Protein AF-A0A2V8EGH2-F1 (afdb_monomer_lite)

Structure (mmCIF, N/CA/C/O backbone):
data_AF-A0A2V8EGH2-F1
#
_entry.id   AF-A0A2V8EGH2-F1
#
loop_
_atom_site.group_PDB
_atom_site.id
_atom_site.type_symbol
_atom_site.label_atom_id
_atom_site.label_alt_id
_atom_site.label_comp_id
_atom_site.label_asym_id
_atom_site.label_entity_id
_atom_site.label_seq_id
_atom_site.pdbx_PDB_ins_code
_atom_site.Cartn_x
_atom_site.Cartn_y
_atom_site.Cartn_z
_atom_site.occupancy
_atom_site.B_iso_or_equiv
_atom_site.auth_seq_id
_atom_site.auth_comp_id
_atom_site.auth_asym_id
_atom_site.auth_atom_id
_atom_site.pdbx_PDB_model_num
ATOM 1 N N . MET A 1 1 ? -34.367 -12.963 91.014 1.00 43.03 1 MET A N 1
ATOM 2 C CA . MET A 1 1 ? -33.083 -13.049 90.281 1.00 43.03 1 MET A CA 1
ATOM 3 C C . MET A 1 1 ? -33.346 -13.324 88.801 1.00 43.03 1 MET A C 1
ATOM 5 O O . MET A 1 1 ? -33.359 -14.471 88.383 1.00 43.03 1 MET A O 1
ATOM 9 N N . ARG A 1 2 ? -33.630 -12.290 88.005 1.00 45.09 2 ARG A N 1
ATOM 10 C CA . ARG A 1 2 ? -33.690 -12.367 86.536 1.00 45.09 2 ARG A CA 1
ATOM 11 C C . ARG A 1 2 ? -33.418 -10.967 86.004 1.00 45.09 2 ARG A C 1
ATOM 13 O O . ARG A 1 2 ? -34.232 -10.078 86.209 1.00 45.09 2 ARG A O 1
ATOM 20 N N . GLY A 1 3 ? -32.261 -10.781 85.385 1.00 49.62 3 GLY A N 1
ATOM 21 C CA . GLY A 1 3 ? -31.884 -9.516 84.766 1.00 49.62 3 GLY A CA 1
ATOM 22 C C . GLY A 1 3 ? -30.397 -9.247 84.904 1.00 49.62 3 GLY A C 1
ATOM 23 O O . GLY A 1 3 ? -30.017 -8.500 85.792 1.00 49.62 3 GLY A O 1
ATOM 24 N N . HIS A 1 4 ? -29.578 -9.872 84.053 1.00 49.16 4 HIS A N 1
ATOM 25 C CA . HIS A 1 4 ? -28.241 -9.382 83.681 1.00 49.16 4 HIS A CA 1
ATOM 26 C C . HIS A 1 4 ? -27.653 -10.240 82.550 1.00 49.16 4 HIS A C 1
ATOM 28 O O . HIS A 1 4 ? -26.760 -11.050 82.760 1.00 49.16 4 HIS A O 1
ATOM 34 N N . LEU A 1 5 ? -28.190 -10.111 81.333 1.00 50.53 5 LEU A N 1
ATOM 35 C CA . LEU A 1 5 ? -27.617 -10.774 80.149 1.00 50.53 5 LEU A CA 1
ATOM 36 C C . LEU A 1 5 ? -27.713 -9.917 78.874 1.00 50.53 5 LEU A C 1
ATOM 38 O O . LEU A 1 5 ? -27.714 -10.444 77.770 1.00 50.53 5 LEU A O 1
ATOM 42 N N . HIS A 1 6 ? -27.764 -8.585 79.015 1.00 50.78 6 HIS A N 1
ATOM 43 C CA . HIS A 1 6 ? -27.924 -7.665 77.878 1.00 50.78 6 HIS A CA 1
ATOM 44 C C . HIS A 1 6 ? -26.766 -6.682 77.614 1.00 50.78 6 HIS A C 1
ATOM 46 O O . HIS A 1 6 ? -26.907 -5.825 76.747 1.00 50.78 6 HIS A O 1
ATOM 52 N N . HIS A 1 7 ? -25.596 -6.817 78.254 1.00 51.59 7 HIS A N 1
ATOM 53 C CA . HIS A 1 7 ? -24.511 -5.821 78.122 1.00 51.59 7 HIS A CA 1
ATOM 54 C C . HIS A 1 7 ? -23.161 -6.320 77.576 1.00 51.59 7 HIS A C 1
ATOM 56 O O . HIS A 1 7 ? -22.123 -5.738 77.872 1.00 51.59 7 HIS A O 1
ATOM 62 N N . LEU A 1 8 ? -23.151 -7.321 76.690 1.00 51.25 8 LEU A N 1
ATOM 63 C CA . LEU A 1 8 ? -21.950 -7.678 75.908 1.00 51.25 8 LEU A CA 1
ATOM 64 C C . LEU A 1 8 ? -22.127 -7.476 74.398 1.00 51.25 8 LEU A C 1
ATOM 66 O O . LEU A 1 8 ? -21.519 -8.165 73.590 1.00 51.25 8 LEU A O 1
ATOM 70 N N . ARG A 1 9 ? -22.921 -6.479 73.995 1.00 51.78 9 ARG A N 1
ATOM 71 C CA . ARG A 1 9 ? -22.883 -5.937 72.628 1.00 51.78 9 ARG A CA 1
ATOM 72 C C . ARG A 1 9 ? -21.985 -4.694 72.620 1.00 51.78 9 ARG A C 1
ATOM 74 O O . ARG A 1 9 ? -22.444 -3.576 72.416 1.00 51.78 9 ARG A O 1
ATOM 81 N N . ARG A 1 10 ? -20.707 -4.901 72.960 1.00 55.12 10 ARG A N 1
ATOM 82 C CA . ARG A 1 10 ? -19.642 -3.894 72.854 1.00 55.12 10 ARG A CA 1
ATOM 83 C C . ARG A 1 10 ? -19.345 -3.659 71.370 1.00 55.12 10 ARG A C 1
ATOM 85 O O . ARG A 1 10 ? -18.680 -4.455 70.731 1.00 55.12 10 ARG A O 1
ATOM 92 N N . ASP A 1 11 ? -19.922 -2.591 70.841 1.00 59.62 11 ASP A N 1
ATOM 93 C CA . ASP A 1 11 ? -19.224 -1.582 70.039 1.00 59.62 11 ASP A CA 1
ATOM 94 C C . ASP A 1 11 ? -18.268 -2.046 68.911 1.00 59.62 11 ASP A C 1
ATOM 96 O O . ASP A 1 11 ? -17.128 -1.605 68.810 1.00 59.62 11 ASP A O 1
ATOM 100 N N . GLU A 1 12 ? -18.741 -2.871 67.972 1.00 58.25 12 GLU A N 1
ATOM 101 C CA . GLU A 1 12 ? -18.000 -3.150 66.721 1.00 58.25 12 GLU A CA 1
ATOM 102 C C . GLU A 1 12 ? -18.078 -2.016 65.675 1.00 58.25 12 GLU A C 1
ATOM 104 O O . GLU A 1 12 ? -17.543 -2.127 64.568 1.00 58.25 12 GLU A O 1
ATOM 109 N N . ARG A 1 13 ? -18.708 -0.882 66.014 1.00 57.97 13 ARG A N 1
ATOM 110 C CA . ARG A 1 13 ? -18.840 0.268 65.102 1.00 57.97 13 ARG A CA 1
ATOM 111 C C . ARG A 1 13 ? -17.491 0.915 64.751 1.00 57.97 13 ARG A C 1
ATOM 113 O O . ARG A 1 13 ? -17.396 1.549 63.707 1.00 57.97 13 ARG A O 1
ATOM 120 N N . GLY A 1 14 ? -16.444 0.701 65.556 1.00 63.69 14 GLY A N 1
ATOM 121 C CA . GLY A 1 14 ? -15.078 1.159 65.261 1.00 63.69 14 GLY A CA 1
ATOM 122 C C . GLY A 1 14 ? -14.266 0.226 64.351 1.00 63.69 14 GLY A C 1
ATOM 123 O O . GLY A 1 14 ? -13.469 0.699 63.543 1.00 63.69 14 GLY A O 1
ATOM 124 N N . MET A 1 15 ? -14.492 -1.093 64.414 1.00 76.25 15 MET A N 1
ATOM 125 C CA . MET A 1 15 ? -13.699 -2.086 63.663 1.00 76.25 15 MET A CA 1
ATOM 126 C C . MET A 1 15 ? -13.953 -2.031 62.154 1.00 76.25 15 MET A C 1
ATOM 128 O O . MET A 1 15 ? -13.039 -2.240 61.359 1.00 76.25 15 MET A O 1
ATOM 132 N N . SER A 1 16 ? -15.175 -1.678 61.746 1.00 79.94 16 SER A N 1
ATOM 133 C CA . SER A 1 16 ? -15.515 -1.505 60.326 1.00 79.94 16 SER A CA 1
ATOM 134 C C . SER A 1 16 ? -14.675 -0.405 59.667 1.00 79.94 16 SER A C 1
ATOM 136 O O . SER A 1 16 ? -14.242 -0.562 58.530 1.00 79.94 16 SER A O 1
ATOM 138 N N . LEU A 1 17 ? -14.380 0.681 60.391 1.00 81.00 17 LEU A N 1
ATOM 139 C CA . LEU A 1 17 ? -13.560 1.782 59.881 1.00 81.00 17 LEU A CA 1
ATOM 140 C C . LEU A 1 17 ? -12.091 1.361 59.695 1.00 81.00 17 LEU A C 1
ATOM 142 O O . LEU A 1 17 ? -11.445 1.776 58.733 1.00 81.00 17 LEU A O 1
ATOM 146 N N . VAL A 1 18 ? -11.583 0.494 60.577 1.00 85.19 18 VAL A N 1
ATOM 147 C CA . VAL A 1 18 ? -10.225 -0.068 60.485 1.00 85.19 18 VAL A CA 1
ATOM 148 C C . VAL A 1 18 ? -10.111 -0.997 59.277 1.00 85.19 18 VAL A C 1
ATOM 150 O O . VAL A 1 18 ? -9.195 -0.835 58.474 1.00 85.19 18 VAL A O 1
ATOM 153 N N . PHE A 1 19 ? -11.068 -1.910 59.081 1.00 88.06 19 PHE A N 1
ATOM 154 C CA . PHE A 1 19 ? -11.070 -2.798 57.915 1.00 88.06 19 PHE A CA 1
ATOM 155 C C . PHE A 1 19 ? -11.227 -2.039 56.598 1.00 88.06 19 PHE A C 1
ATOM 157 O O . PHE A 1 19 ? -10.528 -2.354 55.639 1.00 88.06 19 PHE A O 1
ATOM 164 N N . VAL A 1 20 ? -12.084 -1.014 56.551 1.00 88.75 20 VAL A N 1
ATOM 165 C CA . VAL A 1 20 ? -12.227 -0.164 55.360 1.00 88.75 20 VAL A CA 1
ATOM 166 C C . VAL A 1 20 ? -10.929 0.587 55.069 1.00 88.75 20 VAL A C 1
ATOM 168 O O . VAL A 1 20 ? -10.495 0.603 53.924 1.00 88.75 20 VAL A O 1
ATOM 171 N N . SER A 1 21 ? -10.263 1.140 56.086 1.00 88.81 21 SER A N 1
ATOM 172 C CA . SER A 1 21 ? -8.984 1.845 55.910 1.00 88.81 21 SER A CA 1
ATOM 173 C C . SER A 1 21 ? -7.873 0.916 55.407 1.00 88.81 21 SER A C 1
ATOM 175 O O . SER A 1 21 ? -7.148 1.271 54.480 1.00 88.81 21 SER A O 1
ATOM 177 N N . VAL A 1 22 ? -7.775 -0.301 55.957 1.00 90.38 22 VAL A N 1
ATOM 178 C CA . VAL A 1 22 ? -6.811 -1.321 55.506 1.00 90.38 22 VAL A CA 1
ATOM 179 C C . VAL A 1 22 ? -7.130 -1.792 54.085 1.00 90.38 22 VAL A C 1
ATOM 181 O O . VAL A 1 22 ? -6.227 -1.880 53.255 1.00 90.38 22 VAL A O 1
ATOM 184 N N . ALA A 1 23 ? -8.403 -2.041 53.766 1.00 89.44 23 ALA A N 1
ATOM 185 C CA . ALA A 1 23 ? -8.828 -2.425 52.422 1.00 89.44 23 ALA A CA 1
ATOM 186 C C . ALA A 1 23 ? -8.559 -1.312 51.398 1.00 89.44 23 ALA A C 1
ATOM 188 O O . ALA A 1 23 ? -8.127 -1.591 50.282 1.00 89.44 23 ALA A O 1
ATOM 189 N N . PHE A 1 24 ? -8.757 -0.049 51.781 1.00 92.69 24 PHE A N 1
ATOM 190 C CA . PHE A 1 24 ? -8.481 1.100 50.925 1.00 92.69 24 PHE A CA 1
ATOM 191 C C . PHE A 1 24 ? -6.978 1.282 50.690 1.00 92.69 24 PHE A C 1
ATOM 193 O O . PHE A 1 24 ? -6.559 1.480 49.554 1.00 92.69 24 PHE A O 1
ATOM 200 N N . MET A 1 25 ? -6.147 1.127 51.728 1.00 88.62 25 MET A N 1
ATOM 201 C CA . MET A 1 25 ? -4.688 1.102 51.575 1.00 88.62 25 MET A CA 1
ATOM 202 C C . MET A 1 25 ? -4.222 -0.052 50.680 1.00 88.62 25 MET A C 1
ATOM 204 O O . MET A 1 25 ? -3.356 0.152 49.829 1.00 88.62 25 MET A O 1
ATOM 208 N N . ALA A 1 26 ? -4.810 -1.242 50.824 1.00 87.12 26 ALA A N 1
ATOM 209 C CA . ALA A 1 26 ? -4.501 -2.390 49.974 1.00 87.12 26 ALA A CA 1
ATOM 210 C C . ALA A 1 26 ? -4.883 -2.133 48.506 1.00 87.12 26 ALA A C 1
ATOM 212 O O . ALA A 1 26 ? -4.084 -2.403 47.609 1.00 87.12 26 ALA A O 1
ATOM 213 N N . LEU A 1 27 ? -6.060 -1.549 48.256 1.00 89.81 27 LEU A N 1
ATOM 214 C CA . LEU A 1 27 ? -6.510 -1.173 46.913 1.00 89.81 27 LEU A CA 1
ATOM 215 C C . LEU A 1 27 ? -5.609 -0.103 46.285 1.00 89.81 27 LEU A C 1
ATOM 217 O O . LEU A 1 27 ? -5.178 -0.279 45.148 1.00 89.81 27 LEU A O 1
ATOM 221 N N . LEU A 1 28 ? -5.263 0.956 47.025 1.00 87.31 28 LEU A N 1
ATOM 222 C CA . LEU A 1 28 ? -4.349 2.004 46.552 1.00 87.31 28 LEU A CA 1
ATOM 223 C C . LEU A 1 28 ? -2.947 1.454 46.249 1.00 87.31 28 LEU A C 1
ATOM 225 O O . LEU A 1 28 ? -2.327 1.827 45.249 1.00 87.31 28 LEU A O 1
ATOM 229 N N . SER A 1 29 ? -2.459 0.529 47.078 1.00 84.62 29 SER A N 1
ATOM 230 C CA . SER A 1 29 ? -1.172 -0.143 46.861 1.00 84.62 29 SER A CA 1
ATOM 231 C C . SER A 1 29 ? -1.202 -0.993 45.589 1.00 84.62 29 SER A C 1
ATOM 233 O O . SER A 1 29 ? -0.285 -0.908 44.773 1.00 84.62 29 SER A O 1
ATOM 235 N N . ALA A 1 30 ? -2.285 -1.745 45.365 1.00 85.81 30 ALA A N 1
ATOM 236 C CA . ALA A 1 30 ? -2.472 -2.546 44.156 1.00 85.81 30 ALA A CA 1
ATOM 237 C C . ALA A 1 30 ? -2.569 -1.676 42.890 1.00 85.81 30 ALA A C 1
ATOM 239 O O . ALA A 1 30 ? -1.951 -1.997 41.875 1.00 85.81 30 ALA A O 1
ATOM 240 N N . THR A 1 31 ? -3.284 -0.546 42.945 1.00 87.12 31 THR A N 1
ATOM 241 C CA . THR A 1 31 ? -3.361 0.383 41.806 1.00 87.12 31 THR A CA 1
ATOM 242 C C . THR A 1 31 ? -2.020 1.039 41.503 1.00 87.12 31 THR A C 1
ATOM 244 O O . THR A 1 31 ? -1.663 1.177 40.338 1.00 87.12 31 THR A O 1
ATOM 247 N N . THR A 1 32 ? -1.244 1.403 42.526 1.00 84.69 32 THR A N 1
ATOM 248 C CA . THR A 1 32 ? 0.064 2.045 42.320 1.00 84.69 32 THR A CA 1
ATOM 249 C C . THR A 1 32 ? 1.091 1.045 41.786 1.00 84.69 32 THR A C 1
ATOM 251 O O . THR A 1 32 ? 1.864 1.378 40.891 1.00 84.69 32 THR A O 1
ATOM 254 N N . LEU A 1 33 ? 1.031 -0.215 42.229 1.00 84.88 33 LEU A N 1
ATOM 255 C CA . LEU A 1 33 ? 1.837 -1.294 41.656 1.00 84.88 33 LEU A CA 1
ATOM 256 C C . LEU A 1 33 ? 1.524 -1.517 40.164 1.00 84.88 33 LEU A C 1
ATOM 258 O O . LEU A 1 33 ? 2.433 -1.738 39.367 1.00 84.88 33 LEU A O 1
ATOM 262 N N . ALA A 1 34 ? 0.255 -1.411 39.757 1.00 85.81 34 ALA A N 1
ATOM 263 C CA . ALA A 1 34 ? -0.120 -1.498 38.345 1.00 85.81 34 ALA A CA 1
ATOM 264 C C . ALA A 1 34 ? 0.470 -0.345 37.507 1.00 85.81 34 ALA A C 1
ATOM 266 O O . ALA A 1 34 ? 0.844 -0.556 36.351 1.00 85.81 34 ALA A O 1
ATOM 267 N N . ILE A 1 35 ? 0.605 0.854 38.090 1.00 87.44 35 ILE A N 1
ATOM 268 C CA . ILE A 1 35 ? 1.272 1.997 37.448 1.00 87.44 35 ILE A CA 1
ATOM 269 C C . ILE A 1 35 ? 2.770 1.720 37.275 1.00 87.44 35 ILE A C 1
ATOM 271 O O . ILE A 1 35 ? 3.288 1.967 36.189 1.00 87.44 35 ILE A O 1
ATOM 275 N N . ASP A 1 36 ? 3.450 1.164 38.284 1.00 85.56 36 ASP A N 1
ATOM 276 C CA . ASP A 1 36 ? 4.868 0.778 38.180 1.00 85.56 36 ASP A CA 1
ATOM 277 C C . ASP A 1 36 ? 5.095 -0.246 37.057 1.00 85.56 36 ASP A C 1
ATOM 279 O O . ASP A 1 36 ? 5.979 -0.067 36.217 1.00 85.56 36 ASP A O 1
ATOM 283 N N . VAL A 1 37 ? 4.244 -1.276 36.965 1.00 85.81 37 VAL A N 1
ATOM 284 C CA . VAL A 1 37 ? 4.301 -2.264 35.871 1.00 85.81 37 VAL A CA 1
ATOM 285 C C . VAL A 1 37 ? 4.099 -1.595 34.509 1.00 85.81 37 VAL A C 1
ATOM 287 O O . VAL A 1 37 ? 4.866 -1.845 33.576 1.00 85.81 37 VAL A O 1
ATOM 290 N N . GLY A 1 38 ? 3.110 -0.704 34.392 1.00 85.50 38 GLY A N 1
ATOM 291 C CA . GLY A 1 38 ? 2.874 0.062 33.167 1.00 85.50 38 GLY A CA 1
ATOM 292 C C . GLY A 1 38 ? 4.060 0.957 32.794 1.00 85.50 38 GLY A C 1
ATOM 293 O O . GLY A 1 38 ? 4.462 1.008 31.629 1.00 85.50 38 GLY A O 1
ATOM 294 N N . MET A 1 39 ? 4.675 1.608 33.784 1.00 87.50 39 MET A N 1
ATOM 295 C CA . MET A 1 39 ? 5.869 2.428 33.603 1.00 87.50 39 MET A CA 1
ATOM 296 C C . MET A 1 39 ? 7.046 1.592 33.099 1.00 87.50 39 MET A C 1
ATOM 298 O O . MET A 1 39 ? 7.740 2.036 32.184 1.00 87.50 39 MET A O 1
ATOM 302 N N . PHE A 1 40 ? 7.255 0.378 33.613 1.00 86.69 40 PHE A N 1
ATOM 303 C CA . PHE A 1 40 ? 8.315 -0.511 33.132 1.00 86.69 40 PHE A CA 1
ATOM 304 C C . PHE A 1 40 ? 8.084 -0.994 31.706 1.00 86.69 40 PHE A C 1
ATOM 306 O O . PHE A 1 40 ? 9.016 -0.970 30.901 1.00 86.69 40 PHE A O 1
ATOM 313 N N . MET A 1 41 ? 6.854 -1.388 31.364 1.00 86.31 41 MET A N 1
ATOM 314 C CA . MET A 1 41 ? 6.518 -1.795 29.995 1.00 86.31 41 MET A CA 1
ATOM 315 C C . MET A 1 41 ? 6.778 -0.656 29.003 1.00 86.31 41 MET A C 1
ATOM 317 O O . MET A 1 41 ? 7.396 -0.869 27.959 1.00 86.31 41 MET A O 1
ATOM 321 N N . ASN A 1 42 ? 6.383 0.567 29.363 1.00 89.75 42 ASN A N 1
ATOM 322 C CA . ASN A 1 42 ? 6.650 1.750 28.555 1.00 89.75 42 ASN A CA 1
ATOM 323 C C . ASN A 1 42 ? 8.152 2.086 28.487 1.00 89.75 42 ASN A C 1
ATOM 325 O O . ASN A 1 42 ? 8.681 2.357 27.413 1.00 89.75 42 ASN A O 1
ATOM 329 N N . SER A 1 43 ? 8.868 2.005 29.610 1.00 89.88 43 SER A N 1
ATOM 330 C CA . SER A 1 43 ? 10.311 2.279 29.672 1.00 89.88 43 SER A CA 1
ATOM 331 C C . SER A 1 43 ? 11.119 1.281 28.841 1.00 89.88 43 SER A C 1
ATOM 333 O O . SER A 1 43 ? 12.076 1.671 28.179 1.00 89.88 43 SER A O 1
ATOM 335 N N . ARG A 1 44 ? 10.704 0.009 28.796 1.00 89.69 44 ARG A N 1
ATOM 336 C CA . ARG A 1 44 ? 11.297 -1.005 27.914 1.00 89.69 44 ARG A CA 1
ATOM 337 C C . ARG A 1 44 ? 11.111 -0.650 26.438 1.00 89.69 44 ARG A C 1
ATOM 339 O O . ARG A 1 44 ? 12.066 -0.744 25.675 1.00 89.69 44 ARG A O 1
ATOM 346 N N . SER A 1 45 ? 9.916 -0.207 26.045 1.00 89.69 45 SER A N 1
ATOM 347 C CA . SER A 1 45 ? 9.665 0.246 24.670 1.00 89.69 45 SER A CA 1
ATOM 348 C C . SER A 1 45 ? 10.493 1.484 24.316 1.00 89.69 45 SER A C 1
ATOM 350 O O . SER A 1 45 ? 11.049 1.553 23.225 1.00 89.69 45 SER A O 1
ATOM 352 N N . GLN A 1 46 ? 10.617 2.443 25.236 1.00 93.38 46 GLN A N 1
ATOM 353 C CA . GLN A 1 46 ? 11.438 3.639 25.031 1.00 93.38 46 GLN A CA 1
ATOM 354 C C . GLN A 1 46 ? 12.930 3.301 24.920 1.00 93.38 46 GLN A C 1
ATOM 356 O O . GLN A 1 46 ? 13.620 3.879 24.085 1.00 93.38 46 GLN A O 1
ATOM 361 N N . ALA A 1 47 ? 13.424 2.354 25.726 1.00 92.62 47 ALA A N 1
ATOM 362 C CA . ALA A 1 47 ? 14.804 1.885 25.644 1.00 92.62 47 ALA A CA 1
ATOM 363 C C . ALA A 1 47 ? 15.084 1.199 24.300 1.00 92.62 47 ALA A C 1
ATOM 365 O O . ALA A 1 47 ? 16.115 1.469 23.692 1.00 92.62 47 ALA A O 1
ATOM 366 N N . GLN A 1 48 ? 14.150 0.384 23.795 1.00 95.00 48 GLN A N 1
ATOM 367 C CA . GLN A 1 48 ? 14.286 -0.216 22.467 1.00 95.00 48 GLN A CA 1
ATOM 368 C C . GLN A 1 48 ? 14.347 0.855 21.372 1.00 95.00 48 GLN A C 1
ATOM 370 O O . GLN A 1 48 ? 15.280 0.848 20.580 1.00 95.00 48 GLN A O 1
ATOM 375 N N . ASN A 1 49 ? 13.441 1.839 21.397 1.00 92.44 49 ASN A N 1
ATOM 376 C CA . ASN A 1 49 ? 13.451 2.937 20.425 1.00 92.44 49 ASN A CA 1
ATOM 377 C C . ASN A 1 49 ? 14.770 3.731 20.449 1.00 92.44 49 ASN A C 1
ATOM 379 O O . ASN A 1 49 ? 15.269 4.132 19.400 1.00 92.44 49 ASN A O 1
ATOM 383 N N . ALA A 1 50 ? 15.349 3.956 21.635 1.00 94.12 50 ALA A N 1
ATOM 384 C CA . ALA A 1 50 ? 16.645 4.619 21.770 1.00 94.12 50 ALA A CA 1
ATOM 385 C C . ALA A 1 50 ? 17.789 3.788 21.164 1.00 94.12 50 ALA A C 1
ATOM 387 O O . ALA A 1 50 ? 18.657 4.345 20.490 1.00 94.12 50 ALA A O 1
ATOM 388 N N . ALA A 1 51 ? 17.775 2.467 21.371 1.00 95.75 51 ALA A N 1
ATOM 389 C CA . ALA A 1 51 ? 18.748 1.556 20.775 1.00 95.75 51 ALA A CA 1
ATOM 390 C C . ALA A 1 51 ? 18.603 1.500 19.247 1.00 95.75 51 ALA A C 1
ATOM 392 O O . ALA A 1 51 ? 19.602 1.636 18.542 1.00 95.75 51 ALA A O 1
ATOM 393 N N . ASP A 1 52 ? 17.376 1.371 18.734 1.00 94.50 52 ASP A N 1
ATOM 394 C CA . ASP A 1 52 ? 17.080 1.305 17.298 1.00 94.50 52 ASP A CA 1
ATOM 395 C C . ASP A 1 52 ? 17.523 2.586 16.580 1.00 94.50 52 ASP A C 1
ATOM 397 O O . ASP A 1 52 ? 18.189 2.528 15.545 1.00 94.50 52 ASP A O 1
ATOM 401 N N . ALA A 1 53 ? 17.219 3.750 17.164 1.00 92.81 53 ALA A N 1
ATOM 402 C CA . ALA A 1 53 ? 17.636 5.040 16.626 1.00 92.81 53 ALA A CA 1
ATOM 403 C C . ALA A 1 53 ? 19.166 5.189 16.607 1.00 92.81 53 ALA A C 1
ATOM 405 O O . ALA A 1 53 ? 19.724 5.674 15.623 1.00 92.81 53 ALA A O 1
ATOM 406 N N . GLY A 1 54 ? 19.853 4.740 17.664 1.00 95.12 54 GLY A N 1
ATOM 407 C CA . GLY A 1 54 ? 21.315 4.723 17.718 1.00 95.12 54 GLY A CA 1
ATOM 408 C C . GLY A 1 54 ? 21.935 3.798 16.671 1.00 95.12 54 GLY A C 1
ATOM 409 O O . GLY A 1 54 ? 22.843 4.207 15.949 1.00 95.12 54 GLY A O 1
ATOM 410 N N . ALA A 1 55 ? 21.430 2.567 16.550 1.00 95.94 55 ALA A N 1
ATOM 411 C CA . ALA A 1 55 ? 21.929 1.590 15.585 1.00 95.94 55 ALA A CA 1
ATOM 412 C C . ALA A 1 55 ? 21.745 2.084 14.143 1.00 95.94 55 ALA A C 1
ATOM 414 O O . ALA A 1 55 ? 22.692 2.051 13.356 1.00 95.94 55 ALA A O 1
ATOM 415 N N . LEU A 1 56 ? 20.565 2.621 13.817 1.00 94.12 56 LEU A N 1
ATOM 416 C CA . LEU A 1 56 ? 20.283 3.180 12.497 1.00 94.12 56 LEU A CA 1
ATOM 417 C C . LEU A 1 56 ? 21.176 4.388 12.186 1.00 94.12 56 LEU A C 1
ATOM 419 O O . LEU A 1 56 ? 21.751 4.455 11.104 1.00 94.12 56 LEU A O 1
ATOM 423 N N . ALA A 1 57 ? 21.340 5.321 13.126 1.00 93.81 57 ALA A N 1
ATOM 424 C CA . ALA A 1 57 ? 22.191 6.493 12.928 1.00 93.81 57 ALA A CA 1
ATOM 425 C C . ALA A 1 57 ? 23.670 6.132 12.733 1.00 93.81 57 ALA A C 1
ATOM 427 O O . ALA A 1 57 ? 24.357 6.771 11.932 1.00 93.81 57 ALA A O 1
ATOM 428 N N . GLY A 1 58 ? 24.154 5.103 13.433 1.00 92.19 58 GLY A N 1
ATOM 429 C CA . GLY A 1 58 ? 25.498 4.566 13.236 1.00 92.19 58 GLY A CA 1
ATOM 430 C C . GLY A 1 58 ? 25.668 3.905 11.867 1.00 92.19 58 GLY A C 1
ATOM 431 O O . GLY A 1 58 ? 26.647 4.185 11.180 1.00 92.19 58 GLY A O 1
ATOM 432 N N . ALA A 1 59 ? 24.697 3.096 11.431 1.00 90.00 59 ALA A N 1
ATOM 433 C CA . ALA A 1 59 ? 24.713 2.463 10.111 1.00 90.00 59 ALA A CA 1
ATOM 434 C C . ALA A 1 59 ? 24.649 3.496 8.970 1.00 90.00 59 ALA A C 1
ATOM 436 O O . ALA A 1 59 ? 25.426 3.421 8.025 1.00 90.00 59 ALA A O 1
ATOM 437 N N . VAL A 1 60 ? 23.796 4.517 9.084 1.00 88.44 60 VAL A N 1
ATOM 438 C CA . VAL A 1 60 ? 23.739 5.638 8.127 1.00 88.44 60 VAL A CA 1
ATOM 439 C C . VAL A 1 60 ? 25.078 6.379 8.076 1.00 88.44 60 VAL A C 1
ATOM 441 O O . VAL A 1 60 ? 25.570 6.699 6.997 1.00 88.44 60 VAL A O 1
ATOM 444 N N . ALA A 1 61 ? 25.713 6.618 9.224 1.00 87.94 61 ALA A N 1
ATOM 445 C CA . ALA A 1 61 ? 27.013 7.275 9.267 1.00 87.94 61 ALA A CA 1
ATOM 446 C C . ALA A 1 61 ? 28.149 6.430 8.658 1.00 87.94 61 ALA A C 1
ATOM 448 O O . ALA A 1 61 ? 29.062 7.023 8.086 1.00 87.94 61 ALA A O 1
ATOM 449 N N . LEU A 1 62 ? 28.078 5.091 8.717 1.00 86.00 62 LEU A N 1
ATOM 450 C CA . LEU A 1 62 ? 28.979 4.222 7.945 1.00 86.00 62 LEU A CA 1
ATOM 451 C C . LEU A 1 62 ? 28.785 4.408 6.434 1.00 86.00 62 LEU A C 1
ATOM 453 O O . LEU A 1 62 ? 29.761 4.446 5.699 1.00 86.00 62 LEU A O 1
ATOM 457 N N . VAL A 1 63 ? 27.544 4.548 5.958 1.00 79.81 63 VAL A N 1
ATOM 458 C CA . VAL A 1 63 ? 27.267 4.698 4.517 1.00 79.81 63 VAL A CA 1
ATOM 459 C C . VAL A 1 63 ? 27.721 6.057 3.979 1.00 79.81 63 VAL A C 1
ATOM 461 O O . VAL A 1 63 ? 28.290 6.123 2.895 1.00 79.81 63 VAL A O 1
ATOM 464 N N . TYR A 1 64 ? 27.451 7.145 4.705 1.00 78.94 64 TYR A N 1
ATOM 465 C CA . TYR A 1 64 ? 27.597 8.500 4.156 1.00 78.94 64 TYR A CA 1
ATOM 466 C C . TYR A 1 64 ? 28.884 9.233 4.538 1.00 78.94 64 TYR A C 1
ATOM 468 O O . TYR A 1 64 ? 29.256 10.166 3.830 1.00 78.94 64 TYR A O 1
ATOM 476 N N . ASN A 1 65 ? 29.539 8.869 5.645 1.00 82.25 65 ASN A N 1
ATOM 477 C CA . ASN A 1 65 ? 30.729 9.591 6.106 1.00 82.25 65 ASN A CA 1
ATOM 478 C C . ASN A 1 65 ? 32.007 8.808 5.814 1.00 82.25 65 ASN A C 1
ATOM 480 O O . ASN A 1 65 ? 32.883 9.302 5.113 1.00 82.25 65 ASN A O 1
ATOM 484 N N . ASP A 1 66 ? 32.121 7.612 6.389 1.00 79.38 66 ASP A N 1
ATOM 485 C CA . ASP A 1 66 ? 33.308 6.769 6.276 1.00 79.38 66 ASP A CA 1
ATOM 486 C C . ASP A 1 66 ? 32.931 5.327 6.636 1.00 79.38 66 ASP A C 1
ATOM 488 O O . ASP A 1 66 ? 32.621 5.025 7.793 1.00 79.38 66 ASP A O 1
ATOM 492 N N . PHE A 1 67 ? 32.936 4.450 5.631 1.00 80.50 67 PHE A N 1
ATOM 493 C CA . PHE A 1 67 ? 32.550 3.048 5.781 1.00 80.50 67 PHE A CA 1
ATOM 494 C C . PHE A 1 67 ? 33.590 2.231 6.551 1.00 80.50 67 PHE A C 1
ATOM 496 O O . PHE A 1 67 ? 33.252 1.206 7.153 1.00 80.50 67 PHE A O 1
ATOM 503 N N . ASP A 1 68 ? 34.849 2.681 6.565 1.00 78.88 68 ASP A N 1
ATOM 504 C CA . ASP A 1 68 ? 35.954 1.934 7.151 1.00 78.88 68 ASP A CA 1
ATOM 505 C C . ASP A 1 68 ? 36.239 2.307 8.612 1.00 78.88 68 ASP A C 1
ATOM 507 O O . ASP A 1 68 ? 36.744 1.495 9.401 1.00 78.88 68 ASP A O 1
ATOM 511 N N . ASN A 1 69 ? 35.834 3.507 9.019 1.00 82.69 69 ASN A N 1
ATOM 512 C CA . ASN A 1 69 ? 36.136 4.053 10.333 1.00 82.69 69 ASN A CA 1
ATOM 513 C C . ASN A 1 69 ? 35.205 3.559 11.453 1.00 82.69 69 ASN A C 1
ATOM 515 O O . ASN A 1 69 ? 34.121 4.090 11.704 1.00 82.69 69 ASN A O 1
ATOM 519 N N . ARG A 1 70 ? 35.715 2.585 12.211 1.00 86.88 70 ARG A N 1
ATOM 520 C CA . ARG A 1 70 ? 35.060 1.961 13.379 1.00 86.88 70 ARG A CA 1
ATOM 521 C C . ARG A 1 70 ? 35.669 2.399 14.714 1.00 86.88 70 ARG A C 1
ATOM 523 O O . ARG A 1 70 ? 35.505 1.734 15.734 1.00 86.88 70 ARG A O 1
ATOM 530 N N . THR A 1 71 ? 36.436 3.489 14.712 1.00 89.81 71 THR A N 1
ATOM 531 C CA . THR A 1 71 ? 37.109 3.979 15.921 1.00 89.81 71 THR A CA 1
ATOM 532 C C . THR A 1 71 ? 36.104 4.565 16.915 1.00 89.81 71 THR A C 1
ATOM 534 O O . THR A 1 71 ? 35.032 5.027 16.532 1.00 89.81 71 THR A O 1
ATOM 537 N N . ALA A 1 72 ? 36.462 4.607 18.201 1.00 88.94 72 ALA A N 1
ATOM 538 C CA . ALA A 1 72 ? 35.617 5.193 19.249 1.00 88.94 72 ALA A CA 1
ATOM 539 C C . ALA A 1 72 ? 35.263 6.676 18.997 1.00 88.94 72 ALA A C 1
ATOM 541 O O . ALA A 1 72 ? 34.219 7.150 19.440 1.00 88.94 72 ALA A O 1
ATOM 542 N N . SER A 1 73 ? 36.127 7.401 18.281 1.00 88.88 73 SER A N 1
ATOM 543 C CA . SER A 1 73 ? 35.924 8.785 17.833 1.00 88.88 73 SER A CA 1
ATOM 544 C C . SER A 1 73 ? 35.360 8.894 16.411 1.00 88.88 73 SER A C 1
ATOM 546 O O . SER A 1 73 ? 35.240 9.998 15.886 1.00 88.88 73 SER A O 1
ATOM 548 N N . GLY A 1 74 ? 35.065 7.765 15.766 1.00 89.81 74 GLY A N 1
ATOM 549 C CA . GLY A 1 74 ? 34.592 7.703 14.391 1.00 89.81 74 GLY A CA 1
ATOM 550 C C . GLY A 1 74 ? 33.167 8.245 14.235 1.00 89.81 74 GLY A C 1
ATOM 551 O O . GLY A 1 74 ? 32.384 8.240 15.193 1.00 89.81 74 GLY A O 1
ATOM 552 N N . PRO A 1 75 ? 32.795 8.685 13.020 1.00 89.31 75 PRO A N 1
ATOM 553 C CA . PRO A 1 75 ? 31.486 9.277 12.754 1.00 89.31 75 PRO A CA 1
ATOM 554 C C . PRO A 1 75 ? 30.334 8.306 13.042 1.00 89.31 75 PRO A C 1
ATOM 556 O O . PRO A 1 75 ? 29.293 8.732 13.537 1.00 89.31 75 PRO A O 1
ATOM 559 N N . ALA A 1 76 ? 30.526 7.004 12.802 1.00 91.00 76 ALA A N 1
ATOM 560 C CA . ALA A 1 76 ? 29.533 5.974 13.100 1.00 91.00 76 ALA A CA 1
ATOM 561 C C . ALA A 1 76 ? 29.251 5.842 14.603 1.00 91.00 76 ALA A C 1
ATOM 563 O O . ALA A 1 76 ? 28.093 5.880 15.024 1.00 91.00 76 ALA A O 1
ATOM 564 N N . VAL A 1 77 ? 30.307 5.756 15.419 1.00 94.69 77 VAL A N 1
ATOM 565 C CA . VAL A 1 77 ? 30.182 5.632 16.878 1.00 94.69 77 VAL A CA 1
ATOM 566 C C . VAL A 1 77 ? 29.586 6.903 17.480 1.00 94.69 77 VAL A C 1
ATOM 568 O O . VAL A 1 77 ? 28.666 6.817 18.294 1.00 94.69 77 VAL A O 1
ATOM 571 N N . GLN A 1 78 ? 30.028 8.087 17.044 1.00 95.06 78 GLN A N 1
ATOM 572 C CA . GLN A 1 78 ? 29.473 9.331 17.578 1.00 95.06 78 GLN A CA 1
ATOM 573 C C . GLN A 1 78 ? 28.022 9.584 17.142 1.00 95.06 78 GLN A C 1
ATOM 575 O O . GLN A 1 78 ? 27.188 9.997 17.946 1.00 95.06 78 GLN A O 1
ATOM 580 N N . SER A 1 79 ? 27.680 9.309 15.882 1.00 93.81 79 SER A N 1
ATOM 581 C CA . SER A 1 79 ? 26.298 9.440 15.401 1.00 93.81 79 SER A CA 1
ATOM 582 C C . SER A 1 79 ? 25.347 8.527 16.182 1.00 93.81 79 SER A C 1
ATOM 584 O O . SER A 1 79 ? 24.270 8.961 16.606 1.00 93.81 79 SER A O 1
ATOM 586 N N . ALA A 1 80 ? 25.780 7.291 16.457 1.00 95.38 80 ALA A N 1
ATOM 587 C CA . ALA A 1 80 ? 25.031 6.342 17.270 1.00 95.38 80 ALA A CA 1
ATOM 588 C C . ALA A 1 80 ? 24.800 6.857 18.700 1.00 95.38 80 ALA A C 1
ATOM 590 O O . ALA A 1 80 ? 23.662 6.854 19.172 1.00 95.38 80 ALA A O 1
ATOM 591 N N . ILE A 1 81 ? 25.845 7.356 19.373 1.00 95.00 81 ILE A N 1
ATOM 592 C CA . ILE A 1 81 ? 25.749 7.876 20.748 1.00 95.00 81 ILE A CA 1
ATOM 593 C C . ILE A 1 81 ? 24.858 9.124 20.811 1.00 95.00 81 ILE A C 1
ATOM 595 O O . ILE A 1 81 ? 23.941 9.186 21.635 1.00 95.00 81 ILE A O 1
ATOM 599 N N . ASN A 1 82 ? 25.077 10.107 19.936 1.00 94.25 82 ASN A N 1
ATOM 600 C CA . ASN A 1 82 ? 24.306 11.355 19.926 1.00 94.25 82 ASN A CA 1
ATOM 601 C C . ASN A 1 82 ? 22.814 11.104 19.656 1.00 94.25 82 ASN A C 1
ATOM 603 O O . ASN A 1 82 ? 21.939 11.695 20.296 1.00 94.25 82 ASN A O 1
ATOM 607 N N . THR A 1 83 ? 22.505 10.178 18.748 1.00 94.31 83 THR A N 1
ATOM 608 C CA . THR A 1 83 ? 21.116 9.856 18.403 1.00 94.31 83 THR A CA 1
ATOM 609 C C . THR A 1 83 ? 20.442 9.018 19.490 1.00 94.31 83 THR A C 1
ATOM 611 O O . THR A 1 83 ? 19.303 9.304 19.872 1.00 94.31 83 THR A O 1
ATOM 614 N N . ALA A 1 84 ? 21.140 8.030 20.060 1.00 93.62 84 ALA A N 1
ATOM 615 C CA . ALA A 1 84 ? 20.607 7.225 21.158 1.00 93.62 84 ALA A CA 1
ATOM 616 C C . ALA A 1 84 ? 20.317 8.084 22.401 1.00 93.62 84 ALA A C 1
ATOM 618 O O . ALA A 1 84 ? 19.237 7.986 22.979 1.00 93.62 84 ALA A O 1
ATOM 619 N N . THR A 1 85 ? 21.231 8.984 22.776 1.00 92.81 85 THR A N 1
ATOM 620 C CA . THR A 1 85 ? 21.086 9.850 23.965 1.00 92.81 85 THR A CA 1
ATOM 621 C C . THR A 1 85 ? 19.993 10.914 23.830 1.00 92.81 85 THR A C 1
ATOM 623 O O . THR A 1 85 ? 19.446 11.364 24.840 1.00 92.81 85 THR A O 1
ATOM 626 N N . THR A 1 86 ? 19.602 11.272 22.603 1.00 92.44 86 THR A N 1
ATOM 627 C CA . THR A 1 86 ? 18.457 12.165 22.346 1.00 92.44 86 THR A CA 1
ATOM 628 C C . THR A 1 86 ? 17.119 11.508 22.721 1.00 92.44 86 THR A C 1
ATOM 630 O O . THR A 1 86 ? 16.165 12.192 23.101 1.00 92.44 86 THR A O 1
ATOM 633 N N . ASN A 1 87 ? 17.046 10.174 22.683 1.00 90.81 87 ASN A N 1
ATOM 634 C CA . ASN A 1 87 ? 15.848 9.412 23.019 1.00 90.81 87 ASN A CA 1
ATOM 635 C C . ASN A 1 87 ? 15.802 9.105 24.526 1.00 90.81 87 ASN A C 1
ATOM 637 O O . ASN A 1 87 ? 16.571 8.303 25.057 1.00 90.81 87 ASN A O 1
ATOM 641 N N . ARG A 1 88 ? 14.881 9.762 25.242 1.00 90.81 88 ARG A N 1
ATOM 642 C CA . ARG A 1 88 ? 14.736 9.627 26.701 1.00 90.81 88 ARG A CA 1
ATOM 643 C C . ARG A 1 88 ? 13.913 8.400 27.087 1.00 90.81 88 ARG A C 1
ATOM 645 O O . ARG A 1 88 ? 12.879 8.121 26.488 1.00 90.81 88 ARG A O 1
ATOM 652 N N . VAL A 1 89 ? 14.321 7.751 28.174 1.00 88.38 89 VAL A N 1
ATOM 653 C CA . VAL A 1 89 ? 13.631 6.604 28.785 1.00 88.38 89 VAL A CA 1
ATOM 654 C C . VAL A 1 89 ? 13.145 7.017 30.167 1.00 88.38 89 VAL A C 1
ATOM 656 O O . VAL A 1 89 ? 13.943 7.456 30.994 1.00 88.38 89 VAL A O 1
ATOM 659 N N . ALA A 1 90 ? 11.841 6.944 30.428 1.00 85.06 90 ALA A N 1
ATOM 660 C CA . ALA A 1 90 ? 11.230 7.430 31.669 1.00 85.06 90 ALA A CA 1
ATOM 661 C C . ALA A 1 90 ? 11.690 8.860 32.051 1.00 85.06 90 ALA A C 1
ATOM 663 O O . ALA A 1 90 ? 12.002 9.145 33.203 1.00 85.06 90 ALA A O 1
ATOM 664 N N . GLY A 1 91 ? 11.828 9.752 31.058 1.00 82.44 91 GLY A N 1
ATOM 665 C CA . GLY A 1 91 ? 12.234 11.156 31.240 1.00 82.44 91 GLY A CA 1
ATOM 666 C C . GLY A 1 91 ? 13.742 11.420 31.407 1.00 82.44 91 GLY A C 1
ATOM 667 O O . GLY A 1 91 ? 14.185 12.557 31.220 1.00 82.44 91 GLY A O 1
ATOM 668 N N . GLY A 1 92 ? 14.555 10.397 31.679 1.00 87.38 92 GLY A N 1
ATOM 669 C CA . GLY A 1 92 ? 16.014 10.529 31.799 1.00 87.38 92 GLY A CA 1
ATOM 670 C C . GLY A 1 92 ? 16.781 10.070 30.553 1.00 87.38 92 GLY A C 1
ATOM 671 O O . GLY A 1 92 ? 16.238 9.389 29.681 1.00 87.38 92 GLY A O 1
ATOM 672 N N . ILE A 1 93 ? 18.058 10.441 30.483 1.00 89.50 93 ILE A N 1
ATOM 673 C CA . ILE A 1 93 ? 18.959 10.124 29.366 1.00 89.50 93 ILE A CA 1
ATOM 674 C C . ILE A 1 93 ? 19.490 8.689 29.524 1.00 89.50 93 ILE A C 1
ATOM 676 O O . ILE A 1 93 ? 19.747 8.233 30.641 1.00 89.50 93 ILE A O 1
ATOM 680 N N . VAL A 1 94 ? 19.617 7.963 28.414 1.00 91.62 94 VAL A N 1
ATOM 681 C CA . VAL A 1 94 ? 20.254 6.637 28.375 1.00 91.62 94 VAL A CA 1
ATOM 682 C C . VAL A 1 94 ? 21.775 6.757 28.519 1.00 91.62 94 VAL A C 1
ATOM 684 O O . VAL A 1 94 ? 22.377 7.692 28.004 1.00 91.62 94 VAL A O 1
ATOM 687 N N . SER A 1 95 ? 22.406 5.819 29.225 1.00 92.50 95 SER A N 1
ATOM 688 C CA . SER A 1 95 ? 23.866 5.756 29.352 1.00 92.50 95 SER A CA 1
ATOM 689 C C . SER A 1 95 ? 24.425 4.859 28.257 1.00 92.50 95 SER A C 1
ATOM 691 O O . SER A 1 95 ? 23.985 3.716 28.126 1.00 92.50 95 SER A O 1
ATOM 693 N N . LEU A 1 96 ? 25.369 5.392 27.481 1.00 93.06 96 LEU A N 1
ATOM 694 C CA . LEU A 1 96 ? 26.160 4.678 26.484 1.00 93.06 96 LEU A CA 1
ATOM 695 C C . LEU A 1 96 ? 27.576 5.243 26.471 1.00 93.06 96 LEU A C 1
ATOM 697 O O . LEU A 1 96 ? 27.787 6.441 26.657 1.00 93.06 96 LEU A O 1
ATOM 701 N N . THR A 1 97 ? 28.536 4.378 26.199 1.00 92.94 97 THR A N 1
ATOM 702 C CA . THR A 1 97 ? 29.937 4.703 25.943 1.00 92.94 97 THR A CA 1
ATOM 703 C C . THR A 1 97 ? 30.324 4.197 24.554 1.00 92.94 97 THR A C 1
ATOM 705 O O . THR A 1 97 ? 29.624 3.349 24.001 1.00 92.94 97 THR A O 1
ATOM 708 N N . PRO A 1 98 ? 31.454 4.646 23.982 1.00 92.94 98 PRO A N 1
ATOM 709 C CA . PRO A 1 98 ? 31.951 4.100 22.719 1.00 92.94 98 PRO A CA 1
ATOM 710 C C . PRO A 1 98 ? 32.115 2.573 22.710 1.00 92.94 98 PRO A C 1
ATOM 712 O O . PRO A 1 98 ? 31.983 1.967 21.657 1.00 92.94 98 PRO A O 1
ATOM 715 N N . ALA A 1 99 ? 32.348 1.941 23.867 1.00 92.31 99 ALA A N 1
ATOM 716 C CA . ALA A 1 99 ? 32.434 0.483 23.983 1.00 92.31 99 ALA A CA 1
ATOM 717 C C . ALA A 1 99 ? 31.074 -0.229 23.842 1.00 92.31 99 ALA A C 1
ATOM 719 O O . ALA A 1 99 ? 31.036 -1.415 23.528 1.00 92.31 99 ALA A O 1
ATOM 720 N N . ASP A 1 100 ? 29.967 0.489 24.049 1.00 94.06 100 ASP A N 1
ATOM 721 C CA . ASP A 1 100 ? 28.603 -0.038 23.931 1.00 94.06 100 ASP A CA 1
ATOM 722 C C . ASP A 1 100 ? 28.088 -0.000 22.472 1.00 94.06 100 ASP A C 1
ATOM 724 O O . ASP A 1 100 ? 26.980 -0.461 22.181 1.00 94.06 100 ASP A O 1
ATOM 728 N N . VAL A 1 101 ? 28.894 0.544 21.548 1.00 94.69 101 VAL A N 1
ATOM 729 C CA . VAL A 1 101 ? 28.682 0.500 20.097 1.00 94.69 101 VAL A CA 1
ATOM 730 C C . VAL A 1 101 ? 29.684 -0.481 19.500 1.00 94.69 101 VAL A C 1
ATOM 732 O O . VAL A 1 101 ? 30.889 -0.242 19.506 1.00 94.69 101 VAL A O 1
ATOM 735 N N . THR A 1 102 ? 29.190 -1.599 18.982 1.00 94.25 102 THR A N 1
ATOM 736 C CA . THR A 1 102 ? 30.023 -2.672 18.429 1.00 94.25 102 THR A CA 1
ATOM 737 C C . THR A 1 102 ? 29.686 -2.931 16.967 1.00 94.25 102 THR A C 1
ATOM 739 O O . THR A 1 102 ? 28.597 -2.602 16.497 1.00 94.25 102 THR A O 1
ATOM 742 N N . PHE A 1 103 ? 30.629 -3.526 16.237 1.00 92.12 103 PHE A N 1
ATOM 743 C CA . PHE A 1 103 ? 30.492 -3.800 14.808 1.00 92.12 103 PHE A CA 1
ATOM 744 C C . PHE A 1 103 ? 30.542 -5.308 14.548 1.00 92.12 103 PHE A C 1
ATOM 746 O O . PHE A 1 103 ? 31.600 -5.830 14.188 1.00 92.12 103 PHE A O 1
ATOM 753 N N . PRO A 1 104 ? 29.450 -6.050 14.814 1.00 89.75 104 PRO A N 1
ATOM 754 C CA . PRO A 1 104 ? 29.436 -7.482 14.573 1.00 89.75 104 PRO A CA 1
ATOM 755 C C . PRO A 1 104 ? 29.540 -7.782 13.076 1.00 89.75 104 PRO A C 1
ATOM 757 O O . PRO A 1 104 ? 29.034 -7.041 12.234 1.00 89.75 104 PRO A O 1
ATOM 760 N N . ASN A 1 105 ? 30.162 -8.912 12.750 1.00 84.44 105 ASN A N 1
ATOM 761 C CA . ASN A 1 105 ? 30.230 -9.365 11.370 1.00 84.44 105 ASN A CA 1
ATOM 762 C C . ASN A 1 105 ? 28.845 -9.807 10.873 1.00 84.44 105 ASN A C 1
ATOM 764 O O . ASN A 1 105 ? 28.050 -10.408 11.607 1.00 84.44 105 ASN A O 1
ATOM 768 N N . ASP A 1 106 ? 28.569 -9.528 9.609 1.00 77.75 106 ASP A N 1
ATOM 769 C CA . ASP A 1 106 ? 27.450 -10.090 8.873 1.00 77.75 106 ASP A CA 1
ATOM 770 C C . ASP A 1 106 ? 27.677 -11.585 8.558 1.00 77.75 106 ASP A C 1
ATOM 772 O O . ASP A 1 106 ? 28.741 -12.145 8.852 1.00 77.75 106 ASP A O 1
ATOM 776 N N . PRO A 1 107 ? 26.683 -12.288 7.982 1.00 70.31 107 PRO A N 1
ATOM 777 C CA . PRO A 1 107 ? 26.818 -13.699 7.626 1.00 70.31 107 PRO A CA 1
ATOM 778 C C . PRO A 1 107 ? 27.931 -13.991 6.605 1.00 70.31 107 PRO A C 1
ATOM 780 O O . PRO A 1 107 ? 28.340 -15.145 6.487 1.00 70.31 107 PRO A O 1
ATOM 783 N N . SER A 1 108 ? 28.418 -12.976 5.884 1.00 62.91 108 SER A N 1
ATOM 784 C CA . SER A 1 108 ? 29.570 -13.044 4.975 1.00 62.91 108 SER A CA 1
ATOM 785 C C . SER A 1 108 ? 30.915 -12.760 5.656 1.00 62.91 108 SER A C 1
ATOM 787 O O . SER A 1 108 ? 31.952 -12.845 5.002 1.00 62.91 108 SER A O 1
ATOM 789 N N . GLY A 1 109 ? 30.926 -12.484 6.963 1.00 73.62 109 GLY A N 1
ATOM 790 C CA . GLY A 1 109 ? 32.140 -12.225 7.734 1.00 73.62 109 GLY A CA 1
ATOM 791 C C . GLY A 1 109 ? 32.621 -10.774 7.685 1.00 73.62 109 GLY A C 1
ATOM 792 O O . GLY A 1 109 ? 33.710 -10.506 8.186 1.00 73.62 109 GLY A O 1
ATOM 793 N N . GLN A 1 110 ? 31.834 -9.853 7.124 1.00 73.00 110 GLN A N 1
ATOM 794 C CA . GLN A 1 110 ? 32.198 -8.443 6.988 1.00 73.00 110 GLN A CA 1
ATOM 795 C C . GLN A 1 110 ? 31.592 -7.596 8.120 1.00 73.00 110 GLN A C 1
ATOM 797 O O . GLN A 1 110 ? 30.433 -7.806 8.481 1.00 73.00 110 GLN A O 1
ATOM 802 N N . PRO A 1 111 ? 32.319 -6.617 8.687 1.00 77.12 111 PRO A N 1
ATOM 803 C CA . PRO A 1 111 ? 31.839 -5.776 9.788 1.00 77.12 111 PRO A CA 1
ATOM 804 C C . PRO A 1 111 ? 30.914 -4.651 9.281 1.00 77.12 111 PRO A C 1
ATOM 806 O O . PRO A 1 111 ? 31.229 -3.461 9.398 1.00 77.12 111 PRO A O 1
ATOM 809 N N . THR A 1 112 ? 29.787 -5.035 8.676 1.00 82.12 112 THR A N 1
ATOM 810 C CA . THR A 1 112 ? 28.778 -4.154 8.052 1.00 82.12 112 THR A CA 1
ATOM 811 C C . THR A 1 112 ? 27.606 -3.829 8.978 1.00 82.12 112 THR A C 1
ATOM 813 O O . THR A 1 112 ? 26.745 -3.014 8.644 1.00 82.12 112 THR A O 1
ATOM 816 N N . ARG A 1 113 ? 27.555 -4.442 10.164 1.00 89.25 113 ARG A N 1
ATOM 817 C CA . ARG A 1 113 ? 26.505 -4.200 11.155 1.00 89.25 113 ARG A CA 1
ATOM 818 C C . ARG A 1 113 ? 26.987 -3.257 12.239 1.00 89.25 113 ARG A C 1
ATOM 820 O O . ARG A 1 113 ? 28.136 -3.315 12.656 1.00 89.25 113 ARG A O 1
ATOM 827 N N . VAL A 1 114 ? 26.072 -2.439 12.741 1.00 93.75 114 VAL A N 1
ATOM 828 C CA . VAL A 1 114 ? 26.257 -1.589 13.914 1.00 93.75 114 VAL A CA 1
ATOM 829 C C . VAL A 1 114 ? 25.290 -2.059 14.982 1.00 93.75 114 VAL A C 1
ATOM 831 O O . VAL A 1 114 ? 24.075 -2.003 14.796 1.00 93.75 114 VAL A O 1
ATOM 834 N N . GLN A 1 115 ? 25.826 -2.540 16.096 1.00 96.00 115 GLN A N 1
ATOM 835 C CA . GLN A 1 115 ? 25.064 -2.937 17.267 1.00 96.00 115 GLN A CA 1
ATOM 836 C C . GLN A 1 115 ? 25.237 -1.897 18.368 1.00 96.00 115 GLN A C 1
ATOM 838 O O . GLN A 1 115 ? 26.357 -1.552 18.733 1.00 96.00 115 GLN A O 1
ATOM 843 N N . VAL A 1 116 ? 24.121 -1.411 18.904 1.00 96.88 116 VAL A N 1
ATOM 844 C CA . VAL A 1 116 ? 24.100 -0.381 19.947 1.00 96.88 116 VAL A CA 1
ATOM 845 C C . VAL A 1 116 ? 23.368 -0.923 21.158 1.00 96.88 116 VAL A C 1
ATOM 847 O O . VAL A 1 116 ? 22.237 -1.402 21.039 1.00 96.88 116 VAL A O 1
ATOM 850 N N . GLN A 1 117 ? 24.009 -0.830 22.321 1.00 95.81 117 GLN A N 1
ATOM 851 C CA . GLN A 1 117 ? 23.426 -1.216 23.597 1.00 95.81 117 GLN A CA 1
ATOM 852 C C . GLN A 1 117 ? 23.211 0.008 24.489 1.00 95.81 117 GLN A C 1
ATOM 854 O O . GLN A 1 117 ? 24.150 0.726 24.817 1.00 95.81 117 GLN A O 1
ATOM 859 N N . VAL A 1 118 ? 21.962 0.249 24.890 1.00 95.19 118 VAL A N 1
ATOM 860 C CA . VAL A 1 118 ? 21.575 1.375 25.755 1.00 95.19 118 VAL A CA 1
ATOM 861 C C . VAL A 1 118 ? 21.306 0.893 27.179 1.00 95.19 118 VAL A C 1
ATOM 863 O O . VAL A 1 118 ? 20.719 -0.177 27.371 1.00 95.19 118 VAL A O 1
ATOM 866 N N . PHE A 1 119 ? 21.663 1.709 28.178 1.00 94.44 119 PHE A N 1
ATOM 867 C CA . PHE A 1 119 ? 21.512 1.348 29.590 1.00 94.44 119 PHE A CA 1
ATOM 868 C C . PHE A 1 119 ? 20.785 2.411 30.429 1.00 94.44 119 PHE A C 1
ATOM 870 O O . PHE A 1 119 ? 21.075 3.611 30.379 1.00 94.44 119 PHE A O 1
ATOM 877 N N . ARG A 1 120 ? 19.862 1.937 31.266 1.00 93.44 120 ARG A N 1
ATOM 878 C CA . ARG A 1 120 ? 19.253 2.625 32.410 1.00 93.44 120 ARG A CA 1
ATOM 879 C C . ARG A 1 120 ? 19.354 1.693 33.609 1.00 93.44 120 ARG A C 1
ATOM 881 O O . ARG A 1 120 ? 18.384 1.021 33.952 1.00 93.44 120 ARG A O 1
ATOM 888 N N . THR A 1 121 ? 20.547 1.583 34.182 1.00 91.31 121 THR A N 1
ATOM 889 C CA . THR A 1 121 ? 20.857 0.567 35.195 1.00 91.31 121 THR A CA 1
ATOM 890 C C . THR A 1 121 ? 21.538 1.175 36.411 1.00 91.31 121 THR A C 1
ATOM 892 O O . THR A 1 121 ? 22.123 2.260 36.356 1.00 91.31 121 THR A O 1
ATOM 895 N N . SER A 1 122 ? 21.466 0.455 37.525 1.00 89.81 122 SER A N 1
ATOM 896 C CA . SER A 1 122 ? 22.100 0.835 38.785 1.00 89.81 122 SER A CA 1
ATOM 897 C C . SER A 1 122 ? 23.626 0.857 38.645 1.00 89.81 122 SER A C 1
ATOM 899 O O . SER A 1 122 ? 24.282 1.743 39.183 1.00 89.81 122 SER A O 1
ATOM 901 N N . GLU A 1 123 ? 24.180 -0.044 37.829 1.00 89.25 123 GLU A N 1
ATOM 902 C CA . GLU A 1 123 ? 25.607 -0.096 37.478 1.00 89.25 123 GLU A CA 1
ATOM 903 C C . GLU A 1 123 ? 26.093 1.158 36.731 1.00 89.25 123 GLU A C 1
ATOM 905 O O . GLU A 1 123 ? 27.221 1.605 36.919 1.00 89.25 123 GLU A O 1
ATOM 910 N N . ARG A 1 124 ? 25.230 1.768 35.910 1.00 88.62 124 ARG A N 1
ATOM 911 C CA . ARG A 1 124 ? 25.521 3.012 35.178 1.00 88.62 124 ARG A CA 1
ATOM 912 C C . ARG A 1 124 ? 25.070 4.266 35.937 1.00 88.62 124 ARG A C 1
ATOM 914 O O . ARG A 1 124 ? 25.022 5.348 35.352 1.00 88.62 124 ARG A O 1
ATOM 921 N N . SER A 1 125 ? 24.741 4.129 37.226 1.00 88.25 125 SER A N 1
ATOM 922 C CA . SER A 1 125 ? 24.258 5.204 38.107 1.00 88.25 125 SER A CA 1
ATOM 923 C C . SER A 1 125 ? 23.034 5.955 37.559 1.00 88.25 125 SER A C 1
ATOM 925 O O . SER A 1 125 ? 22.821 7.124 37.879 1.00 88.25 125 SER A O 1
ATOM 927 N N . ASN A 1 126 ? 22.221 5.303 36.719 1.00 90.12 126 ASN A N 1
ATOM 928 C CA . ASN A 1 126 ? 21.043 5.901 36.088 1.00 90.12 126 ASN A CA 1
ATOM 929 C C . ASN A 1 126 ? 19.836 4.938 35.991 1.00 90.12 126 ASN A C 1
ATOM 931 O O . ASN A 1 126 ? 19.205 4.856 34.930 1.00 90.12 126 ASN A O 1
ATOM 935 N N . PRO A 1 127 ? 19.459 4.204 37.053 1.00 91.12 127 PRO A N 1
ATOM 936 C CA . PRO A 1 127 ? 18.342 3.270 36.966 1.00 91.12 127 PRO A CA 1
ATOM 937 C C . PRO A 1 127 ? 16.989 3.988 36.790 1.00 91.12 127 PRO A C 1
ATOM 939 O O . PRO A 1 127 ? 16.885 5.219 36.859 1.00 91.12 127 PRO A O 1
ATOM 942 N N . VAL A 1 128 ? 15.926 3.230 36.516 1.00 89.81 128 VAL A N 1
ATOM 943 C CA . VAL A 1 128 ? 14.554 3.761 36.464 1.00 89.81 128 VAL A CA 1
ATOM 944 C C . VAL A 1 128 ? 13.940 3.687 37.858 1.00 89.81 128 VAL A C 1
ATOM 946 O O . VAL A 1 128 ? 13.903 2.620 38.463 1.00 89.81 128 VAL A O 1
ATOM 949 N N . SER A 1 129 ? 13.474 4.816 38.389 1.00 87.31 129 SER A N 1
ATOM 950 C CA . SER A 1 129 ? 12.823 4.868 39.701 1.00 87.31 129 SER A CA 1
ATOM 951 C C . SER A 1 129 ? 11.437 4.230 39.669 1.00 87.31 129 SER A C 1
ATOM 953 O O . SER A 1 129 ? 10.694 4.395 38.704 1.00 87.31 129 SER A O 1
ATOM 955 N N . THR A 1 130 ? 11.084 3.542 40.751 1.00 85.56 130 THR A N 1
ATOM 956 C CA . THR A 1 130 ? 9.731 3.020 40.990 1.00 85.56 130 THR A CA 1
ATOM 957 C C . THR A 1 130 ? 8.948 3.976 41.882 1.00 85.56 130 THR A C 1
ATOM 959 O O . THR A 1 130 ? 9.542 4.697 42.686 1.00 85.56 130 THR A O 1
ATOM 962 N N . LEU A 1 131 ? 7.624 3.997 41.757 1.00 81.62 131 LEU A N 1
ATOM 963 C CA . LEU A 1 131 ? 6.754 4.796 42.617 1.00 81.62 131 LEU A CA 1
ATOM 964 C C . LEU A 1 131 ? 6.433 4.056 43.922 1.00 81.62 131 LEU A C 1
ATOM 966 O O . LEU A 1 131 ? 6.580 4.634 44.995 1.00 81.62 131 LEU A O 1
ATOM 970 N N . MET A 1 132 ? 6.019 2.785 43.847 1.00 79.00 132 MET A N 1
ATOM 971 C CA . MET A 1 132 ? 5.620 1.975 45.008 1.00 79.00 132 MET A CA 1
ATOM 972 C C . MET A 1 132 ? 6.553 0.794 45.279 1.00 79.00 132 MET A C 1
ATOM 974 O O . MET A 1 132 ? 6.605 0.314 46.412 1.00 79.00 132 MET A O 1
ATOM 978 N N . GLY A 1 133 ? 7.332 0.356 44.284 1.00 74.88 133 GLY A N 1
ATOM 979 C CA . GLY A 1 133 ? 8.364 -0.676 44.445 1.00 74.88 133 GLY A CA 1
ATOM 980 C C . GLY A 1 133 ? 9.311 -0.416 45.624 1.00 74.88 133 GLY A C 1
ATOM 981 O O . GLY A 1 133 ? 9.680 -1.351 46.335 1.00 74.88 133 GLY A O 1
ATOM 982 N N . GLY A 1 134 ? 9.614 0.853 45.925 1.00 78.12 134 GLY A N 1
ATOM 983 C CA . GLY A 1 134 ? 10.417 1.254 47.085 1.00 78.12 134 GLY A CA 1
ATOM 984 C C . GLY A 1 134 ? 9.863 0.794 48.439 1.00 78.12 134 GLY A C 1
ATOM 985 O O . GLY A 1 134 ? 10.642 0.394 49.301 1.00 78.12 134 GLY A O 1
ATOM 986 N N . PHE A 1 135 ? 8.537 0.748 48.616 1.00 76.25 135 PHE A N 1
ATOM 987 C CA . PHE A 1 135 ? 7.912 0.217 49.839 1.00 76.25 135 PHE A CA 1
ATOM 988 C C . PHE A 1 135 ? 8.075 -1.303 49.978 1.00 76.25 135 PHE A C 1
ATOM 990 O O . PHE A 1 135 ? 8.020 -1.829 51.087 1.00 76.25 135 PHE A O 1
ATOM 997 N N . PHE A 1 136 ? 8.318 -1.998 48.865 1.00 76.94 136 PHE A N 1
ATOM 998 C CA . PHE A 1 136 ? 8.586 -3.436 48.808 1.00 76.94 136 PHE A CA 1
ATOM 999 C C . PHE A 1 136 ? 10.087 -3.755 48.693 1.00 76.94 136 PHE A C 1
ATOM 1001 O O . PHE A 1 136 ? 10.453 -4.886 48.382 1.00 76.94 136 PHE A O 1
ATOM 1008 N N . GLY A 1 137 ? 10.965 -2.773 48.939 1.00 80.44 137 GLY A N 1
ATOM 1009 C CA . GLY A 1 137 ? 12.419 -2.952 48.890 1.00 80.44 137 GLY A CA 1
ATOM 1010 C C . GLY A 1 137 ? 13.026 -2.936 47.483 1.00 80.44 137 GLY A C 1
ATOM 1011 O O . GLY A 1 137 ? 14.197 -3.268 47.331 1.00 80.44 137 GLY A O 1
ATOM 1012 N N . VAL A 1 138 ? 12.264 -2.528 46.463 1.00 84.31 138 VAL A N 1
ATOM 1013 C CA . VAL A 1 138 ? 12.710 -2.417 45.063 1.00 84.31 138 VAL A CA 1
ATOM 1014 C C . VAL A 1 138 ? 12.559 -0.963 44.596 1.00 84.31 138 VAL A C 1
ATOM 1016 O O . VAL A 1 138 ? 11.646 -0.653 43.836 1.00 84.31 138 VAL A O 1
ATOM 1019 N N . PRO A 1 139 ? 13.400 -0.024 45.076 1.00 85.06 139 PRO A N 1
ATOM 1020 C CA . PRO A 1 139 ? 13.247 1.403 44.774 1.00 85.06 139 PRO A CA 1
ATOM 1021 C C . PRO A 1 139 ? 13.519 1.738 43.303 1.00 85.06 139 PRO A C 1
ATOM 1023 O O . PRO A 1 139 ? 13.025 2.750 42.800 1.00 85.06 139 PRO A O 1
ATOM 1026 N N . THR A 1 140 ? 14.268 0.891 42.603 1.00 89.50 140 THR A N 1
ATOM 1027 C CA . THR A 1 140 ? 14.696 1.098 41.223 1.00 89.50 140 THR A CA 1
ATOM 1028 C C . THR A 1 140 ? 14.616 -0.191 40.412 1.00 89.50 140 THR A C 1
ATOM 1030 O O . THR A 1 140 ? 14.650 -1.289 40.967 1.00 89.50 140 THR A O 1
ATOM 1033 N N . ALA A 1 141 ? 14.530 -0.056 39.090 1.00 88.31 141 ALA A N 1
ATOM 1034 C CA . ALA A 1 141 ? 14.644 -1.159 38.149 1.00 88.31 141 ALA A CA 1
ATOM 1035 C C . ALA A 1 141 ? 15.654 -0.845 37.047 1.00 88.31 141 ALA A C 1
ATOM 1037 O O . ALA A 1 141 ? 15.767 0.292 36.574 1.00 88.31 141 ALA A O 1
ATOM 1038 N N . ASP A 1 142 ? 16.341 -1.896 36.619 1.00 92.06 142 ASP A N 1
ATOM 1039 C CA . ASP A 1 142 ? 17.378 -1.838 35.605 1.00 92.06 142 ASP A CA 1
ATOM 1040 C C . ASP A 1 142 ? 16.801 -2.242 34.246 1.00 92.06 142 ASP A C 1
ATOM 1042 O O . ASP A 1 142 ? 16.145 -3.275 34.106 1.00 92.06 142 ASP A O 1
ATOM 1046 N N . ILE A 1 143 ? 17.043 -1.411 33.233 1.00 91.25 143 ILE A N 1
ATOM 1047 C CA . ILE A 1 143 ? 16.589 -1.637 31.861 1.00 91.25 143 ILE A CA 1
ATOM 1048 C C . ILE A 1 143 ? 17.782 -1.493 30.925 1.00 91.25 143 ILE A C 1
ATOM 1050 O O . ILE A 1 143 ? 18.487 -0.484 30.939 1.00 91.25 143 ILE A O 1
ATOM 1054 N N . ALA A 1 144 ? 17.972 -2.494 30.074 1.00 92.25 144 ALA A N 1
ATOM 1055 C CA . ALA A 1 144 ? 18.905 -2.448 28.962 1.00 92.25 144 ALA A CA 1
ATOM 1056 C C . ALA A 1 144 ? 18.187 -2.888 27.686 1.00 92.25 144 ALA A C 1
ATOM 1058 O O . ALA A 1 144 ? 17.307 -3.753 27.729 1.00 92.25 144 ALA A O 1
ATOM 1059 N N . ALA A 1 145 ? 18.560 -2.293 26.559 1.00 94.44 145 ALA A N 1
ATOM 1060 C CA . ALA A 1 145 ? 18.078 -2.701 25.247 1.00 94.44 145 ALA A CA 1
ATOM 1061 C C . ALA A 1 145 ? 19.241 -2.742 24.259 1.00 94.44 145 ALA A C 1
ATOM 1063 O O . ALA A 1 145 ? 20.221 -2.011 24.406 1.00 94.44 145 ALA A O 1
ATOM 1064 N N . VAL A 1 146 ? 19.126 -3.618 23.267 1.00 95.69 146 VAL A N 1
ATOM 1065 C CA . VAL A 1 146 ? 20.117 -3.786 22.208 1.00 95.69 146 VAL A CA 1
ATOM 1066 C C . VAL A 1 146 ? 19.407 -3.759 20.864 1.00 95.69 146 VAL A C 1
ATOM 1068 O O . VAL A 1 146 ? 18.326 -4.330 20.710 1.00 95.69 146 VAL A O 1
ATOM 1071 N N . ALA A 1 147 ? 20.018 -3.089 19.897 1.00 95.56 147 ALA A N 1
ATOM 1072 C CA . ALA A 1 147 ? 19.551 -3.042 18.521 1.00 95.56 147 ALA A CA 1
ATOM 1073 C C . ALA A 1 147 ? 20.721 -3.261 17.569 1.00 95.56 147 ALA A C 1
ATOM 1075 O O . ALA A 1 147 ? 21.877 -3.033 17.925 1.00 95.56 147 ALA A O 1
ATOM 1076 N N . THR A 1 148 ? 20.443 -3.735 16.358 1.00 94.12 148 THR A N 1
ATOM 1077 C CA . THR A 1 148 ? 21.461 -3.936 15.323 1.00 94.12 148 THR A CA 1
ATOM 1078 C C . THR A 1 148 ? 20.913 -3.484 13.979 1.00 94.12 148 THR A C 1
ATOM 1080 O O . THR A 1 148 ? 19.829 -3.908 13.589 1.00 94.12 148 THR A O 1
ATOM 1083 N N . ALA A 1 149 ? 21.664 -2.636 13.283 1.00 91.31 149 ALA A N 1
ATOM 1084 C CA . ALA A 1 149 ? 21.369 -2.173 11.932 1.00 91.31 149 ALA A CA 1
ATOM 1085 C C . ALA A 1 149 ? 22.495 -2.602 10.985 1.00 91.31 149 ALA A C 1
ATOM 1087 O O . ALA A 1 149 ? 23.646 -2.690 11.403 1.00 91.31 149 ALA A O 1
ATOM 1088 N N . GLU A 1 150 ? 22.174 -2.884 9.725 1.00 86.94 150 GLU A N 1
ATOM 1089 C CA . GLU A 1 150 ? 23.134 -3.312 8.702 1.00 86.94 150 GLU A CA 1
ATOM 1090 C C . GLU A 1 150 ? 23.266 -2.225 7.631 1.00 86.94 150 GLU A C 1
ATOM 1092 O O . GLU A 1 150 ? 22.263 -1.679 7.172 1.00 86.94 150 GLU A O 1
ATOM 1097 N N . ALA A 1 151 ? 24.504 -1.894 7.270 1.00 80.94 151 ALA A N 1
ATOM 1098 C CA . ALA A 1 151 ? 24.848 -0.947 6.220 1.00 80.94 151 ALA A CA 1
ATOM 1099 C C . ALA A 1 151 ? 25.469 -1.707 5.045 1.00 80.94 151 ALA A C 1
ATOM 1101 O O . ALA A 1 151 ? 26.575 -2.234 5.156 1.00 80.94 151 ALA A O 1
ATOM 1102 N N . THR A 1 152 ? 24.775 -1.735 3.910 1.00 70.38 152 THR A N 1
ATOM 1103 C CA . THR A 1 152 ? 25.288 -2.335 2.674 1.00 70.38 152 THR A CA 1
ATOM 1104 C C . THR A 1 152 ? 25.536 -1.226 1.650 1.00 70.38 152 THR A C 1
ATOM 1106 O O . THR A 1 152 ? 24.616 -0.445 1.387 1.00 70.38 152 THR A O 1
ATOM 1109 N N . PRO A 1 153 ? 26.745 -1.110 1.075 1.00 58.12 153 PRO A N 1
ATOM 1110 C CA . PRO A 1 153 ? 26.997 -0.152 0.006 1.00 58.12 153 PRO A CA 1
ATOM 1111 C C . PRO A 1 153 ? 26.126 -0.498 -1.211 1.00 58.12 153 PRO A C 1
ATOM 1113 O O . PRO A 1 153 ? 26.127 -1.630 -1.681 1.00 58.12 153 PRO A O 1
ATOM 1116 N N . ALA A 1 154 ? 25.355 0.477 -1.700 1.00 57.34 154 ALA A N 1
ATOM 1117 C CA . ALA A 1 154 ? 24.487 0.331 -2.876 1.00 57.34 154 ALA A CA 1
ATOM 1118 C C . ALA A 1 154 ? 25.155 0.813 -4.180 1.00 57.34 154 ALA A C 1
ATOM 1120 O O . ALA A 1 154 ? 24.593 0.663 -5.260 1.00 57.34 154 ALA A O 1
ATOM 1121 N N . ASN A 1 155 ? 26.332 1.435 -4.075 1.00 60.59 155 ASN A N 1
ATOM 1122 C CA . ASN A 1 155 ? 27.086 2.044 -5.171 1.00 60.59 155 ASN A CA 1
ATOM 1123 C C . ASN A 1 155 ? 28.424 1.337 -5.437 1.00 60.59 155 ASN A C 1
ATOM 1125 O O . ASN A 1 155 ? 29.313 1.936 -6.036 1.00 60.59 155 ASN A O 1
ATOM 1129 N N . ALA A 1 156 ? 28.586 0.102 -4.972 1.00 62.72 156 ALA A N 1
ATOM 1130 C CA . ALA A 1 156 ? 29.770 -0.698 -5.224 1.00 62.72 156 ALA A CA 1
ATOM 1131 C C . ALA A 1 156 ? 29.372 -2.162 -5.383 1.00 62.72 156 ALA A C 1
ATOM 1133 O O . ALA A 1 156 ? 28.446 -2.634 -4.725 1.00 62.72 156 ALA A O 1
ATOM 1134 N N . GLU A 1 157 ? 30.079 -2.870 -6.251 1.00 65.75 157 GLU A N 1
ATOM 1135 C CA . GLU A 1 157 ? 29.821 -4.273 -6.545 1.00 65.75 157 GLU A CA 1
ATOM 1136 C C . GLU A 1 157 ? 31.023 -5.115 -6.131 1.00 65.75 157 GLU A C 1
ATOM 1138 O O . GLU A 1 157 ? 32.179 -4.720 -6.283 1.00 65.75 157 GLU A O 1
ATOM 1143 N N . THR A 1 158 ? 30.740 -6.304 -5.610 1.00 66.88 158 THR A N 1
ATOM 1144 C CA . THR A 1 158 ? 31.742 -7.372 -5.521 1.00 66.88 158 THR A CA 1
ATOM 1145 C C . THR A 1 158 ? 31.542 -8.304 -6.706 1.00 66.88 158 THR A C 1
ATOM 1147 O O . THR A 1 158 ? 30.534 -8.216 -7.405 1.00 66.88 158 THR A O 1
ATOM 1150 N N . CYS A 1 159 ? 32.467 -9.231 -6.947 1.00 72.62 159 CYS A N 1
ATOM 1151 C CA . CYS A 1 159 ? 32.311 -10.215 -8.020 1.00 72.62 159 CYS A CA 1
ATOM 1152 C C . CYS A 1 159 ? 32.286 -9.603 -9.438 1.00 72.62 159 CYS A C 1
ATOM 1154 O O . CYS A 1 159 ? 31.718 -10.207 -10.353 1.00 72.62 159 CYS A O 1
ATOM 1156 N N . VAL A 1 160 ? 32.897 -8.427 -9.628 1.00 81.62 160 VAL A N 1
ATOM 1157 C CA . VAL A 1 160 ? 33.034 -7.796 -10.948 1.00 81.62 160 VAL A CA 1
ATOM 1158 C C . VAL A 1 160 ? 33.962 -8.638 -11.819 1.00 81.62 160 VAL A C 1
ATOM 1160 O O . VAL A 1 160 ? 35.020 -9.087 -11.379 1.00 81.62 160 VAL A O 1
ATOM 1163 N N . MET A 1 161 ? 33.551 -8.868 -13.064 1.00 84.56 161 MET A N 1
ATOM 1164 C CA . MET A 1 161 ? 34.355 -9.633 -14.010 1.00 84.56 161 MET A CA 1
ATOM 1165 C C . MET A 1 161 ? 35.567 -8.812 -14.471 1.00 84.56 161 MET A C 1
ATOM 1167 O O . MET A 1 161 ? 35.431 -7.603 -14.685 1.00 84.56 161 MET A O 1
ATOM 1171 N N . PRO A 1 162 ? 36.732 -9.441 -14.706 1.00 84.69 162 PRO A N 1
ATOM 1172 C CA . PRO A 1 162 ? 37.951 -8.744 -15.102 1.00 84.69 162 PRO A CA 1
ATOM 1173 C C . PRO A 1 162 ? 37.940 -8.342 -16.598 1.00 84.69 162 PRO A C 1
ATOM 1175 O O . PRO A 1 162 ? 38.926 -8.499 -17.320 1.00 84.69 162 PRO A O 1
ATOM 1178 N N . PHE A 1 163 ? 36.804 -7.838 -17.094 1.00 79.62 163 PHE A N 1
ATOM 1179 C CA . PHE A 1 163 ? 36.614 -7.322 -18.449 1.00 79.62 163 PHE A CA 1
ATOM 1180 C C . PHE A 1 163 ? 36.218 -5.854 -18.383 1.00 79.62 163 PHE A C 1
ATOM 1182 O O . PHE A 1 163 ? 35.295 -5.490 -17.658 1.00 79.62 163 PHE A O 1
ATOM 1189 N N . THR A 1 164 ? 36.871 -5.021 -19.184 1.00 73.94 164 THR A N 1
ATOM 1190 C CA . THR A 1 164 ? 36.430 -3.644 -19.420 1.00 73.94 164 THR A CA 1
ATOM 1191 C C . THR A 1 164 ? 36.053 -3.477 -20.880 1.00 73.94 164 THR A C 1
ATOM 1193 O O . THR A 1 164 ? 36.766 -3.948 -21.765 1.00 73.94 164 THR A O 1
ATOM 1196 N N . ILE A 1 165 ? 34.927 -2.815 -21.129 1.00 69.75 165 ILE A N 1
ATOM 1197 C CA . ILE A 1 165 ? 34.496 -2.427 -22.470 1.00 69.75 165 ILE A CA 1
ATOM 1198 C C . ILE A 1 165 ? 34.543 -0.897 -22.506 1.00 69.75 165 ILE A C 1
ATOM 1200 O O . ILE A 1 165 ? 33.956 -0.265 -21.626 1.00 69.75 165 ILE A O 1
ATOM 1204 N N . PRO A 1 166 ? 35.258 -0.285 -23.460 1.00 63.75 166 PRO A N 1
ATOM 1205 C CA . PRO A 1 166 ? 35.280 1.166 -23.590 1.00 63.75 166 PRO A CA 1
ATOM 1206 C C . PRO A 1 166 ? 33.866 1.681 -23.899 1.00 63.75 166 PRO A C 1
ATOM 1208 O O . PRO A 1 166 ? 33.237 1.233 -24.855 1.00 63.75 166 PRO A O 1
ATOM 1211 N N . ASP A 1 167 ? 33.369 2.606 -23.072 1.00 59.22 167 ASP A N 1
ATOM 1212 C CA . ASP A 1 167 ? 32.004 3.143 -23.181 1.00 59.22 167 ASP A CA 1
ATOM 1213 C C . ASP A 1 167 ? 31.903 4.333 -24.148 1.00 59.22 167 ASP A C 1
ATOM 1215 O O . ASP A 1 167 ? 30.852 4.515 -24.738 1.00 59.22 167 ASP A O 1
ATOM 1219 N N . ARG A 1 168 ? 32.946 5.167 -24.330 1.00 61.81 168 ARG A N 1
ATOM 1220 C CA . ARG A 1 168 ? 32.816 6.452 -25.059 1.00 61.81 168 ARG A CA 1
ATOM 1221 C C . ARG A 1 168 ? 34.033 6.869 -25.878 1.00 61.81 168 ARG A C 1
ATOM 1223 O O . ARG A 1 168 ? 35.141 6.930 -25.350 1.00 61.81 168 ARG A O 1
ATOM 1230 N N . TRP A 1 169 ? 33.827 7.274 -27.129 1.00 61.50 169 TRP A N 1
ATOM 1231 C CA . TRP A 1 169 ? 34.859 7.903 -27.959 1.00 61.50 169 TRP A CA 1
ATOM 1232 C C . TRP A 1 169 ? 34.286 8.994 -28.870 1.00 61.50 169 TRP A C 1
ATOM 1234 O O . TRP A 1 169 ? 33.072 9.149 -28.989 1.00 61.50 169 TRP A O 1
ATOM 1244 N N . THR A 1 170 ? 35.176 9.790 -29.458 1.00 60.41 170 THR A N 1
ATOM 1245 C CA . THR A 1 170 ? 34.864 10.786 -30.488 1.00 60.41 170 THR A CA 1
ATOM 1246 C C . THR A 1 170 ? 35.471 10.351 -31.812 1.00 60.41 170 THR A C 1
ATOM 1248 O O . THR A 1 170 ? 36.685 10.143 -31.871 1.00 60.41 170 THR A O 1
ATOM 1251 N N . GLU A 1 171 ? 34.618 10.278 -32.833 1.00 63.16 171 GLU A N 1
ATOM 1252 C CA . GLU A 1 171 ? 34.970 9.994 -34.225 1.00 63.16 171 GLU A CA 1
ATOM 1253 C C . GLU A 1 171 ? 35.793 11.145 -34.817 1.00 63.16 171 GLU A C 1
ATOM 1255 O O . GLU A 1 171 ? 35.371 12.309 -34.797 1.00 63.16 171 GLU A O 1
ATOM 1260 N N . LYS A 1 172 ? 36.993 10.840 -35.311 1.00 66.50 172 LYS A N 1
ATOM 1261 C CA . LYS A 1 172 ? 37.881 11.815 -35.960 1.00 66.50 172 LYS A CA 1
ATOM 1262 C C . LYS A 1 172 ? 38.134 11.522 -37.433 1.00 66.50 172 LYS A C 1
ATOM 1264 O O . LYS A 1 172 ? 38.576 12.438 -38.131 1.00 66.50 172 LYS A O 1
ATOM 1269 N N . GLY A 1 173 ? 37.899 10.300 -37.896 1.00 63.19 173 GLY A N 1
ATOM 1270 C CA . GLY A 1 173 ? 38.062 9.902 -39.289 1.00 63.19 173 GLY A CA 1
ATOM 1271 C C . GLY A 1 173 ? 36.972 10.478 -40.191 1.00 63.19 173 GLY A C 1
ATOM 1272 O O . GLY A 1 173 ? 37.290 11.019 -41.254 1.00 63.19 173 GLY A O 1
ATOM 1273 N N . THR A 1 174 ? 35.710 10.425 -39.753 1.00 63.84 174 THR A N 1
ATOM 1274 C CA . THR A 1 174 ? 34.535 10.814 -40.564 1.00 63.84 174 THR A CA 1
ATOM 1275 C C . THR A 1 174 ? 33.466 11.608 -39.794 1.00 63.84 174 THR A C 1
ATOM 1277 O O . THR A 1 174 ? 32.331 11.166 -39.680 1.00 63.84 174 THR A O 1
ATOM 1280 N N . PRO A 1 175 ? 33.750 12.821 -39.287 1.00 63.22 175 PRO A N 1
ATOM 1281 C CA . PRO A 1 175 ? 32.720 13.641 -38.644 1.00 63.22 175 PRO A CA 1
ATOM 1282 C C . PRO A 1 175 ? 31.676 14.174 -39.659 1.00 63.22 175 PRO A C 1
ATOM 1284 O O . PRO A 1 175 ? 32.077 14.658 -40.726 1.00 63.22 175 PRO A O 1
ATOM 1287 N N . PRO A 1 176 ? 30.361 14.204 -39.336 1.00 62.00 176 PRO A N 1
ATOM 1288 C CA . PRO A 1 176 ? 29.726 13.785 -38.077 1.00 62.00 176 PRO A CA 1
ATOM 1289 C C . PRO A 1 176 ? 29.537 12.264 -37.978 1.00 62.00 176 PRO A C 1
ATOM 1291 O O . PRO A 1 176 ? 29.409 11.596 -38.997 1.00 62.00 176 PRO A O 1
ATOM 1294 N N . TRP A 1 177 ? 29.477 11.752 -36.746 1.00 59.28 177 TRP A N 1
ATOM 1295 C CA . TRP A 1 177 ? 29.379 10.316 -36.450 1.00 59.28 177 TRP A CA 1
ATOM 1296 C C . TRP A 1 177 ? 28.169 9.640 -37.117 1.00 59.28 177 TRP A C 1
ATOM 1298 O O . TRP A 1 177 ? 27.037 10.126 -37.017 1.00 59.28 177 TRP A O 1
ATOM 1308 N N . ASP A 1 178 ? 28.400 8.472 -37.711 1.00 58.97 178 ASP A N 1
ATOM 1309 C CA . ASP A 1 178 ? 27.394 7.568 -38.263 1.00 58.97 178 ASP A CA 1
ATOM 1310 C C . ASP A 1 178 ? 27.267 6.293 -37.390 1.00 58.97 178 ASP A C 1
ATOM 1312 O O . ASP A 1 178 ? 28.271 5.744 -36.934 1.00 58.97 178 ASP A O 1
ATOM 1316 N N . PRO A 1 179 ? 26.052 5.744 -37.171 1.00 55.03 179 PRO A N 1
ATOM 1317 C CA . PRO A 1 179 ? 25.841 4.461 -36.484 1.00 55.03 179 PRO A CA 1
ATOM 1318 C C . PRO A 1 179 ? 26.612 3.247 -37.032 1.00 55.03 179 PRO A C 1
ATOM 1320 O O . PRO A 1 179 ? 26.647 2.207 -36.370 1.00 55.03 179 PRO A O 1
ATOM 1323 N N . SER A 1 180 ? 27.171 3.340 -38.238 1.00 55.75 180 SER A N 1
ATOM 1324 C CA . SER A 1 180 ? 28.020 2.327 -38.866 1.00 55.75 180 SER A CA 1
ATOM 1325 C C . SER A 1 180 ? 29.526 2.548 -38.671 1.00 55.75 180 SER A C 1
ATOM 1327 O O . SER A 1 180 ? 30.298 1.648 -39.014 1.00 55.75 180 SER A O 1
ATOM 1329 N N . ASP A 1 181 ? 29.939 3.674 -38.082 1.00 57.03 181 ASP A N 1
ATOM 1330 C CA . ASP A 1 181 ? 31.342 3.982 -37.808 1.00 57.03 181 ASP A CA 1
ATOM 1331 C C . ASP A 1 181 ? 31.921 3.059 -36.722 1.00 57.03 181 ASP A C 1
ATOM 1333 O O . ASP A 1 181 ? 31.284 2.725 -35.713 1.00 57.03 181 ASP A O 1
ATOM 1337 N N . THR A 1 182 ? 33.165 2.632 -36.928 1.00 58.38 182 THR A N 1
ATOM 1338 C CA . THR A 1 182 ? 33.940 1.816 -35.987 1.00 58.38 182 THR A CA 1
ATOM 1339 C C . THR A 1 182 ? 35.053 2.649 -35.373 1.00 58.38 182 THR A C 1
ATOM 1341 O O . THR A 1 182 ? 35.598 3.497 -36.056 1.00 58.38 182 THR A O 1
ATOM 1344 N N . PHE A 1 183 ? 35.451 2.374 -34.123 1.00 56.69 183 PHE A N 1
ATOM 1345 C CA . PHE A 1 183 ? 36.610 3.063 -33.540 1.00 56.69 183 PHE A CA 1
ATOM 1346 C C . PHE A 1 183 ? 37.869 2.795 -34.378 1.00 56.69 183 PHE A C 1
ATOM 1348 O O . PHE A 1 183 ? 38.349 1.654 -34.436 1.00 56.69 183 PHE A O 1
ATOM 1355 N N . ASP A 1 184 ? 38.421 3.853 -34.958 1.00 64.06 184 ASP A N 1
ATOM 1356 C CA . ASP A 1 184 ? 39.548 3.825 -35.874 1.00 64.06 184 ASP A CA 1
ATOM 1357 C C . ASP A 1 184 ? 40.822 4.435 -35.250 1.00 64.06 184 ASP A C 1
ATOM 1359 O O . ASP A 1 184 ? 40.781 5.201 -34.278 1.00 64.06 184 ASP A O 1
ATOM 1363 N N . PRO A 1 185 ? 42.022 4.099 -35.772 1.00 55.91 185 PRO A N 1
ATOM 1364 C CA . PRO A 1 185 ? 43.275 4.688 -35.306 1.00 55.91 185 PRO A CA 1
ATOM 1365 C C . PRO A 1 185 ? 43.301 6.216 -35.496 1.00 55.91 185 PRO A C 1
ATOM 1367 O O . PRO A 1 185 ? 43.578 6.717 -36.582 1.00 55.91 185 PRO A O 1
ATOM 1370 N N . GLY A 1 186 ? 43.063 6.961 -34.417 1.00 58.19 186 GLY A N 1
ATOM 1371 C CA . GLY A 1 186 ? 42.986 8.425 -34.434 1.00 58.19 186 GLY A CA 1
ATOM 1372 C C . GLY A 1 186 ? 41.863 8.972 -33.558 1.00 58.19 186 GLY A C 1
ATOM 1373 O O . GLY A 1 186 ? 41.965 10.112 -33.097 1.00 58.19 186 GLY A O 1
ATOM 1374 N N . ASP A 1 187 ? 40.861 8.145 -33.268 1.00 63.16 187 ASP A N 1
ATOM 1375 C CA . ASP A 1 187 ? 39.758 8.479 -32.377 1.00 63.16 187 ASP A CA 1
ATOM 1376 C C . ASP A 1 187 ? 40.221 8.691 -30.941 1.00 63.16 187 ASP A C 1
ATOM 1378 O O . ASP A 1 187 ? 41.210 8.123 -30.462 1.00 63.16 187 ASP A O 1
ATOM 1382 N N . VAL A 1 188 ? 39.500 9.560 -30.235 1.00 61.44 188 VAL A N 1
ATOM 1383 C CA . VAL A 1 188 ? 39.860 9.963 -28.876 1.00 61.44 188 VAL A CA 1
ATOM 1384 C C . VAL A 1 188 ? 38.811 9.450 -27.906 1.00 61.44 188 VAL A C 1
ATOM 1386 O O . VAL A 1 188 ? 37.640 9.806 -28.002 1.00 61.44 188 VAL A O 1
ATOM 1389 N N . TYR A 1 189 ? 39.241 8.640 -26.938 1.00 60.78 189 TYR A N 1
ATOM 1390 C CA . TYR A 1 189 ? 38.401 8.247 -25.810 1.00 60.78 189 TYR A CA 1
ATOM 1391 C C . TYR A 1 189 ? 38.002 9.483 -24.993 1.00 60.78 189 TYR A C 1
ATOM 1393 O O . TYR A 1 189 ? 38.868 10.246 -24.553 1.00 60.78 189 TYR A O 1
ATOM 1401 N N . VAL A 1 190 ? 36.699 9.666 -24.762 1.00 57.06 190 VAL A N 1
ATOM 1402 C CA . VAL A 1 190 ? 36.177 10.778 -23.958 1.00 57.06 190 VAL A CA 1
ATOM 1403 C C . VAL A 1 190 ? 35.517 10.211 -22.705 1.00 57.06 190 VAL A C 1
ATOM 1405 O O . VAL A 1 190 ? 34.422 9.659 -22.795 1.00 57.06 190 VAL A O 1
ATOM 1408 N N . PRO A 1 191 ? 36.135 10.336 -21.518 1.00 54.12 191 PRO A N 1
ATOM 1409 C CA . PRO A 1 191 ? 35.516 9.865 -20.287 1.00 54.12 191 PRO A CA 1
ATOM 1410 C C . PRO A 1 191 ? 34.187 10.584 -20.011 1.00 54.12 191 PRO A C 1
ATOM 1412 O O . PRO A 1 191 ? 33.985 11.736 -20.403 1.00 54.12 191 PRO A O 1
ATOM 1415 N N . LEU A 1 192 ? 33.289 9.893 -19.302 1.00 49.16 192 LEU A N 1
ATOM 1416 C CA . LEU A 1 192 ? 32.014 10.413 -18.802 1.00 49.16 192 LEU A CA 1
ATOM 1417 C C . LEU A 1 192 ? 32.182 11.816 -18.191 1.00 49.16 192 LEU A C 1
ATOM 1419 O O . LEU A 1 192 ? 32.819 11.975 -17.150 1.00 49.16 192 LEU A O 1
ATOM 1423 N N . LYS A 1 193 ? 31.591 12.839 -18.824 1.00 49.34 193 LYS A N 1
ATOM 1424 C CA . LYS A 1 193 ? 31.429 14.157 -18.200 1.00 49.34 193 LYS A CA 1
ATOM 1425 C C . LYS A 1 193 ? 30.238 14.123 -17.226 1.00 49.34 193 LYS A C 1
ATOM 1427 O O . LYS A 1 193 ? 29.217 13.526 -17.568 1.00 49.34 193 LYS A O 1
ATOM 1432 N N . PRO A 1 194 ? 30.319 14.792 -16.059 1.00 42.72 194 PRO A N 1
ATOM 1433 C CA . PRO A 1 194 ? 29.229 14.848 -15.074 1.00 42.72 194 PRO A CA 1
ATOM 1434 C C . PRO A 1 194 ? 27.947 15.533 -15.570 1.00 42.72 194 PRO A C 1
ATOM 1436 O O . PRO A 1 194 ? 26.891 15.372 -14.967 1.00 42.72 194 PRO A O 1
ATOM 1439 N N . THR A 1 195 ? 28.025 16.310 -16.651 1.00 44.19 195 THR A N 1
ATOM 1440 C CA . THR A 1 195 ? 26.885 16.996 -17.264 1.00 44.19 195 THR A CA 1
ATOM 1441 C C . THR A 1 195 ? 26.666 16.461 -18.679 1.00 44.19 195 THR A C 1
ATOM 1443 O O . THR A 1 195 ? 27.626 16.472 -19.458 1.00 44.19 195 THR A O 1
ATOM 1446 N N . PRO A 1 196 ? 25.446 16.017 -19.037 1.00 43.28 196 PRO A N 1
ATOM 1447 C CA . PRO A 1 196 ? 25.111 15.683 -20.416 1.00 43.28 196 PRO A CA 1
ATOM 1448 C C . PRO A 1 196 ? 25.288 16.936 -21.280 1.00 43.28 196 PRO A C 1
ATOM 1450 O O . PRO A 1 196 ? 24.626 17.944 -21.039 1.00 43.28 196 PRO A O 1
ATOM 1453 N N . ASP A 1 197 ? 26.213 16.893 -22.234 1.00 47.44 197 ASP A N 1
ATOM 1454 C CA . ASP A 1 197 ? 26.357 17.932 -23.251 1.00 47.44 197 ASP A CA 1
ATOM 1455 C C . ASP A 1 197 ? 25.357 17.613 -24.378 1.00 47.44 197 ASP A C 1
ATOM 1457 O O . ASP A 1 197 ? 25.452 16.536 -24.971 1.00 47.44 197 ASP A O 1
ATOM 1461 N N . PRO A 1 198 ? 24.351 18.466 -24.637 1.00 46.03 198 PRO A N 1
ATOM 1462 C CA . PRO A 1 198 ? 23.305 18.187 -25.618 1.00 46.03 198 PRO A CA 1
ATOM 1463 C C . PRO A 1 198 ? 23.764 18.315 -27.083 1.00 46.03 198 PRO A C 1
ATOM 1465 O O . PRO A 1 198 ? 22.964 18.040 -27.972 1.00 46.03 198 PRO A O 1
ATOM 1468 N N . ASN A 1 199 ? 25.010 18.731 -27.349 1.00 44.00 199 ASN A N 1
ATOM 1469 C CA . ASN A 1 199 ? 25.459 19.179 -28.675 1.00 44.00 199 ASN A CA 1
ATOM 1470 C C . ASN A 1 199 ? 26.598 18.356 -29.301 1.00 44.00 199 ASN A C 1
ATOM 1472 O O . ASN A 1 199 ? 27.388 18.882 -30.084 1.00 44.00 199 ASN A O 1
ATOM 1476 N N . THR A 1 200 ? 26.705 17.071 -28.989 1.00 47.19 200 THR A N 1
ATOM 1477 C CA . THR A 1 200 ? 27.857 16.276 -29.435 1.00 47.19 200 THR A CA 1
ATOM 1478 C C . THR A 1 200 ? 27.452 14.856 -29.787 1.00 47.19 200 THR A C 1
ATOM 1480 O O . THR A 1 200 ? 26.873 14.139 -28.972 1.00 47.19 200 THR A O 1
ATOM 1483 N N . ASP A 1 201 ? 27.789 14.478 -31.014 1.00 49.06 201 ASP A N 1
ATOM 1484 C CA . ASP A 1 201 ? 27.720 13.132 -31.561 1.00 49.06 201 ASP A CA 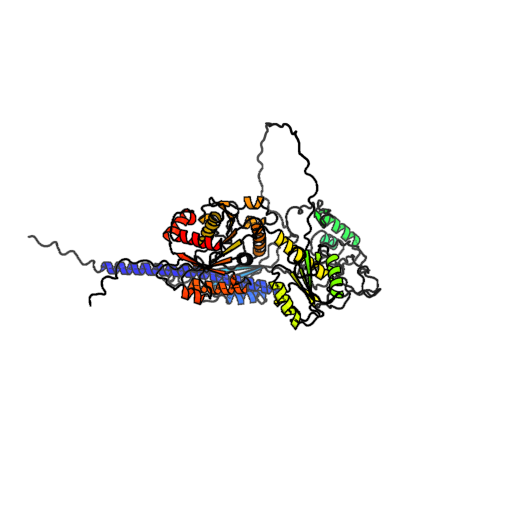1
ATOM 1485 C C . ASP A 1 201 ? 28.554 12.165 -30.694 1.00 49.06 201 ASP A C 1
ATOM 1487 O O . ASP A 1 201 ? 29.778 12.295 -30.612 1.00 49.06 201 ASP A O 1
ATOM 1491 N N . TYR A 1 202 ? 27.910 11.223 -29.995 1.00 56.06 202 TYR A N 1
ATOM 1492 C CA . TYR A 1 202 ? 28.586 10.282 -29.093 1.00 56.06 202 TYR A CA 1
ATOM 1493 C C . TYR A 1 202 ? 28.120 8.835 -29.291 1.00 56.06 202 TYR A C 1
ATOM 1495 O O . TYR A 1 202 ? 26.922 8.557 -29.369 1.00 56.06 202 TYR A O 1
ATOM 1503 N N . THR A 1 203 ? 29.074 7.905 -29.216 1.00 54.00 203 THR A N 1
ATOM 1504 C CA . THR A 1 203 ? 28.864 6.459 -29.053 1.00 54.00 203 THR A CA 1
ATOM 1505 C C . THR A 1 203 ? 28.956 6.079 -27.579 1.00 54.00 203 THR A C 1
ATOM 1507 O O . THR A 1 203 ? 29.958 6.388 -26.937 1.00 54.00 203 THR A O 1
ATOM 1510 N N . GLY A 1 204 ? 27.954 5.386 -27.040 1.00 55.00 204 GLY A N 1
ATOM 1511 C CA . GLY A 1 204 ? 28.070 4.713 -25.744 1.00 55.00 204 GLY A CA 1
ATOM 1512 C C . GLY A 1 204 ? 26.854 3.883 -25.371 1.00 55.00 204 GLY A C 1
ATOM 1513 O O . GLY A 1 204 ? 25.817 3.978 -26.039 1.00 55.00 204 GLY A O 1
ATOM 1514 N N . TYR A 1 205 ? 26.997 3.052 -24.334 1.00 55.44 205 TYR A N 1
ATOM 1515 C CA . TYR A 1 205 ? 25.925 2.170 -23.882 1.00 55.44 205 TYR A CA 1
ATOM 1516 C C . TYR A 1 205 ? 24.879 2.958 -23.085 1.00 55.44 205 TYR A C 1
ATOM 1518 O O . TYR A 1 205 ? 25.178 3.706 -22.155 1.00 55.44 205 TYR A O 1
ATOM 1526 N N . ASN A 1 206 ? 23.613 2.775 -23.438 1.00 54.31 206 ASN A N 1
ATOM 1527 C CA . ASN A 1 206 ? 22.453 3.331 -22.763 1.00 54.31 206 ASN A CA 1
ATOM 1528 C C . ASN A 1 206 ? 21.706 2.197 -22.039 1.00 54.31 206 ASN A C 1
ATOM 1530 O O . ASN A 1 206 ? 21.304 1.208 -22.651 1.00 54.31 206 ASN A O 1
ATOM 1534 N N . ALA A 1 207 ? 21.504 2.352 -20.726 1.00 51.19 207 ALA A N 1
ATOM 1535 C CA . ALA A 1 207 ? 20.935 1.321 -19.849 1.00 51.19 207 ALA A CA 1
ATOM 1536 C C . ALA A 1 207 ? 19.481 0.912 -20.182 1.00 51.19 207 ALA A C 1
ATOM 1538 O O . ALA A 1 207 ? 19.026 -0.150 -19.738 1.00 51.19 207 ALA A O 1
ATOM 1539 N N . GLU A 1 208 ? 18.756 1.735 -20.943 1.00 49.31 208 GLU A N 1
ATOM 1540 C CA . GLU A 1 208 ? 17.408 1.441 -21.440 1.00 49.31 208 GLU A CA 1
ATOM 1541 C C . GLU A 1 208 ? 17.431 0.862 -22.862 1.00 49.31 208 GLU A C 1
ATOM 1543 O O . GLU A 1 208 ? 16.730 -0.115 -23.119 1.00 49.31 208 GLU A O 1
ATOM 1548 N N . ARG A 1 209 ? 18.259 1.410 -23.767 1.00 54.78 209 ARG A N 1
ATOM 1549 C CA . ARG A 1 209 ? 18.358 0.973 -25.176 1.00 54.78 209 ARG A CA 1
ATOM 1550 C C . ARG A 1 209 ? 19.093 -0.356 -25.343 1.00 54.78 209 ARG A C 1
ATOM 1552 O O . ARG A 1 209 ? 18.642 -1.214 -26.092 1.00 54.78 209 ARG A O 1
ATOM 1559 N N . ASP A 1 210 ? 20.221 -0.524 -24.662 1.00 55.41 210 ASP A N 1
ATOM 1560 C CA . ASP A 1 210 ? 21.178 -1.603 -24.949 1.00 55.41 210 ASP A CA 1
ATOM 1561 C C . ASP A 1 210 ? 21.010 -2.807 -24.014 1.00 55.41 210 ASP A C 1
ATOM 1563 O O . ASP A 1 210 ? 21.822 -3.736 -23.988 1.00 55.41 210 ASP A O 1
ATOM 1567 N N . ARG A 1 211 ? 19.925 -2.821 -23.234 1.00 50.78 211 ARG A N 1
ATOM 1568 C CA . ARG A 1 211 ? 19.584 -3.948 -22.372 1.00 50.78 211 ARG A CA 1
ATOM 1569 C C . ARG A 1 211 ? 19.286 -5.182 -23.228 1.00 50.78 211 ARG A C 1
ATOM 1571 O O . ARG A 1 211 ? 18.303 -5.217 -23.959 1.00 50.78 211 ARG A O 1
ATOM 1578 N N . GLY A 1 212 ? 20.097 -6.225 -23.061 1.00 51.25 212 GLY A N 1
ATOM 1579 C CA . GLY A 1 212 ? 19.954 -7.481 -23.805 1.00 51.25 212 GLY A CA 1
ATOM 1580 C C . GLY A 1 212 ? 20.644 -7.481 -25.171 1.00 51.25 212 GLY A C 1
ATOM 1581 O O . GLY A 1 212 ? 20.447 -8.427 -25.930 1.00 51.25 212 GLY A O 1
ATOM 1582 N N . LEU A 1 213 ? 21.450 -6.457 -25.476 1.00 57.22 213 LEU A N 1
ATOM 1583 C CA . LEU A 1 213 ? 22.307 -6.448 -26.655 1.00 57.22 213 LEU A CA 1
ATOM 1584 C C . LEU A 1 213 ? 23.352 -7.568 -26.554 1.00 57.22 213 LEU A C 1
ATOM 1586 O O . LEU A 1 213 ? 24.094 -7.661 -25.573 1.00 57.22 213 LEU A O 1
ATOM 1590 N N . GLU A 1 214 ? 23.415 -8.418 -27.577 1.00 56.50 214 GLU A N 1
ATOM 1591 C CA . GLU A 1 214 ? 24.454 -9.436 -27.689 1.00 56.50 214 GLU A CA 1
ATOM 1592 C C . GLU A 1 214 ? 25.766 -8.771 -28.117 1.00 56.50 214 GLU A C 1
ATOM 1594 O O . GLU A 1 214 ? 25.860 -8.189 -29.198 1.00 56.50 214 GLU A O 1
ATOM 1599 N N . VAL A 1 215 ? 26.787 -8.856 -27.264 1.00 57.72 215 VAL A N 1
ATOM 1600 C CA . VAL A 1 215 ? 28.124 -8.336 -27.564 1.00 57.72 215 VAL A CA 1
ATOM 1601 C C . VAL A 1 215 ? 29.065 -9.511 -27.782 1.00 57.72 215 VAL A C 1
ATOM 1603 O O . VAL A 1 215 ? 29.248 -10.357 -26.907 1.00 57.72 215 VAL A O 1
ATOM 1606 N N . THR A 1 216 ? 29.699 -9.558 -28.952 1.00 58.75 216 THR A N 1
ATOM 1607 C CA . THR A 1 216 ? 30.773 -10.521 -29.212 1.00 58.75 216 THR A CA 1
ATOM 1608 C C . THR A 1 216 ? 32.071 -9.989 -28.622 1.00 58.75 216 THR A C 1
ATOM 1610 O O . THR A 1 216 ? 32.687 -9.104 -29.209 1.00 58.75 216 THR A O 1
ATOM 1613 N N . LEU A 1 217 ? 32.508 -10.540 -27.488 1.00 58.22 217 LEU A N 1
ATOM 1614 C CA . LEU A 1 217 ? 33.799 -10.192 -26.895 1.00 58.22 217 LEU A CA 1
ATOM 1615 C C . LEU A 1 217 ? 34.941 -10.674 -27.799 1.00 58.22 217 LEU A C 1
ATOM 1617 O O . LEU A 1 217 ? 35.146 -11.877 -27.973 1.00 58.22 217 LEU A O 1
ATOM 1621 N N . LYS A 1 218 ? 35.695 -9.734 -28.371 1.00 58.25 218 LYS A N 1
ATOM 1622 C CA . LYS A 1 218 ? 36.910 -10.015 -29.146 1.00 58.25 218 LYS A CA 1
ATOM 1623 C C . LYS A 1 218 ? 38.139 -9.736 -28.283 1.00 58.25 218 LYS A C 1
ATOM 1625 O O . LYS A 1 218 ? 38.198 -8.716 -27.602 1.00 58.25 218 LYS A O 1
ATOM 1630 N N . ALA A 1 219 ? 39.096 -10.659 -28.288 1.00 56.44 219 ALA A N 1
ATOM 1631 C CA . ALA A 1 219 ? 40.347 -10.501 -27.557 1.00 56.44 219 ALA A CA 1
ATOM 1632 C C . ALA A 1 219 ? 41.369 -9.730 -28.410 1.00 56.44 219 ALA A C 1
ATOM 1634 O O . ALA A 1 219 ? 41.535 -10.047 -29.589 1.00 56.44 219 ALA A O 1
ATOM 1635 N N . ASP A 1 220 ? 42.065 -8.759 -27.815 1.00 54.94 220 ASP A N 1
ATOM 1636 C CA . ASP A 1 220 ? 43.219 -8.072 -28.415 1.00 54.94 220 ASP A CA 1
ATOM 1637 C C . ASP A 1 220 ? 44.463 -8.202 -27.526 1.00 54.94 220 ASP A C 1
ATOM 1639 O O . ASP A 1 220 ? 44.398 -8.634 -26.376 1.00 54.94 220 ASP A O 1
ATOM 1643 N N . ASN A 1 221 ? 45.616 -7.817 -28.067 1.00 54.06 221 ASN A N 1
ATOM 1644 C CA . ASN A 1 221 ? 46.901 -7.739 -27.381 1.00 54.06 221 ASN A CA 1
ATOM 1645 C C . ASN A 1 221 ? 47.155 -6.366 -26.716 1.00 54.06 221 ASN A C 1
ATOM 1647 O O . ASN A 1 221 ? 48.304 -5.929 -26.656 1.00 54.06 221 ASN A O 1
ATOM 1651 N N . ASN A 1 222 ? 46.105 -5.701 -26.217 1.00 51.19 222 ASN A N 1
ATOM 1652 C CA . ASN A 1 222 ? 46.146 -4.372 -25.585 1.00 51.19 222 ASN A CA 1
ATOM 1653 C C . ASN A 1 222 ? 46.629 -3.224 -26.502 1.00 51.19 222 ASN A C 1
ATOM 1655 O O . ASN A 1 222 ? 47.097 -2.201 -26.000 1.00 51.19 222 ASN A O 1
ATOM 1659 N N . SER A 1 223 ? 46.540 -3.360 -27.831 1.00 47.31 223 SER A N 1
ATOM 1660 C CA . SER A 1 223 ? 47.057 -2.340 -28.762 1.00 47.31 223 SER A CA 1
ATOM 1661 C C . SER A 1 223 ? 45.968 -1.462 -29.371 1.00 47.31 223 SER A C 1
ATOM 1663 O O . SER A 1 223 ? 46.286 -0.427 -29.961 1.00 47.31 223 SER A O 1
ATOM 1665 N N . LYS A 1 224 ? 44.700 -1.884 -29.304 1.00 46.62 224 LYS A N 1
ATOM 1666 C CA . LYS A 1 224 ? 43.590 -1.234 -30.003 1.00 46.62 224 LYS A CA 1
ATOM 1667 C C . LYS A 1 224 ? 42.362 -1.120 -29.109 1.00 46.62 224 LYS A C 1
ATOM 1669 O O . LYS A 1 224 ? 41.830 -2.106 -28.614 1.00 46.62 224 LYS A O 1
ATOM 1674 N N . ILE A 1 225 ? 41.857 0.099 -28.966 1.00 48.53 225 ILE A N 1
ATOM 1675 C CA . ILE A 1 225 ? 40.495 0.340 -28.489 1.00 48.53 225 ILE A CA 1
ATOM 1676 C C . ILE A 1 225 ? 39.611 0.099 -29.716 1.00 48.53 225 ILE A C 1
ATOM 1678 O O . ILE A 1 225 ? 39.845 0.707 -30.742 1.00 48.53 225 ILE A O 1
ATOM 1682 N N . THR A 1 226 ? 38.692 -0.861 -29.697 1.00 49.44 226 THR A N 1
ATOM 1683 C CA . THR A 1 226 ? 37.735 -1.089 -30.799 1.00 49.44 226 THR A CA 1
ATOM 1684 C C . THR A 1 226 ? 36.392 -1.508 -30.213 1.00 49.44 226 THR A C 1
ATOM 1686 O O . THR A 1 226 ? 36.350 -2.164 -29.169 1.00 49.44 226 THR A O 1
ATOM 1689 N N . ALA A 1 227 ? 35.277 -1.130 -30.844 1.00 45.09 227 ALA A N 1
ATOM 1690 C CA . ALA A 1 227 ? 33.951 -1.524 -30.371 1.00 45.09 227 ALA A CA 1
ATOM 1691 C C . ALA A 1 227 ? 33.837 -3.065 -30.322 1.00 45.09 227 ALA A C 1
ATOM 1693 O O . ALA A 1 227 ? 34.185 -3.751 -31.285 1.00 45.09 227 ALA A O 1
ATOM 1694 N N . SER A 1 228 ? 33.330 -3.615 -29.213 1.00 49.25 228 SER A N 1
ATOM 1695 C CA . SER A 1 228 ? 33.252 -5.064 -28.899 1.00 49.25 228 SER A CA 1
ATOM 1696 C C . SER A 1 228 ? 34.545 -5.750 -28.417 1.00 49.25 228 SER A C 1
ATOM 1698 O O . SER A 1 228 ? 34.530 -6.955 -28.152 1.00 49.25 228 SER A O 1
ATOM 1700 N N . PHE A 1 229 ? 35.658 -5.030 -28.262 1.00 61.03 229 PHE A N 1
ATOM 1701 C CA . PHE A 1 229 ? 36.854 -5.586 -27.623 1.00 61.03 229 PHE A CA 1
ATOM 1702 C C . PHE A 1 229 ? 36.803 -5.407 -26.108 1.00 61.03 229 PHE A C 1
ATOM 1704 O O . PHE A 1 229 ? 36.375 -4.364 -25.611 1.00 61.03 229 PHE A O 1
ATOM 1711 N N . TYR A 1 230 ? 37.241 -6.433 -25.376 1.00 72.00 230 TYR A N 1
ATOM 1712 C CA . TYR A 1 230 ? 37.453 -6.321 -23.937 1.00 72.00 230 TYR A CA 1
ATOM 1713 C C . TYR A 1 230 ? 38.927 -6.053 -23.654 1.00 72.00 230 TYR A C 1
ATOM 1715 O O . TYR A 1 230 ? 39.799 -6.658 -24.279 1.00 72.00 230 TYR A O 1
ATOM 1723 N N . ASN A 1 231 ? 39.202 -5.200 -22.671 1.00 74.00 231 ASN A N 1
ATOM 1724 C CA . ASN A 1 231 ? 40.535 -5.093 -22.095 1.00 74.00 231 ASN A CA 1
ATOM 1725 C C . ASN A 1 231 ? 40.559 -5.815 -20.741 1.00 74.00 231 ASN A C 1
ATOM 1727 O O . ASN A 1 231 ? 39.690 -5.551 -19.894 1.00 74.00 231 ASN A O 1
ATOM 1731 N N . PRO A 1 232 ? 41.512 -6.740 -20.531 1.00 79.44 232 PRO A N 1
ATOM 1732 C CA . PRO A 1 232 ? 41.706 -7.379 -19.244 1.00 79.44 232 PRO A CA 1
ATOM 1733 C C . PRO A 1 232 ? 42.284 -6.360 -18.260 1.00 79.44 232 PRO A C 1
ATOM 1735 O O . PRO A 1 232 ? 43.169 -5.570 -18.601 1.00 79.44 232 PRO A O 1
ATOM 1738 N N . TRP A 1 233 ? 41.790 -6.377 -17.033 1.00 81.06 233 TRP A N 1
ATOM 1739 C CA . TRP A 1 233 ? 42.294 -5.519 -15.970 1.00 81.06 233 TRP A CA 1
ATOM 1740 C C . TRP A 1 233 ? 42.652 -6.350 -14.746 1.00 81.06 233 TRP A C 1
ATOM 1742 O O . TRP A 1 233 ? 42.052 -7.399 -14.504 1.00 81.06 233 TRP A O 1
ATOM 1752 N N . ASP A 1 234 ? 43.666 -5.872 -14.038 1.00 82.44 234 ASP A N 1
ATOM 1753 C CA . ASP A 1 234 ? 44.219 -6.469 -12.829 1.00 82.44 234 ASP A CA 1
ATOM 1754 C C . ASP A 1 234 ? 43.291 -6.140 -11.655 1.00 82.44 234 ASP A C 1
ATOM 1756 O O . ASP A 1 234 ? 43.005 -4.968 -11.377 1.00 82.44 234 ASP A O 1
ATOM 1760 N N . LEU A 1 235 ? 42.766 -7.181 -11.008 1.00 82.44 235 LEU A N 1
ATOM 1761 C CA . LEU A 1 235 ? 41.855 -7.030 -9.881 1.00 82.44 235 LEU A CA 1
ATOM 1762 C C . LEU A 1 235 ? 42.663 -6.793 -8.599 1.00 82.44 235 LEU A C 1
ATOM 1764 O O . LEU A 1 235 ? 43.660 -7.477 -8.366 1.00 82.44 235 LEU A O 1
ATOM 1768 N N . PRO A 1 236 ? 42.219 -5.896 -7.698 1.00 79.50 236 PRO A N 1
ATOM 1769 C CA . PRO A 1 236 ? 42.951 -5.605 -6.472 1.00 79.50 236 PRO A CA 1
ATOM 1770 C C . PRO A 1 236 ? 43.335 -6.872 -5.692 1.00 79.50 236 PRO A C 1
ATOM 1772 O O . PRO A 1 236 ? 42.478 -7.652 -5.274 1.00 79.50 236 PRO A O 1
ATOM 1775 N N . GLY A 1 237 ? 44.641 -7.064 -5.485 1.00 74.12 237 GLY A N 1
ATOM 1776 C CA . GLY A 1 237 ? 45.187 -8.201 -4.739 1.00 74.12 237 GLY A CA 1
ATOM 1777 C C . GLY A 1 237 ? 45.325 -9.506 -5.528 1.00 74.12 237 GLY A C 1
ATOM 1778 O O . GLY A 1 237 ? 45.555 -10.539 -4.901 1.00 74.12 237 GLY A O 1
ATOM 1779 N N . SER A 1 238 ? 45.193 -9.488 -6.858 1.00 73.69 238 SER A N 1
ATOM 1780 C CA . SER A 1 238 ? 45.262 -10.691 -7.691 1.00 73.69 238 SER A CA 1
ATOM 1781 C C . SER A 1 238 ? 45.850 -10.381 -9.067 1.00 73.69 238 SER A C 1
ATOM 1783 O O . SER A 1 238 ? 45.130 -9.870 -9.913 1.00 73.69 238 SER A O 1
ATOM 1785 N N . SER A 1 239 ? 47.123 -10.728 -9.299 1.00 76.31 239 SER A N 1
ATOM 1786 C CA . SER A 1 239 ? 47.808 -10.425 -10.565 1.00 76.31 239 SER A CA 1
ATOM 1787 C C . SER A 1 239 ? 48.331 -11.666 -11.285 1.00 76.31 239 SER A C 1
ATOM 1789 O O . SER A 1 239 ? 48.743 -12.665 -10.686 1.00 76.31 239 SER A O 1
ATOM 1791 N N . GLY A 1 240 ? 48.351 -11.587 -12.612 1.00 81.75 240 GLY A N 1
ATOM 1792 C CA . GLY A 1 240 ? 48.853 -12.618 -13.502 1.00 81.75 240 GLY A CA 1
ATOM 1793 C C . GLY A 1 240 ? 47.774 -13.538 -14.076 1.00 81.75 240 GLY A C 1
ATOM 1794 O O . GLY A 1 240 ? 46.644 -13.648 -13.609 1.00 81.75 240 GLY A O 1
ATOM 1795 N N . ALA A 1 241 ? 48.162 -14.275 -15.117 1.00 83.31 241 ALA A N 1
ATOM 1796 C CA . ALA A 1 241 ? 47.260 -15.075 -15.949 1.00 83.31 241 ALA A CA 1
ATOM 1797 C C . ALA A 1 241 ? 46.424 -16.133 -15.194 1.00 83.31 241 ALA A C 1
ATOM 1799 O O . ALA A 1 241 ? 45.284 -16.406 -15.572 1.00 83.31 241 ALA A O 1
ATOM 1800 N N . SER A 1 242 ? 46.984 -16.761 -14.154 1.00 84.12 242 SER A N 1
ATOM 1801 C CA . SER A 1 242 ? 46.281 -17.788 -13.365 1.00 84.12 242 SER A CA 1
ATOM 1802 C C . SER A 1 242 ? 45.181 -17.179 -12.500 1.00 84.12 242 SER A C 1
ATOM 1804 O O . SER A 1 242 ? 44.070 -17.699 -12.434 1.00 84.12 242 SER A O 1
ATOM 1806 N N . ASP A 1 243 ? 45.509 -16.061 -11.872 1.00 84.88 243 ASP A N 1
ATOM 1807 C CA . ASP A 1 243 ? 44.652 -15.271 -11.002 1.00 84.88 243 ASP A CA 1
ATOM 1808 C C . ASP A 1 243 ? 43.509 -14.642 -11.798 1.00 84.88 243 ASP A C 1
ATOM 1810 O O . ASP A 1 243 ? 42.337 -14.825 -11.475 1.00 84.88 243 ASP A O 1
ATOM 1814 N N . TYR A 1 244 ? 43.839 -14.044 -12.941 1.00 87.38 244 TYR A N 1
ATOM 1815 C CA . TYR A 1 244 ? 42.877 -13.557 -13.920 1.00 87.38 244 TYR A CA 1
ATOM 1816 C C . TYR A 1 244 ? 41.884 -14.649 -14.365 1.00 87.38 244 TYR A C 1
ATOM 1818 O O . TYR A 1 244 ? 40.670 -14.452 -14.309 1.00 87.38 244 TYR A O 1
ATOM 1826 N N . ARG A 1 245 ? 42.368 -15.846 -14.740 1.00 87.94 245 ARG A N 1
ATOM 1827 C CA . ARG A 1 245 ? 41.508 -16.999 -15.077 1.00 87.94 245 ARG A CA 1
ATOM 1828 C C . ARG A 1 245 ? 40.611 -17.397 -13.901 1.00 87.94 245 ARG A C 1
ATOM 1830 O O . ARG A 1 245 ? 39.417 -17.639 -14.099 1.00 87.94 245 ARG A O 1
ATOM 1837 N N . ALA A 1 246 ? 41.177 -17.485 -12.698 1.00 84.38 246 ALA A N 1
ATOM 1838 C CA . ALA A 1 246 ? 40.447 -17.856 -11.492 1.00 84.38 246 ALA A CA 1
ATOM 1839 C C . ALA A 1 246 ? 39.347 -16.841 -11.160 1.00 84.38 246 ALA A C 1
ATOM 1841 O O . ALA A 1 246 ? 38.262 -17.265 -10.777 1.00 84.38 246 ALA A O 1
ATOM 1842 N N . ASN A 1 247 ? 39.586 -15.548 -11.392 1.00 85.06 247 ASN A N 1
ATOM 1843 C CA . ASN A 1 247 ? 38.622 -14.461 -11.203 1.00 85.06 247 ASN A CA 1
ATOM 1844 C C . ASN A 1 247 ? 37.492 -14.437 -12.256 1.00 85.06 247 ASN A C 1
ATOM 1846 O O . ASN A 1 247 ? 36.444 -13.835 -12.033 1.00 85.06 247 ASN A O 1
ATOM 1850 N N . ILE A 1 248 ? 37.677 -15.085 -13.412 1.00 86.44 248 ILE A N 1
ATOM 1851 C CA . ILE A 1 248 ? 36.596 -15.302 -14.392 1.00 86.44 248 ILE A CA 1
ATOM 1852 C C . ILE A 1 248 ? 35.726 -16.490 -13.966 1.00 86.44 248 ILE A C 1
ATOM 1854 O O . ILE A 1 248 ? 34.495 -16.434 -14.024 1.00 86.44 248 ILE A O 1
ATOM 1858 N N . ALA A 1 249 ? 36.358 -17.587 -13.546 1.00 81.25 249 ALA A N 1
ATOM 1859 C CA . ALA A 1 249 ? 35.657 -18.803 -13.143 1.00 81.25 249 ALA A CA 1
ATOM 1860 C C . ALA A 1 249 ? 34.937 -18.634 -11.787 1.00 81.25 249 ALA A C 1
ATOM 1862 O O . ALA A 1 249 ? 33.777 -19.037 -11.618 1.00 81.25 249 ALA A O 1
ATOM 1863 N N . GLY A 1 250 ? 35.626 -18.014 -10.830 1.00 71.75 250 GLY A N 1
ATOM 1864 C CA . GLY A 1 250 ? 35.200 -17.713 -9.469 1.00 71.75 250 GLY A CA 1
ATOM 1865 C C . GLY A 1 250 ? 35.212 -16.211 -9.213 1.00 71.75 250 GLY A C 1
ATOM 1866 O O . GLY A 1 250 ? 35.967 -15.466 -9.810 1.00 71.75 250 GLY A O 1
ATOM 1867 N N . CYS A 1 251 ? 34.328 -15.739 -8.347 1.00 69.62 251 CYS A N 1
ATOM 1868 C CA . CYS A 1 251 ? 34.168 -14.311 -8.132 1.00 69.62 251 CYS A CA 1
ATOM 1869 C C . CYS A 1 251 ? 35.230 -13.744 -7.175 1.00 69.62 251 CYS A C 1
ATOM 1871 O O . CYS A 1 251 ? 35.453 -14.316 -6.108 1.00 69.62 251 CYS A O 1
ATOM 1873 N N . ASN A 1 252 ? 35.820 -12.596 -7.520 1.00 77.06 252 ASN A N 1
ATOM 1874 C CA . ASN A 1 252 ? 36.718 -11.849 -6.637 1.00 77.06 252 ASN A CA 1
ATOM 1875 C C . ASN A 1 252 ? 35.919 -11.065 -5.570 1.00 77.06 252 ASN A C 1
ATOM 1877 O O . ASN A 1 252 ? 34.848 -10.527 -5.859 1.00 77.06 252 ASN A O 1
ATOM 1881 N N . SER A 1 253 ? 36.422 -11.011 -4.333 1.00 72.38 253 SER A N 1
ATOM 1882 C CA . SER A 1 253 ? 35.769 -10.330 -3.204 1.00 72.38 253 SER A CA 1
ATOM 1883 C C . SER A 1 253 ? 36.114 -8.844 -3.069 1.00 72.38 253 SER A C 1
ATOM 1885 O O . SER A 1 253 ? 35.630 -8.202 -2.139 1.00 72.38 253 SER A O 1
ATOM 1887 N N . ALA A 1 254 ? 36.964 -8.303 -3.942 1.00 74.25 254 ALA A N 1
ATOM 1888 C CA . ALA A 1 254 ? 37.262 -6.881 -3.998 1.00 74.25 254 ALA A CA 1
ATOM 1889 C C . ALA A 1 254 ? 35.981 -6.093 -4.296 1.00 74.25 254 ALA A C 1
ATOM 1891 O O . ALA A 1 254 ? 35.173 -6.477 -5.144 1.00 74.25 254 ALA A O 1
ATOM 1892 N N . VAL A 1 255 ? 35.804 -5.000 -3.560 1.00 72.81 255 VAL A N 1
ATOM 1893 C CA . VAL A 1 255 ? 34.694 -4.064 -3.723 1.00 72.81 255 VAL A CA 1
ATOM 1894 C C . VAL A 1 255 ? 35.122 -3.022 -4.746 1.00 72.81 255 VAL A C 1
ATOM 1896 O O . VAL A 1 255 ? 36.160 -2.391 -4.569 1.00 72.81 255 VAL A O 1
ATOM 1899 N N . ILE A 1 256 ? 34.333 -2.868 -5.805 1.00 75.56 256 ILE A N 1
ATOM 1900 C CA . ILE A 1 256 ? 34.622 -1.979 -6.929 1.00 75.56 256 ILE A CA 1
ATOM 1901 C C . ILE A 1 256 ? 33.510 -0.941 -7.048 1.00 75.56 256 ILE A C 1
ATOM 1903 O O . ILE A 1 256 ? 32.335 -1.301 -7.152 1.00 75.56 256 ILE A O 1
ATOM 1907 N N . ALA A 1 257 ? 33.874 0.339 -7.056 1.00 72.81 257 ALA A N 1
ATOM 1908 C CA . ALA A 1 257 ? 32.946 1.460 -7.132 1.00 72.81 257 ALA A CA 1
ATOM 1909 C C . ALA A 1 257 ? 33.141 2.293 -8.419 1.00 72.81 257 ALA A C 1
ATOM 1911 O O . ALA A 1 257 ? 34.242 2.362 -8.977 1.00 72.81 257 ALA A O 1
ATOM 1912 N N . PRO A 1 258 ? 32.092 2.978 -8.916 1.00 66.31 258 PRO A N 1
ATOM 1913 C CA . PRO A 1 258 ? 32.237 3.955 -9.989 1.00 66.31 258 PRO A CA 1
ATOM 1914 C C . PRO A 1 258 ? 33.250 5.050 -9.622 1.00 66.31 258 PRO A C 1
ATOM 1916 O O . PRO A 1 258 ? 33.108 5.717 -8.598 1.00 66.31 258 PRO A O 1
ATOM 1919 N N . GLY A 1 259 ? 34.242 5.268 -10.490 1.00 68.31 259 GLY A N 1
ATOM 1920 C CA . GLY A 1 259 ? 35.319 6.249 -10.287 1.00 68.31 259 GLY A CA 1
ATOM 1921 C C . GLY A 1 259 ? 36.672 5.638 -9.910 1.00 68.31 259 GLY A C 1
ATOM 1922 O O . GLY A 1 259 ? 37.685 6.338 -9.992 1.00 68.31 259 GLY A O 1
ATOM 1923 N N . ASP A 1 260 ? 36.709 4.346 -9.576 1.00 73.38 260 ASP A N 1
ATOM 1924 C CA . ASP A 1 260 ? 37.953 3.623 -9.323 1.00 73.38 260 ASP A CA 1
ATOM 1925 C C . ASP A 1 260 ? 38.837 3.569 -10.577 1.00 73.38 260 ASP A C 1
ATOM 1927 O O . ASP A 1 260 ? 38.372 3.399 -11.709 1.00 73.38 260 ASP A O 1
ATOM 1931 N N . LYS A 1 261 ? 40.148 3.728 -10.376 1.00 75.12 261 LYS A N 1
ATOM 1932 C CA . LYS A 1 261 ? 41.138 3.631 -11.452 1.00 75.12 261 LYS A CA 1
ATOM 1933 C C . LYS A 1 261 ? 41.607 2.190 -11.582 1.00 75.12 261 LYS A C 1
ATOM 1935 O O . LYS A 1 261 ? 42.231 1.672 -10.662 1.00 75.12 261 LYS A O 1
ATOM 1940 N N . MET A 1 262 ? 41.373 1.598 -12.749 1.00 75.56 262 MET A N 1
ATOM 1941 C CA . MET A 1 262 ? 41.770 0.220 -13.037 1.00 75.56 262 MET A CA 1
ATOM 1942 C C . MET A 1 262 ? 43.097 0.167 -13.782 1.00 75.56 262 MET A C 1
ATOM 1944 O O . MET A 1 262 ? 43.337 0.946 -14.708 1.00 75.56 262 MET A O 1
ATOM 1948 N N . THR A 1 263 ? 43.956 -0.767 -13.386 1.00 79.06 263 THR A N 1
ATOM 1949 C CA . THR A 1 263 ? 45.214 -1.060 -14.074 1.00 79.06 263 THR A CA 1
ATOM 1950 C C . THR A 1 263 ? 45.010 -2.192 -15.080 1.00 79.06 263 THR A C 1
ATOM 1952 O O . THR A 1 263 ? 44.404 -3.203 -14.731 1.00 79.06 263 THR A O 1
ATOM 1955 N N . PRO A 1 264 ? 45.496 -2.065 -16.327 1.00 77.75 264 PRO A N 1
ATOM 1956 C CA . PRO A 1 264 ? 45.459 -3.166 -17.285 1.00 77.75 264 PRO A CA 1
ATOM 1957 C C . PRO A 1 264 ? 46.259 -4.372 -16.782 1.00 77.75 264 PRO A C 1
ATOM 1959 O O . PRO A 1 264 ? 47.360 -4.203 -16.258 1.00 77.75 264 PRO A O 1
ATOM 1962 N N . GLU A 1 265 ? 45.732 -5.577 -16.991 1.00 82.12 265 GLU A N 1
ATOM 1963 C CA . GLU A 1 265 ? 46.449 -6.813 -16.668 1.00 82.12 265 GLU A CA 1
ATOM 1964 C C . GLU A 1 265 ? 47.585 -7.021 -17.692 1.00 82.12 265 GLU A C 1
ATOM 1966 O O . GLU A 1 265 ? 47.333 -7.027 -18.907 1.00 82.12 265 GLU A O 1
ATOM 1971 N N . PRO A 1 266 ? 48.847 -7.178 -17.254 1.00 73.75 266 PRO A N 1
ATOM 1972 C CA . PRO A 1 266 ? 49.971 -7.364 -18.161 1.00 73.75 266 PRO A CA 1
ATOM 1973 C C . PRO A 1 266 ? 49.998 -8.766 -18.792 1.00 73.75 266 PRO A C 1
ATOM 1975 O O . PRO A 1 266 ? 49.892 -9.782 -18.113 1.00 73.75 266 PRO A O 1
ATOM 1978 N N . GLY A 1 267 ? 50.273 -8.838 -20.098 1.00 72.88 267 GLY A N 1
ATOM 1979 C CA . GLY A 1 267 ? 50.503 -10.095 -20.826 1.00 72.88 267 GLY A CA 1
ATOM 1980 C C . GLY A 1 267 ? 49.351 -10.518 -21.745 1.00 72.88 267 GLY A C 1
ATOM 1981 O O . GLY A 1 267 ? 48.333 -9.845 -21.855 1.00 72.88 267 GLY A O 1
ATOM 1982 N N . ASN A 1 268 ? 49.528 -11.635 -22.463 1.00 77.81 268 ASN A N 1
ATOM 1983 C CA . ASN A 1 268 ? 48.520 -12.136 -23.402 1.00 77.81 268 ASN A CA 1
ATOM 1984 C C . ASN A 1 268 ? 47.424 -12.928 -22.667 1.00 77.81 268 ASN A C 1
ATOM 1986 O O . ASN A 1 268 ? 47.631 -14.089 -22.304 1.00 77.81 268 ASN A O 1
ATOM 1990 N N . MET A 1 269 ? 46.252 -12.312 -22.498 1.00 81.44 269 MET A N 1
ATOM 1991 C CA . MET A 1 269 ? 45.135 -12.893 -21.744 1.00 81.44 269 MET A CA 1
ATOM 1992 C C . MET A 1 269 ? 44.156 -13.723 -22.580 1.00 81.44 269 MET A C 1
ATOM 1994 O O . MET A 1 269 ? 43.240 -14.311 -22.019 1.00 81.44 269 MET A O 1
ATOM 1998 N N . VAL A 1 270 ? 44.378 -13.891 -23.889 1.00 79.50 270 VAL A N 1
ATOM 1999 C CA . VAL A 1 270 ? 43.487 -14.671 -24.779 1.00 79.50 270 VAL A CA 1
ATOM 2000 C C . VAL A 1 270 ? 43.266 -16.104 -24.264 1.00 79.50 270 VAL A C 1
ATOM 2002 O O . VAL A 1 270 ? 42.134 -16.593 -24.187 1.00 79.50 270 VAL A O 1
ATOM 2005 N N . GLY A 1 271 ? 44.355 -16.787 -23.896 1.00 82.19 271 GLY A N 1
ATOM 2006 C CA . GLY A 1 271 ? 44.319 -18.154 -23.369 1.00 82.19 271 GLY A CA 1
ATOM 2007 C C . GLY A 1 271 ? 43.617 -18.239 -22.008 1.00 82.19 271 GLY A C 1
ATOM 2008 O O . GLY A 1 271 ? 42.636 -18.978 -21.890 1.00 82.19 271 GLY A O 1
ATOM 2009 N N . PRO A 1 272 ? 44.069 -17.473 -20.998 1.00 86.25 272 PRO A N 1
ATOM 2010 C CA . PRO A 1 272 ? 43.417 -17.375 -19.693 1.00 86.25 272 PRO A CA 1
ATOM 2011 C C . PRO A 1 272 ? 41.928 -17.015 -19.748 1.00 86.25 272 PRO A C 1
ATOM 2013 O O . PRO A 1 272 ? 41.141 -17.650 -19.051 1.00 86.25 272 PRO A O 1
ATOM 2016 N N . THR A 1 273 ? 41.516 -16.075 -20.609 1.00 84.94 273 THR A N 1
ATOM 2017 C CA . THR A 1 273 ? 40.098 -15.727 -20.792 1.00 84.94 273 THR A CA 1
ATOM 2018 C C . THR A 1 273 ? 39.297 -16.912 -21.317 1.00 84.94 273 THR A C 1
ATOM 2020 O O . THR A 1 273 ? 38.251 -17.242 -20.760 1.00 84.94 273 THR A O 1
ATOM 2023 N N . SER A 1 274 ? 39.795 -17.583 -22.360 1.00 82.38 274 SER A N 1
ATOM 2024 C CA . SER A 1 274 ? 39.113 -18.738 -22.960 1.00 82.38 274 SER A CA 1
ATOM 2025 C C . SER A 1 274 ? 38.957 -19.881 -21.955 1.00 82.38 274 SER A C 1
ATOM 2027 O O . SER A 1 274 ? 37.893 -20.487 -21.851 1.00 82.38 274 SER A O 1
ATOM 2029 N N . GLN A 1 275 ? 40.011 -20.148 -21.180 1.00 85.50 275 GLN A N 1
ATOM 2030 C CA . GLN A 1 275 ? 39.997 -21.169 -20.135 1.00 85.50 275 GLN A CA 1
ATOM 2031 C C . GLN A 1 275 ? 39.054 -20.794 -18.987 1.00 85.50 275 GLN A C 1
ATOM 2033 O O . GLN A 1 275 ? 38.245 -21.622 -18.586 1.00 85.50 275 GLN A O 1
ATOM 2038 N N . GLY A 1 276 ? 39.103 -19.552 -18.500 1.00 86.38 276 GLY A N 1
ATOM 2039 C CA . GLY A 1 276 ? 38.239 -19.081 -17.415 1.00 86.38 276 GLY A CA 1
ATOM 2040 C C . GLY A 1 276 ? 36.759 -19.097 -17.795 1.00 86.38 276 GLY A C 1
ATOM 2041 O O . GLY A 1 276 ? 35.920 -19.501 -16.994 1.00 86.38 276 GLY A O 1
ATOM 2042 N N . MET A 1 277 ? 36.431 -18.740 -19.041 1.00 84.44 277 MET A N 1
ATOM 2043 C CA . MET A 1 277 ? 35.065 -18.836 -19.562 1.00 84.44 277 MET A CA 1
ATOM 2044 C C . MET A 1 277 ? 34.592 -20.280 -19.697 1.00 84.44 277 MET A C 1
ATOM 2046 O O . MET A 1 277 ? 33.468 -20.592 -19.306 1.00 84.44 277 MET A O 1
ATOM 2050 N N . ALA A 1 278 ? 35.444 -21.175 -20.201 1.00 83.06 278 ALA A N 1
ATOM 2051 C CA . ALA A 1 278 ? 35.126 -22.597 -20.265 1.00 83.06 278 ALA A CA 1
ATOM 2052 C C . ALA A 1 278 ? 34.893 -23.185 -18.863 1.00 83.06 278 ALA A C 1
ATOM 2054 O O . ALA A 1 278 ? 33.905 -23.888 -18.655 1.00 83.06 278 ALA A O 1
ATOM 2055 N N . ASP A 1 279 ? 35.743 -22.838 -17.892 1.00 85.19 279 ASP A N 1
ATOM 2056 C CA . ASP A 1 279 ? 35.589 -23.239 -16.492 1.00 85.19 279 ASP A CA 1
ATOM 2057 C C . ASP A 1 279 ? 34.269 -22.714 -15.909 1.00 85.19 279 ASP A C 1
ATOM 2059 O O . ASP A 1 279 ? 33.550 -23.449 -15.232 1.00 85.19 279 ASP A O 1
ATOM 2063 N N . ARG A 1 280 ? 33.907 -21.459 -16.210 1.00 83.56 280 ARG A N 1
ATOM 2064 C CA . ARG A 1 280 ? 32.652 -20.841 -15.763 1.00 83.56 280 ARG A CA 1
ATOM 2065 C C . ARG A 1 280 ? 31.423 -21.527 -16.357 1.00 83.56 280 ARG A C 1
ATOM 2067 O O . ARG A 1 280 ? 30.476 -21.799 -15.624 1.00 83.56 280 ARG A O 1
ATOM 2074 N N . ILE A 1 281 ? 31.435 -21.825 -17.657 1.00 81.06 281 ILE A N 1
ATOM 2075 C CA . ILE A 1 281 ? 30.350 -22.543 -18.347 1.00 81.06 281 ILE A CA 1
ATOM 2076 C C . ILE A 1 281 ? 30.221 -23.968 -17.796 1.00 81.06 281 ILE A C 1
ATOM 2078 O O . ILE A 1 281 ? 29.111 -24.448 -17.572 1.00 81.06 281 ILE A O 1
ATOM 2082 N N . ALA A 1 282 ? 31.343 -24.629 -17.497 1.00 82.12 282 ALA A N 1
ATOM 2083 C CA . ALA A 1 282 ? 31.352 -25.967 -16.916 1.00 82.12 282 ALA A CA 1
ATOM 2084 C C . ALA A 1 282 ? 30.685 -26.042 -15.526 1.00 82.12 282 ALA A C 1
ATOM 2086 O O . ALA A 1 282 ? 30.273 -27.129 -15.116 1.00 82.12 282 ALA A O 1
ATOM 2087 N N . LEU A 1 283 ? 30.528 -24.916 -14.812 1.00 80.06 283 LEU A N 1
ATOM 2088 C CA . LEU A 1 283 ? 29.773 -24.862 -13.552 1.00 80.06 283 LEU A CA 1
ATOM 2089 C C . LEU A 1 283 ? 28.253 -25.018 -13.742 1.00 80.06 283 LEU A C 1
ATOM 2091 O O . LEU A 1 283 ? 27.574 -25.404 -12.788 1.00 80.06 283 LEU A O 1
ATOM 2095 N N . ASP A 1 284 ? 27.707 -24.737 -14.931 1.00 77.44 284 ASP A N 1
ATOM 2096 C CA . ASP A 1 284 ? 26.287 -24.940 -15.255 1.00 77.44 284 ASP A CA 1
ATOM 2097 C C . ASP A 1 284 ? 26.127 -25.551 -16.663 1.00 77.44 284 ASP A C 1
ATOM 2099 O O . ASP A 1 284 ? 25.678 -24.883 -17.596 1.00 77.44 284 ASP A O 1
ATOM 2103 N N . PRO A 1 285 ? 26.481 -26.839 -16.844 1.00 78.00 285 PRO A N 1
ATOM 2104 C CA . PRO A 1 285 ? 26.605 -27.468 -18.163 1.00 78.00 285 PRO A CA 1
ATOM 2105 C C . PRO A 1 285 ? 25.275 -27.622 -18.917 1.00 78.00 285 PRO A C 1
ATOM 2107 O O . PRO A 1 285 ? 25.273 -27.964 -20.096 1.00 78.00 285 PRO A O 1
ATOM 2110 N N . ASN A 1 286 ? 24.144 -27.394 -18.246 1.00 78.56 286 ASN A N 1
ATOM 2111 C CA . ASN A 1 286 ? 22.815 -27.469 -18.851 1.00 78.56 286 ASN A CA 1
ATOM 2112 C C . ASN A 1 286 ? 22.314 -26.094 -19.339 1.00 78.56 286 ASN A C 1
ATOM 2114 O O . ASN A 1 286 ? 21.294 -26.022 -20.033 1.00 78.56 286 ASN A O 1
ATOM 2118 N N . ALA A 1 287 ? 23.009 -25.008 -18.981 1.00 79.00 287 ALA A N 1
ATOM 2119 C CA . ALA A 1 287 ? 22.681 -23.660 -19.418 1.00 79.00 287 ALA A CA 1
ATOM 2120 C C . ALA A 1 287 ? 23.033 -23.461 -20.900 1.00 79.00 287 ALA A C 1
ATOM 2122 O O . ALA A 1 287 ? 24.164 -23.687 -21.322 1.00 79.00 287 ALA A O 1
ATOM 2123 N N . HIS A 1 288 ? 22.065 -23.007 -21.693 1.00 78.88 288 HIS A N 1
ATOM 2124 C CA . HIS A 1 288 ? 22.250 -22.663 -23.101 1.00 78.88 288 HIS A CA 1
ATOM 2125 C C . HIS A 1 288 ? 21.470 -21.395 -23.460 1.00 78.88 288 HIS A C 1
ATOM 2127 O O . HIS A 1 288 ? 20.432 -21.096 -22.867 1.00 78.88 288 HIS A O 1
ATOM 2133 N N . TRP A 1 289 ? 21.971 -20.634 -24.432 1.00 74.12 289 TRP A N 1
ATOM 2134 C CA . TRP A 1 289 ? 21.296 -19.444 -24.949 1.00 74.12 289 TRP A CA 1
ATOM 2135 C C . TRP A 1 289 ? 20.125 -19.837 -25.855 1.00 74.12 289 TRP A C 1
ATOM 2137 O O . TRP A 1 289 ? 20.295 -20.633 -26.781 1.00 74.12 289 TRP A O 1
ATOM 2147 N N . ASN A 1 290 ? 18.939 -19.280 -25.603 1.00 71.56 290 ASN A N 1
ATOM 2148 C CA . ASN A 1 290 ? 17.773 -19.433 -26.463 1.00 71.56 290 ASN A CA 1
ATOM 2149 C C . ASN A 1 290 ? 17.474 -18.110 -27.187 1.00 71.56 290 ASN A C 1
ATOM 2151 O O . ASN A 1 290 ? 16.976 -17.145 -26.604 1.00 71.56 290 ASN A O 1
ATOM 2155 N N . VAL A 1 291 ? 17.725 -18.123 -28.497 1.00 72.06 291 VAL A N 1
ATOM 2156 C CA . VAL A 1 291 ? 17.583 -16.979 -29.412 1.00 72.06 291 VAL A CA 1
ATOM 2157 C C . VAL A 1 291 ? 16.128 -16.504 -29.546 1.00 72.06 291 VAL A C 1
ATOM 2159 O O . VAL A 1 291 ? 15.876 -15.337 -29.804 1.00 72.06 291 VAL A O 1
ATOM 2162 N N . SER A 1 292 ? 15.139 -17.378 -29.337 1.00 66.75 292 SER A N 1
ATOM 2163 C CA . SER A 1 292 ? 13.719 -17.008 -29.473 1.00 66.75 292 SER A CA 1
ATOM 2164 C C . SER A 1 292 ? 13.173 -16.186 -28.297 1.00 66.75 292 SER A C 1
ATOM 2166 O O . SER A 1 292 ? 12.167 -15.499 -28.455 1.00 66.75 292 SER A O 1
ATOM 2168 N N . CYS A 1 293 ? 13.837 -16.227 -27.137 1.00 59.72 293 CYS A N 1
ATOM 2169 C CA . CYS A 1 293 ? 13.490 -15.427 -25.956 1.00 59.72 293 CYS A CA 1
ATOM 2170 C C . CYS A 1 293 ? 14.582 -14.426 -25.555 1.00 59.72 293 CYS A C 1
ATOM 2172 O O . CYS A 1 293 ? 14.399 -13.733 -24.556 1.00 59.72 293 CYS A O 1
ATOM 2174 N N . ASN A 1 294 ? 15.713 -14.390 -26.273 1.00 61.00 294 ASN A N 1
ATOM 2175 C CA . ASN A 1 294 ? 16.934 -13.688 -25.866 1.00 61.00 294 ASN A CA 1
ATOM 2176 C C . ASN A 1 294 ? 17.292 -13.963 -24.394 1.00 61.00 294 ASN A C 1
ATOM 2178 O O . ASN A 1 294 ? 17.498 -13.044 -23.599 1.00 61.00 294 ASN A O 1
ATOM 2182 N N . CYS A 1 295 ? 17.275 -15.239 -23.997 1.00 65.56 295 CYS A N 1
ATOM 2183 C CA . CYS A 1 295 ? 17.405 -15.637 -22.599 1.00 65.56 295 CYS A CA 1
ATOM 2184 C C . CYS A 1 295 ? 18.185 -16.951 -22.425 1.00 65.56 295 CYS A C 1
ATOM 2186 O O . CYS A 1 295 ? 18.176 -17.815 -23.301 1.00 65.56 295 CYS A O 1
ATOM 2188 N N . VAL A 1 296 ? 18.855 -17.131 -21.280 1.00 65.38 296 VAL A N 1
ATOM 2189 C CA . VAL A 1 296 ? 19.544 -18.389 -20.927 1.00 65.38 296 VAL A CA 1
ATOM 2190 C C . VAL A 1 296 ? 18.534 -19.387 -20.346 1.00 65.38 296 VAL A C 1
ATOM 2192 O O . VAL A 1 296 ? 17.822 -19.071 -19.393 1.00 65.38 296 VAL A O 1
ATOM 2195 N N . GLN A 1 297 ? 18.481 -20.602 -20.891 1.00 72.06 297 GLN A N 1
ATOM 2196 C CA . GLN A 1 297 ? 17.573 -21.682 -20.490 1.00 72.06 297 GLN A CA 1
ATOM 2197 C C . GLN A 1 297 ? 18.333 -22.956 -20.108 1.00 72.06 297 GLN A C 1
ATOM 2199 O O . GLN A 1 297 ? 19.523 -23.089 -20.369 1.00 72.06 297 GLN A O 1
ATOM 2204 N N . GLY A 1 298 ? 17.654 -23.904 -19.456 1.00 66.69 298 GLY A N 1
ATOM 2205 C CA . GLY A 1 298 ? 18.200 -25.232 -19.145 1.00 66.69 298 GLY A CA 1
ATOM 2206 C C . GLY A 1 298 ? 19.188 -25.287 -17.976 1.00 66.69 298 GLY A C 1
ATOM 2207 O O . GLY A 1 298 ? 19.392 -26.363 -17.421 1.00 66.69 298 GLY A O 1
ATOM 2208 N N . GLY A 1 299 ? 19.735 -24.152 -17.532 1.00 62.91 299 GLY A N 1
ATOM 2209 C CA . GLY A 1 299 ? 20.610 -24.101 -16.359 1.00 62.91 299 GLY A CA 1
ATOM 2210 C C . GLY A 1 299 ? 19.895 -24.543 -15.082 1.00 62.91 299 GLY A C 1
ATOM 2211 O O . GLY A 1 299 ? 18.662 -24.458 -14.988 1.00 62.91 299 GLY A O 1
ATOM 2212 N N . ALA A 1 300 ? 20.658 -24.948 -14.062 1.00 54.81 300 ALA A N 1
ATOM 2213 C CA . ALA A 1 300 ? 20.145 -25.391 -12.754 1.00 54.81 300 ALA A CA 1
ATOM 2214 C C . ALA A 1 300 ? 19.266 -24.343 -12.026 1.00 54.81 300 ALA A C 1
ATOM 2216 O O . ALA A 1 300 ? 18.674 -24.628 -10.984 1.00 54.81 300 ALA A O 1
ATOM 2217 N N . ARG A 1 301 ? 19.186 -23.123 -12.569 1.00 48.44 301 ARG A N 1
ATOM 2218 C CA . ARG A 1 301 ? 18.406 -21.984 -12.071 1.00 48.44 301 ARG A CA 1
ATOM 2219 C C . ARG A 1 301 ? 17.348 -21.460 -13.056 1.00 48.44 301 ARG A C 1
ATOM 2221 O O . ARG A 1 301 ? 16.711 -20.458 -12.762 1.00 48.44 301 ARG A O 1
ATOM 2228 N N . SER A 1 302 ? 17.126 -22.127 -14.197 1.00 41.09 302 SER A N 1
ATOM 2229 C CA . SER A 1 302 ? 16.102 -21.723 -15.185 1.00 41.09 302 SER A CA 1
ATOM 2230 C C . SER A 1 302 ? 14.661 -21.978 -14.720 1.00 41.09 302 SER A C 1
ATOM 2232 O O . SER A 1 302 ? 13.724 -21.380 -15.243 1.00 41.09 302 SER A O 1
ATOM 2234 N N . SER A 1 303 ? 14.470 -22.790 -13.675 1.00 40.31 303 SER A N 1
ATOM 2235 C CA . SER A 1 303 ? 13.230 -22.826 -12.906 1.00 40.31 303 SER A CA 1
ATOM 2236 C C . SER A 1 303 ? 13.408 -22.042 -11.605 1.00 40.31 303 SER A C 1
ATOM 2238 O O . SER A 1 303 ? 14.021 -22.536 -10.660 1.00 40.31 303 SER A O 1
ATOM 2240 N N . ASN A 1 304 ? 12.792 -20.862 -11.536 1.00 36.69 304 ASN A N 1
ATOM 2241 C CA . ASN A 1 304 ? 12.437 -20.200 -10.283 1.00 36.69 304 ASN A CA 1
ATOM 2242 C C . ASN A 1 304 ? 13.624 -19.685 -9.431 1.00 36.69 304 ASN A C 1
ATOM 2244 O O . ASN A 1 304 ? 13.988 -20.309 -8.435 1.00 36.69 304 ASN A O 1
ATOM 2248 N N . ARG A 1 305 ? 14.201 -18.525 -9.791 1.00 32.78 305 ARG A N 1
ATOM 2249 C CA . ARG A 1 305 ? 14.685 -17.466 -8.871 1.00 32.78 305 ARG A CA 1
ATOM 2250 C C . ARG A 1 305 ? 15.391 -16.345 -9.637 1.00 32.78 305 ARG A C 1
ATOM 2252 O O . ARG A 1 305 ? 16.097 -16.585 -10.606 1.00 32.78 305 ARG A O 1
ATOM 2259 N N . GLN A 1 306 ? 15.180 -15.137 -9.126 1.00 31.67 306 GLN A N 1
ATOM 2260 C CA . GLN A 1 306 ? 15.878 -13.878 -9.379 1.00 31.67 306 GLN A CA 1
ATOM 2261 C C . GLN A 1 306 ? 17.378 -14.001 -9.703 1.00 31.67 306 GLN A C 1
ATOM 2263 O O . GLN A 1 306 ? 18.048 -14.954 -9.301 1.00 31.67 306 GLN A O 1
ATOM 2268 N N . LEU A 1 307 ? 17.896 -12.930 -10.315 1.00 29.77 307 LEU A N 1
ATOM 2269 C CA . LEU A 1 307 ? 19.274 -12.424 -10.249 1.00 29.77 307 LEU A CA 1
ATOM 2270 C C . LEU A 1 307 ? 19.837 -12.426 -8.804 1.00 29.77 307 LEU A C 1
ATOM 2272 O O . LEU A 1 307 ? 20.036 -11.391 -8.187 1.00 29.77 307 LEU A O 1
ATOM 2276 N N . HIS A 1 308 ? 20.094 -13.607 -8.248 1.00 29.48 308 HIS A N 1
ATOM 2277 C CA . HIS A 1 308 ? 20.809 -13.828 -6.996 1.00 29.48 308 HIS A CA 1
ATOM 2278 C C . HIS A 1 308 ? 22.121 -14.538 -7.339 1.00 29.48 308 HIS A C 1
ATOM 2280 O O . HIS A 1 308 ? 22.242 -15.766 -7.272 1.00 29.48 308 HIS A O 1
ATOM 2286 N N . TRP A 1 309 ? 23.112 -13.746 -7.743 1.00 27.66 309 TRP A N 1
ATOM 2287 C CA . TRP A 1 309 ? 24.502 -14.186 -7.881 1.00 27.66 309 TRP A CA 1
ATOM 2288 C C . TRP A 1 309 ? 25.473 -13.467 -6.932 1.00 27.66 309 TRP A C 1
ATOM 2290 O O . TRP A 1 309 ? 26.674 -13.6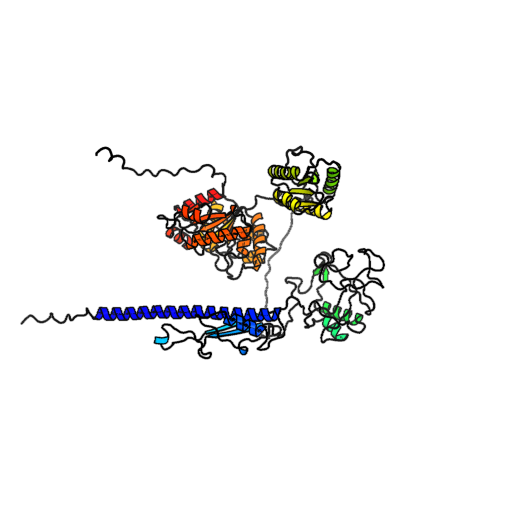02 -7.107 1.00 27.66 309 TRP A O 1
ATOM 2300 N N . LEU A 1 310 ? 24.993 -12.822 -5.863 1.00 30.50 310 LEU A N 1
ATOM 2301 C CA . LEU A 1 310 ? 25.853 -12.152 -4.874 1.00 30.50 310 LEU A CA 1
ATOM 2302 C C . LEU A 1 310 ? 25.723 -12.722 -3.452 1.00 30.50 310 LEU A C 1
ATOM 2304 O O . LEU A 1 310 ? 25.448 -11.981 -2.523 1.00 30.50 310 LEU A O 1
ATOM 2308 N N . LEU A 1 311 ? 25.906 -14.034 -3.256 1.00 26.22 311 LEU A N 1
ATOM 2309 C CA . LEU A 1 311 ? 26.200 -14.595 -1.923 1.00 26.22 311 LEU A CA 1
ATOM 2310 C C . LEU A 1 311 ? 27.042 -15.885 -2.042 1.00 26.22 311 LEU A C 1
ATOM 2312 O O . LEU A 1 311 ? 26.583 -16.845 -2.677 1.00 26.22 311 LEU A O 1
ATOM 2316 N N . PRO A 1 312 ? 28.232 -15.970 -1.413 1.00 29.61 312 PRO A N 1
ATOM 2317 C CA . PRO A 1 312 ? 29.002 -17.208 -1.334 1.00 29.61 312 PRO A CA 1
ATOM 2318 C C . PRO A 1 312 ? 28.327 -18.217 -0.394 1.00 29.61 312 PRO A C 1
ATOM 2320 O O . PRO A 1 312 ? 27.926 -17.891 0.723 1.00 29.61 312 PRO A O 1
ATOM 2323 N N . ARG A 1 313 ? 28.232 -19.483 -0.818 1.00 28.70 313 ARG A N 1
ATOM 2324 C CA . ARG A 1 313 ? 27.856 -20.596 0.066 1.00 28.70 313 ARG A CA 1
ATOM 2325 C C . ARG A 1 313 ? 29.080 -21.069 0.853 1.00 28.70 313 ARG A C 1
ATOM 2327 O O . ARG A 1 313 ? 29.967 -21.692 0.280 1.00 28.70 313 ARG A O 1
ATOM 2334 N N . GLY A 1 314 ? 29.073 -20.834 2.164 1.00 25.02 314 GLY A N 1
ATOM 2335 C CA . GLY A 1 314 ? 29.961 -21.466 3.143 1.00 25.02 314 GLY A CA 1
ATOM 2336 C C . GLY A 1 314 ? 29.356 -22.739 3.754 1.00 25.02 314 GLY A C 1
ATOM 2337 O O . GLY A 1 314 ? 28.152 -22.843 3.968 1.00 25.02 314 GLY A O 1
ATOM 2338 N N . HIS A 1 315 ? 30.221 -23.719 3.990 1.00 27.27 315 HIS A N 1
ATOM 2339 C CA . HIS A 1 315 ? 29.999 -25.143 4.244 1.00 27.27 315 HIS A CA 1
ATOM 2340 C C . HIS A 1 315 ? 29.065 -25.618 5.387 1.00 27.27 315 HIS A C 1
ATOM 2342 O O . HIS A 1 315 ? 29.053 -25.111 6.501 1.00 27.27 315 HIS A O 1
ATOM 2348 N N . ALA A 1 316 ? 28.413 -26.749 5.075 1.00 27.45 316 ALA A N 1
ATOM 2349 C CA . ALA A 1 316 ? 28.280 -27.993 5.848 1.00 27.45 316 ALA A CA 1
ATOM 2350 C C . ALA A 1 316 ? 27.872 -27.950 7.337 1.00 27.45 316 ALA A C 1
ATOM 2352 O O . ALA A 1 316 ? 28.674 -27.691 8.231 1.00 27.45 316 ALA A O 1
ATOM 2353 N N . ARG A 1 317 ? 26.679 -28.493 7.621 1.00 24.38 317 ARG A N 1
ATOM 2354 C CA . ARG A 1 317 ? 26.448 -29.289 8.837 1.00 24.38 317 ARG A CA 1
ATOM 2355 C C . ARG A 1 317 ? 25.840 -30.644 8.490 1.00 24.38 317 ARG A C 1
ATOM 2357 O O . ARG A 1 317 ? 24.706 -30.743 8.033 1.00 24.38 317 ARG A O 1
ATOM 2364 N N . GLN A 1 318 ? 26.635 -31.681 8.746 1.00 26.39 318 GLN A N 1
ATOM 2365 C CA . GLN A 1 318 ? 26.218 -33.071 8.889 1.00 26.39 318 GLN A CA 1
ATOM 2366 C C . GLN A 1 318 ? 25.030 -33.182 9.852 1.00 26.39 318 GLN A C 1
ATOM 2368 O O . GLN A 1 318 ? 25.122 -32.756 11.003 1.00 26.39 318 GLN A O 1
ATOM 2373 N N . ARG A 1 319 ? 23.973 -33.880 9.433 1.00 23.17 319 ARG A N 1
ATOM 2374 C CA . ARG A 1 319 ? 23.198 -34.729 10.341 1.00 23.17 319 ARG A CA 1
ATOM 2375 C C . ARG A 1 319 ? 22.887 -36.056 9.664 1.00 23.17 319 ARG A C 1
ATOM 2377 O O . ARG A 1 319 ? 22.188 -36.121 8.660 1.00 23.17 319 ARG A O 1
ATOM 2384 N N . CYS A 1 320 ? 23.457 -37.100 10.256 1.00 21.98 320 CYS A N 1
ATOM 2385 C CA . CYS A 1 320 ? 23.182 -38.501 10.002 1.00 21.98 320 CYS A CA 1
ATOM 2386 C C . CYS A 1 320 ? 21.679 -38.794 10.079 1.00 21.98 320 CYS A C 1
ATOM 2388 O O . CYS A 1 320 ? 21.041 -38.460 11.077 1.00 21.98 320 CYS A O 1
ATOM 2390 N N . SER A 1 321 ? 21.146 -39.525 9.100 1.00 24.09 321 SER A N 1
ATOM 2391 C CA . SER A 1 321 ? 19.981 -40.380 9.329 1.00 24.09 321 SER A CA 1
ATOM 2392 C C . SER A 1 321 ? 20.391 -41.828 9.072 1.00 24.09 321 SER A C 1
ATOM 2394 O O . SER A 1 321 ? 20.946 -42.175 8.030 1.00 24.09 321 SER A O 1
ATOM 2396 N N . ARG A 1 322 ? 20.216 -42.648 10.110 1.00 24.88 322 ARG A N 1
ATOM 2397 C CA . ARG A 1 322 ? 20.440 -44.091 10.092 1.00 24.88 322 ARG A CA 1
ATOM 2398 C C . ARG A 1 322 ? 19.380 -44.740 9.210 1.00 24.88 322 ARG A C 1
ATOM 2400 O O . ARG A 1 322 ? 18.187 -44.536 9.417 1.00 24.88 322 ARG A O 1
ATOM 2407 N N . SER A 1 323 ? 19.839 -45.554 8.274 1.00 23.72 323 SER A N 1
ATOM 2408 C CA . SER A 1 323 ? 19.035 -46.486 7.502 1.00 23.72 323 SER A CA 1
ATOM 2409 C C . SER A 1 323 ? 18.649 -47.693 8.362 1.00 23.72 323 SER A C 1
ATOM 2411 O O . SER A 1 323 ? 19.489 -48.341 8.994 1.00 23.72 323 SER A O 1
ATOM 2413 N N . HIS A 1 324 ? 17.363 -48.033 8.353 1.00 26.89 324 HIS A N 1
ATOM 2414 C CA . HIS A 1 324 ? 16.908 -49.383 8.652 1.00 26.89 324 HIS A CA 1
ATOM 2415 C C . HIS A 1 324 ? 16.136 -49.942 7.463 1.00 26.89 324 HIS A C 1
ATOM 2417 O O . HIS A 1 324 ? 15.350 -49.266 6.806 1.00 26.89 324 HIS A O 1
ATOM 2423 N N . HIS A 1 325 ? 16.516 -51.175 7.158 1.00 25.75 325 HIS A N 1
ATOM 2424 C CA . HIS A 1 325 ? 16.194 -51.966 5.990 1.00 25.75 325 HIS A CA 1
ATOM 2425 C C . HIS A 1 325 ? 14.794 -52.588 6.038 1.00 25.75 325 HIS A C 1
ATOM 2427 O O . HIS A 1 325 ? 14.150 -52.647 7.081 1.00 25.75 325 HIS A O 1
ATOM 2433 N N . THR A 1 326 ? 14.476 -53.216 4.899 1.00 27.31 326 THR A N 1
ATOM 2434 C CA . THR A 1 326 ? 13.399 -54.177 4.597 1.00 27.31 326 THR A CA 1
ATOM 2435 C C . THR A 1 326 ? 12.081 -53.526 4.161 1.00 27.31 326 THR A C 1
ATOM 2437 O O . THR A 1 326 ? 11.584 -52.621 4.804 1.00 27.31 326 THR A O 1
ATOM 2440 N N . GLY A 1 327 ? 11.445 -53.876 3.043 1.00 24.45 327 GLY A N 1
ATOM 2441 C CA . GLY A 1 327 ? 11.699 -54.914 2.051 1.00 24.45 327 GLY A CA 1
ATOM 2442 C C . GLY A 1 327 ? 10.369 -55.500 1.559 1.00 24.45 327 GLY A C 1
ATOM 2443 O O . GLY A 1 327 ? 9.575 -55.949 2.370 1.00 24.45 327 GLY A O 1
ATOM 2444 N N . ARG A 1 328 ? 10.218 -55.580 0.226 1.00 25.52 328 ARG A N 1
ATOM 2445 C CA . ARG A 1 328 ? 9.304 -56.438 -0.576 1.00 25.52 328 ARG A CA 1
ATOM 2446 C C . ARG A 1 328 ? 7.851 -55.999 -0.880 1.00 25.52 328 ARG A C 1
ATOM 2448 O O . ARG A 1 328 ? 6.954 -56.086 -0.060 1.00 25.52 328 ARG A O 1
ATOM 2455 N N . ARG A 1 329 ? 7.668 -55.704 -2.183 1.00 25.33 329 ARG A N 1
ATOM 2456 C CA . ARG A 1 329 ? 6.751 -56.308 -3.195 1.00 25.33 329 ARG A CA 1
ATOM 2457 C C . ARG A 1 329 ? 5.330 -56.738 -2.762 1.00 25.33 329 ARG A C 1
ATOM 2459 O O . ARG A 1 329 ? 5.210 -57.713 -2.037 1.00 25.33 329 ARG A O 1
ATOM 2466 N N . HIS A 1 330 ? 4.283 -56.244 -3.446 1.00 27.12 330 HIS A N 1
ATOM 2467 C CA . HIS A 1 330 ? 3.658 -56.902 -4.623 1.00 27.12 330 HIS A CA 1
ATOM 2468 C C . HIS A 1 330 ? 2.401 -56.176 -5.183 1.00 27.12 330 HIS A C 1
ATOM 2470 O O . HIS A 1 330 ? 1.578 -55.649 -4.452 1.00 27.12 330 HIS A O 1
ATOM 2476 N N . HIS A 1 331 ? 2.298 -56.223 -6.520 1.00 25.16 331 HIS A N 1
ATOM 2477 C CA . HIS A 1 331 ? 1.172 -56.099 -7.472 1.00 25.16 331 HIS A CA 1
ATOM 2478 C C . HIS A 1 331 ? -0.299 -55.865 -7.045 1.00 25.16 331 HIS A C 1
ATOM 2480 O O . HIS A 1 331 ? -0.879 -56.697 -6.358 1.00 25.16 331 HIS A O 1
ATOM 2486 N N . ARG A 1 332 ? -0.971 -54.947 -7.774 1.00 24.84 332 ARG A N 1
ATOM 2487 C CA . ARG A 1 332 ? -2.124 -55.182 -8.705 1.00 24.84 332 ARG A CA 1
ATOM 2488 C C . ARG A 1 332 ? -2.546 -53.837 -9.346 1.00 24.84 332 ARG A C 1
ATOM 2490 O O . ARG A 1 332 ? -2.794 -52.896 -8.617 1.00 24.84 332 ARG A O 1
ATOM 2497 N N . ARG A 1 333 ? -2.365 -53.585 -10.655 1.00 24.42 333 ARG A N 1
ATOM 2498 C CA . ARG A 1 333 ? -3.206 -53.885 -11.849 1.00 24.42 333 ARG A CA 1
ATOM 2499 C C . ARG A 1 333 ? -4.638 -53.306 -11.833 1.00 24.42 333 ARG A C 1
ATOM 2501 O O . ARG A 1 333 ? -5.538 -53.991 -11.371 1.00 24.42 333 ARG A O 1
ATOM 2508 N N . GLU A 1 334 ? -4.840 -52.186 -12.539 1.00 28.11 334 GLU A N 1
ATOM 2509 C CA . GLU A 1 334 ? -6.099 -51.780 -13.210 1.00 28.11 334 GLU A CA 1
ATOM 2510 C C . GLU A 1 334 ? -5.746 -51.102 -14.557 1.00 28.11 334 GLU A C 1
ATOM 2512 O O . GLU A 1 334 ? -4.899 -50.218 -14.609 1.00 28.11 334 GLU A O 1
ATOM 2517 N N . ARG A 1 335 ? -6.019 -51.763 -15.693 1.00 25.53 335 ARG A N 1
ATOM 2518 C CA . ARG A 1 335 ? -7.167 -51.597 -16.620 1.00 25.53 335 ARG A CA 1
ATOM 2519 C C . ARG A 1 335 ? -7.142 -50.306 -17.470 1.00 25.53 335 ARG A C 1
ATOM 2521 O O . ARG A 1 335 ? -7.513 -49.237 -17.018 1.00 25.53 335 ARG A O 1
ATOM 2528 N N . ARG A 1 336 ? -6.809 -50.460 -18.763 1.00 24.17 336 ARG A N 1
ATOM 2529 C CA . ARG A 1 336 ? -7.313 -49.636 -19.890 1.00 24.17 336 ARG A CA 1
ATOM 2530 C C . ARG A 1 336 ? -8.511 -50.369 -20.524 1.00 24.17 336 ARG A C 1
ATOM 2532 O O . ARG A 1 336 ? -8.510 -51.603 -20.473 1.00 24.17 336 ARG A O 1
ATOM 2539 N N . PRO A 1 337 ? -9.489 -49.679 -21.150 1.00 31.17 337 PRO A N 1
ATOM 2540 C CA . PRO A 1 337 ? -9.413 -49.541 -22.615 1.00 31.17 337 PRO A CA 1
ATOM 2541 C C . PRO A 1 337 ? -10.053 -48.280 -23.257 1.00 31.17 337 PRO A C 1
ATOM 2543 O O . PRO A 1 337 ? -11.026 -47.725 -22.769 1.00 31.17 337 PRO A O 1
ATOM 2546 N N . ARG A 1 338 ? -9.528 -47.992 -24.462 1.00 24.88 338 ARG A N 1
ATOM 2547 C CA . ARG A 1 338 ? -10.174 -47.505 -25.705 1.00 24.88 338 ARG A CA 1
ATOM 2548 C C . ARG A 1 338 ? -10.698 -46.063 -25.815 1.00 24.88 338 ARG A C 1
ATOM 2550 O O . ARG A 1 338 ? -11.793 -45.724 -25.394 1.00 24.88 338 ARG A O 1
ATOM 2557 N N . ALA A 1 339 ? -9.925 -45.297 -26.588 1.00 25.95 339 ALA A N 1
ATOM 2558 C CA . ALA A 1 339 ? -10.335 -44.121 -27.341 1.00 25.95 339 ALA A CA 1
ATOM 2559 C C . ALA A 1 339 ? -11.031 -44.510 -28.658 1.00 25.95 339 ALA A C 1
ATOM 2561 O O . ALA A 1 339 ? -10.660 -45.499 -29.295 1.00 25.95 339 ALA A O 1
ATOM 2562 N N . GLY A 1 340 ? -11.990 -43.684 -29.078 1.00 24.14 340 GLY A N 1
ATOM 2563 C CA . GLY A 1 340 ? -12.538 -43.684 -30.431 1.00 24.14 340 GLY A CA 1
ATOM 2564 C C . GLY A 1 340 ? -13.924 -43.050 -30.518 1.00 24.14 340 GLY A C 1
ATOM 2565 O O . GLY A 1 340 ? -14.907 -43.770 -30.381 1.00 24.14 340 GLY A O 1
ATOM 2566 N N . ARG A 1 341 ? -13.994 -41.735 -30.788 1.00 24.70 341 ARG A N 1
ATOM 2567 C CA . ARG A 1 341 ? -14.859 -41.117 -31.821 1.00 24.70 341 ARG A CA 1
ATOM 2568 C C . ARG A 1 341 ? -14.808 -39.579 -31.794 1.00 24.70 341 ARG A C 1
ATOM 2570 O O . ARG A 1 341 ? -15.042 -38.962 -30.768 1.00 24.70 341 ARG A O 1
ATOM 2577 N N . HIS A 1 342 ? -14.521 -39.044 -32.982 1.00 24.03 342 HIS A N 1
ATOM 2578 C CA . HIS A 1 342 ? -14.885 -37.749 -33.574 1.00 24.03 342 HIS A CA 1
ATOM 2579 C C . HIS A 1 342 ? -14.733 -36.441 -32.780 1.00 24.03 342 HIS A C 1
ATOM 2581 O O . HIS A 1 342 ? -15.581 -36.060 -31.984 1.00 24.03 342 HIS A O 1
ATOM 2587 N N . VAL A 1 343 ? -13.705 -35.687 -33.178 1.00 23.52 343 VAL A N 1
ATOM 2588 C CA . VAL A 1 343 ? -13.594 -34.228 -33.045 1.00 23.52 343 VAL A CA 1
ATOM 2589 C C . VAL A 1 343 ? -14.106 -33.602 -34.353 1.00 23.52 343 VAL A C 1
ATOM 2591 O O . VAL A 1 343 ? -13.599 -33.991 -35.409 1.00 23.52 343 VAL A O 1
ATOM 2594 N N . PRO A 1 344 ? -15.066 -32.659 -34.348 1.00 24.64 344 PRO A N 1
ATOM 2595 C CA . PRO A 1 344 ? -15.283 -31.784 -35.490 1.00 24.64 344 PRO A CA 1
ATOM 2596 C C . PRO A 1 344 ? -14.237 -30.665 -35.477 1.00 24.64 344 PRO A C 1
ATOM 2598 O O . PRO A 1 344 ? -13.964 -30.055 -34.443 1.00 24.64 344 PRO A O 1
ATOM 2601 N N . ALA A 1 345 ? -13.646 -30.423 -36.644 1.00 22.59 345 ALA A N 1
ATOM 2602 C CA . ALA A 1 345 ? -12.690 -29.358 -36.892 1.00 22.59 345 ALA A CA 1
ATOM 2603 C C . ALA A 1 345 ? -13.304 -27.980 -36.588 1.00 22.59 345 ALA A C 1
ATOM 2605 O O . ALA A 1 345 ? -14.349 -27.626 -37.134 1.00 22.59 345 ALA A O 1
ATOM 2606 N N . CYS A 1 346 ? -12.637 -27.203 -35.731 1.00 23.05 346 CYS A N 1
ATOM 2607 C CA . CYS A 1 346 ? -12.912 -25.783 -35.554 1.00 23.05 346 CYS A CA 1
ATOM 2608 C C . CYS A 1 346 ? -12.181 -25.013 -36.660 1.00 23.05 346 CYS A C 1
ATOM 2610 O O . CYS A 1 346 ? -10.965 -25.141 -36.817 1.00 23.05 346 CYS A O 1
ATOM 2612 N N . GLY A 1 347 ? -12.954 -24.282 -37.458 1.00 24.23 347 GLY A N 1
ATOM 2613 C CA . GLY A 1 347 ? -12.475 -23.476 -38.569 1.00 24.23 347 GLY A CA 1
ATOM 2614 C C . GLY A 1 347 ? -11.695 -22.238 -38.125 1.00 24.23 347 GLY A C 1
ATOM 2615 O O . GLY A 1 347 ? -11.983 -21.632 -37.099 1.00 24.23 347 GLY A O 1
ATOM 2616 N N . SER A 1 348 ? -10.709 -21.905 -38.960 1.00 24.92 348 SER A N 1
ATOM 2617 C CA . SER A 1 348 ? -10.251 -20.562 -39.341 1.00 24.92 348 SER A CA 1
ATOM 2618 C C . SER A 1 348 ? -10.255 -19.450 -38.282 1.00 24.92 348 SER A C 1
ATOM 2620 O O . SER A 1 348 ? -11.287 -18.857 -37.985 1.00 24.92 348 SER A O 1
ATOM 2622 N N . ALA A 1 349 ? -9.038 -19.108 -37.846 1.00 26.59 349 ALA A N 1
ATOM 2623 C CA . ALA A 1 349 ? -8.518 -17.748 -37.683 1.00 26.59 349 ALA A CA 1
ATOM 2624 C C . ALA A 1 349 ? -9.567 -16.633 -37.493 1.00 26.59 349 ALA A C 1
ATOM 2626 O O . ALA A 1 349 ? -10.043 -16.028 -38.454 1.00 26.59 349 ALA A O 1
ATOM 2627 N N . GLY A 1 350 ? -9.854 -16.307 -36.233 1.00 23.70 350 GLY A N 1
ATOM 2628 C CA . GLY A 1 350 ? -10.418 -15.010 -35.884 1.00 23.70 350 GLY A CA 1
ATOM 2629 C C . GLY A 1 350 ? -9.384 -13.924 -36.171 1.00 23.70 350 GLY A C 1
ATOM 2630 O O . GLY A 1 350 ? -8.386 -13.811 -35.463 1.00 23.70 350 GLY A O 1
ATOM 2631 N N . SER A 1 351 ? -9.617 -13.158 -37.234 1.00 24.84 351 SER A N 1
ATOM 2632 C CA . SER A 1 351 ? -8.960 -11.881 -37.499 1.00 24.84 351 SER A CA 1
ATOM 2633 C C . SER A 1 351 ? -9.016 -11.016 -36.239 1.00 24.84 351 SER A C 1
ATOM 2635 O O . SER A 1 351 ? -10.102 -10.757 -35.720 1.00 24.84 351 SER A O 1
ATOM 2637 N N . ILE A 1 352 ? -7.864 -10.549 -35.755 1.00 28.34 352 ILE A N 1
ATOM 2638 C CA . ILE A 1 352 ? -7.818 -9.448 -34.791 1.00 28.34 352 ILE A CA 1
ATOM 2639 C C . ILE A 1 352 ? -8.457 -8.257 -35.507 1.00 28.34 352 ILE A C 1
ATOM 2641 O O . ILE A 1 352 ? -7.932 -7.776 -36.511 1.00 28.34 352 ILE A O 1
ATOM 2645 N N . VAL A 1 353 ? -9.634 -7.830 -35.061 1.00 33.25 353 VAL A N 1
ATOM 2646 C CA . VAL A 1 353 ? -10.230 -6.580 -35.533 1.00 33.25 353 VAL A CA 1
ATOM 2647 C C . VAL A 1 353 ? -9.384 -5.465 -34.922 1.00 33.25 353 VAL A C 1
ATOM 2649 O O . VAL A 1 353 ? -9.523 -5.167 -33.741 1.00 33.25 353 VAL A O 1
ATOM 2652 N N . MET A 1 354 ? -8.450 -4.911 -35.699 1.00 38.62 354 MET A N 1
ATOM 2653 C CA . MET A 1 354 ? -7.678 -3.729 -35.304 1.00 38.62 354 MET A CA 1
ATOM 2654 C C . MET A 1 354 ? -8.648 -2.576 -35.023 1.00 38.62 354 MET A C 1
ATOM 2656 O O . MET A 1 354 ? -9.537 -2.318 -35.840 1.00 38.62 354 MET A O 1
ATOM 2660 N N . ALA A 1 355 ? -8.503 -1.875 -33.896 1.00 50.84 355 ALA A N 1
ATOM 2661 C CA . ALA A 1 355 ? -9.358 -0.733 -33.598 1.00 50.84 355 ALA A CA 1
ATOM 2662 C C . ALA A 1 355 ? -9.187 0.373 -34.649 1.00 50.84 355 ALA A C 1
ATOM 2664 O O . ALA A 1 355 ? -8.120 0.968 -34.787 1.00 50.84 355 ALA A O 1
ATOM 2665 N N . GLN A 1 356 ? -10.261 0.666 -35.383 1.00 69.12 356 GLN A N 1
ATOM 2666 C CA . GLN A 1 356 ? -10.291 1.735 -36.378 1.00 69.12 356 GLN A CA 1
ATOM 2667 C C . GLN A 1 356 ? -10.708 3.052 -35.722 1.00 69.12 356 GLN A C 1
ATOM 2669 O O . GLN A 1 356 ? -11.875 3.204 -35.359 1.00 69.12 356 GLN A O 1
ATOM 2674 N N . LEU A 1 357 ? -9.773 3.986 -35.538 1.00 80.25 357 LEU A N 1
ATOM 2675 C CA . LEU A 1 357 ? -10.055 5.304 -34.957 1.00 80.25 357 LEU A CA 1
ATOM 2676 C C . LEU A 1 357 ? -10.764 6.217 -35.960 1.00 80.25 357 LEU A C 1
ATOM 2678 O O . LEU A 1 357 ? -10.413 6.240 -37.139 1.00 80.25 357 LEU A O 1
ATOM 2682 N N . VAL A 1 358 ? -11.697 7.037 -35.480 1.00 84.62 358 VAL A N 1
ATOM 2683 C CA . VAL A 1 358 ? -12.266 8.154 -36.242 1.00 84.62 358 VAL A CA 1
ATOM 2684 C C . VAL A 1 358 ? -11.550 9.444 -35.837 1.00 84.62 358 VAL A C 1
ATOM 2686 O O . VAL A 1 358 ? -11.605 9.853 -34.679 1.00 84.62 358 VAL A O 1
ATOM 2689 N N . GLY A 1 359 ? -10.845 10.067 -36.782 1.00 85.38 359 GLY A N 1
ATOM 2690 C CA . GLY A 1 359 ? -10.088 11.301 -36.579 1.00 85.38 359 GLY A CA 1
ATOM 2691 C C . GLY A 1 359 ? -10.786 12.524 -37.179 1.00 85.38 359 GLY A C 1
ATOM 2692 O O . GLY A 1 359 ? -11.271 12.455 -38.305 1.00 85.38 359 GLY A O 1
ATOM 2693 N N . LEU A 1 360 ? -10.786 13.655 -36.478 1.00 87.56 360 LEU A N 1
ATOM 2694 C CA . LEU A 1 360 ? -11.244 14.959 -36.972 1.00 87.56 360 LEU A CA 1
ATOM 2695 C C . LEU A 1 360 ? -10.068 15.943 -36.983 1.00 87.56 360 LEU A C 1
ATOM 2697 O O . LEU A 1 360 ? -9.406 16.114 -35.962 1.00 87.56 360 LEU A O 1
ATOM 2701 N N . ILE A 1 361 ? -9.811 16.603 -38.115 1.00 87.88 361 ILE A N 1
ATOM 2702 C CA . ILE A 1 361 ? -8.760 17.628 -38.229 1.00 87.88 361 ILE A CA 1
ATOM 2703 C C . ILE A 1 361 ? -9.420 19.004 -38.317 1.00 87.88 361 ILE A C 1
ATOM 2705 O O . ILE A 1 361 ? -10.115 19.306 -39.284 1.00 87.88 361 ILE A O 1
ATOM 2709 N N . VAL A 1 362 ? -9.172 19.847 -37.319 1.00 86.81 362 VAL A N 1
ATOM 2710 C CA . VAL A 1 362 ? -9.690 21.213 -37.221 1.00 86.81 362 VAL A CA 1
ATOM 2711 C C . VAL A 1 362 ? -8.563 22.184 -37.557 1.00 86.81 362 VAL A C 1
ATOM 2713 O O . VAL A 1 362 ? -7.665 22.411 -36.750 1.00 86.81 362 VAL A O 1
ATOM 2716 N N . SER A 1 363 ? -8.596 22.722 -38.774 1.00 85.31 363 SER A N 1
ATOM 2717 C CA . SER A 1 363 ? -7.652 23.719 -39.287 1.00 85.31 363 SER A CA 1
ATOM 2718 C C . SER A 1 363 ? -8.286 24.463 -40.464 1.00 85.31 363 SER A C 1
ATOM 2720 O O . SER A 1 363 ? -9.106 23.886 -41.186 1.00 85.31 363 SER A O 1
ATOM 2722 N N . ASP A 1 364 ? -7.873 25.705 -40.692 1.00 81.44 364 ASP A N 1
ATOM 2723 C CA . ASP A 1 364 ? -8.223 26.473 -41.893 1.00 81.44 364 ASP A CA 1
ATOM 2724 C C . ASP A 1 364 ? -7.178 26.305 -43.018 1.00 81.44 364 ASP A C 1
ATOM 2726 O O . ASP A 1 364 ? -7.392 26.763 -44.137 1.00 81.44 364 ASP A O 1
ATOM 2730 N N . ASP A 1 365 ? -6.063 25.609 -42.753 1.00 83.94 365 ASP A N 1
ATOM 2731 C CA . ASP A 1 365 ? -4.956 25.398 -43.691 1.00 83.94 365 ASP A CA 1
ATOM 2732 C C . ASP A 1 365 ? -5.014 24.004 -44.350 1.00 83.94 365 ASP A C 1
ATOM 2734 O O . ASP A 1 365 ? -4.851 22.954 -43.714 1.00 83.94 365 ASP A O 1
ATOM 2738 N N . ASP A 1 366 ? -5.203 23.982 -45.670 1.00 81.88 366 ASP A N 1
ATOM 2739 C CA . ASP A 1 366 ? -5.256 22.750 -46.462 1.00 81.88 366 ASP A CA 1
ATOM 2740 C C . ASP A 1 366 ? -3.912 22.006 -46.528 1.00 81.88 366 ASP A C 1
ATO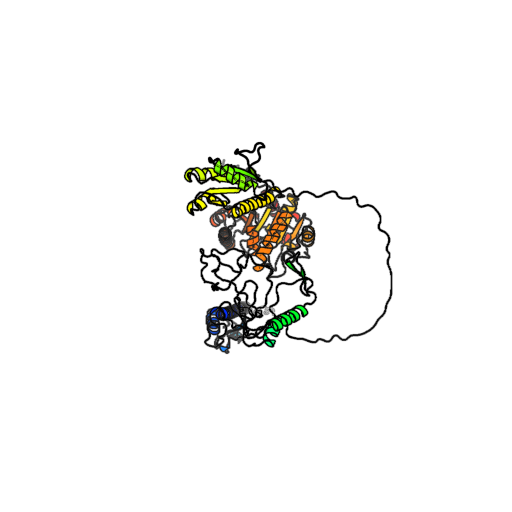M 2742 O O . ASP A 1 366 ? -3.890 20.778 -46.679 1.00 81.88 366 ASP A O 1
ATOM 2746 N N . ALA A 1 367 ? -2.780 22.708 -46.402 1.00 82.19 367 ALA A N 1
ATOM 2747 C CA . ALA A 1 367 ? -1.464 22.073 -46.352 1.00 82.19 367 ALA A CA 1
ATOM 2748 C C . ALA A 1 367 ? -1.291 21.290 -45.043 1.00 82.19 367 ALA A C 1
ATOM 2750 O O . ALA A 1 367 ? -0.827 20.144 -45.060 1.00 82.19 367 ALA A O 1
ATOM 2751 N N . PHE A 1 368 ? -1.757 21.864 -43.931 1.00 86.75 368 PHE A N 1
ATOM 2752 C CA . PHE A 1 368 ? -1.782 21.213 -42.622 1.00 86.75 368 PHE A CA 1
ATOM 2753 C C . PHE A 1 368 ? -2.648 19.956 -42.627 1.00 86.75 368 PHE A C 1
ATOM 2755 O O . PHE A 1 368 ? -2.171 18.878 -42.257 1.00 86.75 368 PHE A O 1
ATOM 2762 N N . LYS A 1 369 ? -3.882 20.052 -43.141 1.00 85.69 369 LYS A N 1
ATOM 2763 C CA . LYS A 1 369 ? -4.790 18.898 -43.275 1.00 85.69 369 LYS A CA 1
ATOM 2764 C C . LYS A 1 369 ? -4.164 17.763 -44.080 1.00 85.69 369 LYS A C 1
ATOM 2766 O O . LYS A 1 369 ? -4.224 16.607 -43.663 1.00 85.69 369 LYS A O 1
ATOM 2771 N N . LYS A 1 370 ? -3.518 18.072 -45.212 1.00 84.44 370 LYS A N 1
ATOM 2772 C CA . LYS A 1 370 ? -2.855 17.067 -46.063 1.00 84.44 370 LYS A CA 1
ATOM 2773 C C . LYS A 1 370 ? -1.657 16.411 -45.380 1.00 84.44 370 LYS A C 1
ATOM 2775 O O . LYS A 1 370 ? -1.439 15.213 -45.555 1.00 84.44 370 LYS A O 1
ATOM 2780 N N . GLN A 1 371 ? -0.853 17.165 -44.636 1.00 85.81 371 GLN A N 1
ATOM 2781 C CA . GLN A 1 371 ? 0.322 16.626 -43.949 1.00 85.81 371 GLN A CA 1
ATOM 2782 C C . GLN A 1 371 ? -0.067 15.761 -42.747 1.00 85.81 371 GLN A C 1
ATOM 2784 O O . GLN A 1 371 ? 0.354 14.608 -42.687 1.00 85.81 371 GLN A O 1
ATOM 2789 N N . ILE A 1 372 ? -0.945 16.245 -41.868 1.00 88.50 372 ILE A N 1
ATOM 2790 C CA . ILE A 1 372 ? -1.469 15.444 -40.754 1.00 88.50 372 ILE A CA 1
ATOM 2791 C C . ILE A 1 372 ? -2.243 14.228 -41.270 1.00 88.50 372 ILE A C 1
ATOM 2793 O O . ILE A 1 372 ? -2.080 13.127 -40.752 1.00 88.50 372 ILE A O 1
ATOM 2797 N N . GLY A 1 373 ? -3.018 14.378 -42.347 1.00 84.75 373 GLY A N 1
ATOM 2798 C CA . GLY A 1 373 ? -3.696 13.260 -43.000 1.00 84.75 373 GLY A CA 1
ATOM 2799 C C . GLY A 1 373 ? -2.733 12.181 -43.511 1.00 84.75 373 GLY A C 1
ATOM 2800 O O . GLY A 1 373 ? -3.036 10.995 -43.393 1.00 84.75 373 GLY A O 1
ATOM 2801 N N . ARG A 1 374 ? -1.554 12.559 -44.031 1.00 83.50 374 ARG A N 1
ATOM 2802 C CA . ARG A 1 374 ? -0.493 11.603 -44.403 1.00 83.50 374 ARG A CA 1
ATOM 2803 C C . ARG A 1 374 ? 0.092 10.904 -43.177 1.00 83.50 374 ARG A C 1
ATOM 2805 O O . ARG A 1 374 ? 0.204 9.683 -43.198 1.00 83.50 374 ARG A O 1
ATOM 2812 N N . MET A 1 375 ? 0.386 11.644 -42.108 1.00 84.19 375 MET A N 1
ATOM 2813 C CA . MET A 1 375 ? 0.909 11.073 -40.860 1.00 84.19 375 MET A CA 1
ATOM 2814 C C . MET A 1 375 ? -0.096 10.117 -40.205 1.00 84.19 375 MET A C 1
ATOM 2816 O O . MET A 1 375 ? 0.272 9.040 -39.757 1.00 84.19 375 MET A O 1
ATOM 2820 N N . LEU A 1 376 ? -1.391 10.430 -40.211 1.00 85.44 376 LEU A N 1
ATOM 2821 C CA . LEU A 1 376 ? -2.414 9.515 -39.695 1.00 85.44 376 LEU A CA 1
ATOM 2822 C C . LEU A 1 376 ? -2.520 8.226 -40.523 1.00 85.44 376 LEU A C 1
ATOM 2824 O O . LEU A 1 376 ? -2.671 7.153 -39.948 1.00 85.44 376 LEU A O 1
ATOM 2828 N N . ARG A 1 377 ? -2.384 8.307 -41.854 1.00 80.31 377 ARG A N 1
ATOM 2829 C CA . ARG A 1 377 ? -2.397 7.133 -42.750 1.00 80.31 377 ARG A CA 1
ATOM 2830 C C . ARG A 1 377 ? -1.125 6.286 -42.671 1.00 80.31 377 ARG A C 1
ATOM 2832 O O . ARG A 1 377 ? -1.191 5.096 -42.950 1.00 80.31 377 ARG A O 1
ATOM 2839 N N . ALA A 1 378 ? 0.009 6.891 -42.320 1.00 76.81 378 ALA A N 1
ATOM 2840 C CA . ALA A 1 378 ? 1.281 6.198 -42.118 1.00 76.81 378 ALA A CA 1
ATOM 2841 C C . ALA A 1 378 ? 1.375 5.503 -40.746 1.00 76.81 378 ALA A C 1
ATOM 2843 O O . ALA A 1 378 ? 2.295 4.723 -40.511 1.00 76.81 378 ALA A O 1
ATOM 2844 N N . SER A 1 379 ? 0.434 5.769 -39.831 1.00 75.25 379 SER A N 1
ATOM 2845 C CA . SER A 1 379 ? 0.377 5.081 -38.543 1.00 75.25 379 SER A CA 1
ATOM 2846 C C . SER A 1 379 ? 0.037 3.601 -38.727 1.00 75.25 379 SER A C 1
ATOM 2848 O O . SER A 1 379 ? -0.783 3.236 -39.564 1.00 75.25 379 SER A O 1
ATOM 2850 N N . ALA A 1 380 ? 0.602 2.745 -37.872 1.00 70.75 380 ALA A N 1
ATOM 2851 C CA . ALA A 1 380 ? 0.230 1.331 -37.794 1.00 70.75 380 ALA A CA 1
ATOM 2852 C C . ALA A 1 380 ? -1.244 1.106 -37.384 1.00 70.75 380 ALA A C 1
ATOM 2854 O O . ALA A 1 380 ? -1.742 -0.013 -37.487 1.00 70.75 380 ALA A O 1
ATOM 2855 N N . ILE A 1 381 ? -1.936 2.151 -36.909 1.00 77.75 381 ILE A N 1
ATOM 2856 C CA . ILE A 1 381 ? -3.345 2.114 -36.513 1.00 77.75 381 ILE A CA 1
ATOM 2857 C C . ILE A 1 381 ? -4.200 2.765 -37.604 1.00 77.75 381 ILE A C 1
ATOM 2859 O O . ILE A 1 381 ? -3.947 3.921 -37.949 1.00 77.75 381 ILE A O 1
ATOM 2863 N N . PRO A 1 382 ? -5.233 2.082 -38.128 1.00 74.75 382 PRO A N 1
ATOM 2864 C CA . PRO A 1 382 ? -6.096 2.660 -39.149 1.00 74.75 382 PRO A CA 1
ATOM 2865 C C . PRO A 1 382 ? -6.931 3.811 -38.567 1.00 74.75 382 PRO A C 1
ATOM 2867 O O . PRO A 1 382 ? -7.771 3.600 -37.690 1.00 74.75 382 PRO A O 1
ATOM 2870 N N . VAL A 1 383 ? -6.720 5.030 -39.077 1.00 81.12 383 VAL A N 1
ATOM 2871 C CA . VAL A 1 383 ? -7.497 6.229 -38.717 1.00 81.12 383 VAL A CA 1
ATOM 2872 C C . VAL A 1 383 ? -8.303 6.717 -39.924 1.00 81.12 383 VAL A C 1
ATOM 2874 O O . VAL A 1 383 ? -7.733 7.105 -40.945 1.00 81.12 383 VAL A O 1
ATOM 2877 N N . SER A 1 384 ? -9.633 6.733 -39.820 1.00 80.31 384 SER A N 1
ATOM 2878 C CA . SER A 1 384 ? -10.512 7.359 -40.815 1.00 80.31 384 SER A CA 1
ATOM 2879 C C . SER A 1 384 ? -10.693 8.839 -40.496 1.00 80.31 384 SER A C 1
ATOM 2881 O O . SER A 1 384 ? -11.233 9.175 -39.443 1.00 80.31 384 SER A O 1
ATOM 2883 N N . VAL A 1 385 ? -10.251 9.717 -41.397 1.00 79.31 385 VAL A N 1
ATOM 2884 C CA . VAL A 1 385 ? -10.371 11.172 -41.231 1.00 79.31 385 VAL A CA 1
ATOM 2885 C C . VAL A 1 385 ? -11.735 11.650 -41.728 1.00 79.31 385 VAL A C 1
ATOM 2887 O O . VAL A 1 385 ? -12.128 11.330 -42.850 1.00 79.31 385 VAL A O 1
ATOM 2890 N N . VAL A 1 386 ? -12.432 12.420 -40.898 1.00 75.81 386 VAL A N 1
ATOM 2891 C CA . VAL A 1 386 ? -13.727 13.049 -41.181 1.00 75.81 386 VAL A CA 1
ATOM 2892 C C . VAL A 1 386 ? -13.531 14.562 -41.313 1.00 75.81 386 VAL A C 1
ATOM 2894 O O . VAL A 1 386 ? -12.718 15.146 -40.597 1.00 75.81 386 VAL A O 1
ATOM 2897 N N . GLU A 1 387 ? -14.255 15.192 -42.241 1.00 62.88 387 GLU A N 1
ATOM 2898 C CA . GLU A 1 387 ? -14.135 16.630 -42.540 1.00 62.88 387 GLU A CA 1
ATOM 2899 C C . GLU A 1 387 ? -15.132 17.517 -41.771 1.00 62.88 387 GLU A C 1
ATOM 2901 O O . GLU A 1 387 ? -14.905 18.719 -41.662 1.00 62.88 387 GLU A O 1
ATOM 2906 N N . ASP A 1 388 ? -16.204 16.948 -41.209 1.00 58.16 388 ASP A N 1
ATOM 2907 C CA . ASP A 1 388 ? -17.265 17.686 -40.511 1.00 58.16 388 ASP A CA 1
ATOM 2908 C C . ASP A 1 388 ? -17.374 17.288 -39.024 1.00 58.16 388 ASP A C 1
ATOM 2910 O O . ASP A 1 388 ? -16.962 16.197 -38.623 1.00 58.16 388 ASP A O 1
ATOM 2914 N N . ARG A 1 389 ? -17.943 18.170 -38.187 1.00 54.59 389 ARG A N 1
ATOM 2915 C CA . ARG A 1 389 ? -18.070 17.986 -36.720 1.00 54.59 389 ARG A CA 1
ATOM 2916 C C . ARG A 1 389 ? -18.909 16.767 -36.322 1.00 54.59 389 ARG A C 1
ATOM 2918 O O . ARG A 1 389 ? -18.872 16.349 -35.167 1.00 54.59 389 ARG A O 1
ATOM 2925 N N . VAL A 1 390 ? -19.655 16.213 -37.272 1.00 49.34 390 VAL A N 1
ATOM 2926 C CA . VAL A 1 390 ? -20.451 14.996 -37.148 1.00 49.34 390 VAL A CA 1
ATOM 2927 C C . VAL A 1 390 ? -20.101 14.122 -38.349 1.00 49.34 390 VAL A C 1
ATOM 2929 O O . VAL A 1 390 ? -20.212 14.566 -39.490 1.00 49.34 390 VAL A O 1
ATOM 2932 N N . GLY A 1 391 ? -19.645 12.889 -38.111 1.00 46.50 391 GLY A N 1
ATOM 2933 C CA . GLY A 1 391 ? -19.402 11.939 -39.196 1.00 46.50 391 GLY A CA 1
ATOM 2934 C C . GLY A 1 391 ? -20.654 11.714 -40.043 1.00 46.50 391 GLY A C 1
ATOM 2935 O O . GLY A 1 391 ? -21.774 11.867 -39.556 1.00 46.50 391 GLY A O 1
ATOM 2936 N N . ARG A 1 392 ? -20.473 11.293 -41.302 1.00 40.12 392 ARG A N 1
ATOM 2937 C CA . ARG A 1 392 ? -21.568 10.954 -42.237 1.00 40.12 392 ARG A CA 1
ATOM 2938 C C . ARG A 1 392 ? -22.587 9.948 -41.658 1.00 40.12 392 ARG A C 1
ATOM 2940 O O . ARG A 1 392 ? -23.712 9.909 -42.141 1.00 40.12 392 ARG A O 1
ATOM 2947 N N . ASP A 1 393 ? -22.201 9.228 -40.598 1.00 44.66 393 ASP A N 1
ATOM 2948 C CA . ASP A 1 393 ? -22.970 8.190 -39.900 1.00 44.66 393 ASP A CA 1
ATOM 2949 C C . ASP A 1 393 ? -23.353 8.549 -38.439 1.00 44.66 393 ASP A C 1
ATOM 2951 O O . ASP A 1 393 ? -23.828 7.694 -37.695 1.00 44.66 393 ASP A O 1
ATOM 2955 N N . GLY A 1 394 ? -23.145 9.796 -37.986 1.00 51.59 394 GLY A N 1
ATOM 2956 C CA . GLY A 1 394 ? -23.516 10.241 -36.628 1.00 51.59 394 GLY A CA 1
ATOM 2957 C C . GLY A 1 394 ? -22.575 9.802 -35.492 1.00 51.59 394 GLY A C 1
ATOM 2958 O O . GLY A 1 394 ? -22.870 10.042 -34.321 1.00 51.59 394 GLY A O 1
ATOM 2959 N N . THR A 1 395 ? -21.440 9.177 -35.805 1.00 58.91 395 THR A N 1
ATOM 2960 C CA . THR A 1 395 ? -20.410 8.754 -34.843 1.00 58.91 395 THR A CA 1
ATOM 2961 C C . THR A 1 395 ? -19.523 9.921 -34.397 1.00 58.91 395 THR A C 1
ATOM 2963 O O . THR A 1 395 ? -19.032 10.697 -35.220 1.00 58.91 395 THR A O 1
ATOM 2966 N N . ALA A 1 396 ? -19.302 10.039 -33.083 1.00 67.88 396 ALA A N 1
ATOM 2967 C CA . ALA A 1 396 ? -18.402 11.033 -32.498 1.00 67.88 396 ALA A CA 1
ATOM 2968 C C . ALA A 1 396 ? -16.924 10.687 -32.785 1.00 67.88 396 ALA A C 1
ATOM 2970 O O . ALA A 1 396 ? -16.582 9.502 -32.822 1.00 67.88 396 ALA A O 1
ATOM 2971 N N . PRO A 1 397 ? -16.041 11.685 -32.986 1.00 82.25 397 PRO A N 1
ATOM 2972 C CA . PRO A 1 397 ? -14.626 11.439 -33.247 1.00 82.25 397 PRO A CA 1
ATOM 2973 C C . PRO A 1 397 ? -13.910 10.898 -32.001 1.00 82.25 397 PRO A C 1
ATOM 2975 O O . PRO A 1 397 ? -14.163 11.342 -30.884 1.00 82.25 397 PRO A O 1
ATOM 2978 N N . ASP A 1 398 ? -12.974 9.973 -32.204 1.00 84.19 398 ASP A N 1
ATOM 2979 C CA . ASP A 1 398 ? -12.130 9.400 -31.147 1.00 84.19 398 ASP A CA 1
ATOM 2980 C C . ASP A 1 398 ? -10.841 10.208 -30.933 1.00 84.19 398 ASP A C 1
ATOM 2982 O O . ASP A 1 398 ? -10.262 10.223 -29.845 1.00 84.19 398 ASP A O 1
ATOM 2986 N N . LEU A 1 399 ? -10.388 10.875 -31.994 1.00 89.00 399 LEU A N 1
ATOM 2987 C CA . LEU A 1 399 ? -9.200 11.714 -32.029 1.00 89.00 399 LEU A CA 1
ATOM 2988 C C . LEU A 1 399 ? -9.545 13.036 -32.718 1.00 89.00 399 LEU A C 1
ATOM 2990 O O . LEU A 1 399 ? -10.076 13.042 -33.824 1.00 89.00 399 LEU A O 1
ATOM 2994 N N . ILE A 1 400 ? -9.214 14.158 -32.093 1.00 91.19 400 ILE A N 1
ATOM 2995 C CA . ILE A 1 400 ? -9.395 15.499 -32.644 1.00 91.19 400 ILE A CA 1
ATOM 2996 C C . ILE A 1 400 ? -8.030 16.172 -32.681 1.00 91.19 400 ILE A C 1
ATOM 2998 O O . ILE A 1 400 ? -7.354 16.260 -31.662 1.00 91.19 400 ILE A O 1
ATOM 3002 N N . ILE A 1 401 ? -7.620 16.660 -33.845 1.00 91.38 401 ILE A N 1
ATOM 3003 C CA . ILE A 1 401 ? -6.368 17.395 -34.022 1.00 91.38 401 ILE A CA 1
ATOM 3004 C C . ILE A 1 401 ? -6.722 18.848 -34.288 1.00 91.38 401 ILE A C 1
ATOM 3006 O O . ILE A 1 401 ? -7.430 19.138 -35.250 1.00 91.38 401 ILE A O 1
ATOM 3010 N N . VAL A 1 402 ? -6.242 19.745 -33.434 1.00 90.38 402 VAL A N 1
ATOM 3011 C CA . VAL A 1 402 ? -6.536 21.176 -33.492 1.00 90.38 402 VAL A CA 1
ATOM 3012 C C . VAL A 1 402 ? -5.274 21.930 -33.875 1.00 90.38 402 VAL A C 1
ATOM 3014 O O . VAL A 1 402 ? -4.246 21.836 -33.202 1.00 90.38 402 VAL A O 1
ATOM 3017 N N . ASP A 1 403 ? -5.371 22.689 -34.958 1.00 89.38 403 ASP A N 1
ATOM 3018 C CA . ASP A 1 403 ? -4.341 23.622 -35.391 1.00 89.38 403 ASP A CA 1
ATOM 3019 C C . ASP A 1 403 ? -4.388 24.893 -34.536 1.00 89.38 403 ASP A C 1
ATOM 3021 O O . ASP A 1 403 ? -5.338 25.671 -34.605 1.00 89.38 403 ASP A O 1
ATOM 3025 N N . THR A 1 404 ? -3.361 25.086 -33.709 1.00 84.25 404 THR A N 1
ATOM 3026 C CA . THR A 1 404 ? -3.178 26.260 -32.843 1.00 84.25 404 THR A CA 1
ATOM 3027 C C . THR A 1 404 ? -2.063 27.174 -33.356 1.00 84.25 404 THR A C 1
ATOM 3029 O O . THR A 1 404 ? -1.583 28.034 -32.622 1.00 84.25 404 THR A O 1
ATOM 3032 N N . ARG A 1 405 ? -1.636 27.016 -34.619 1.00 82.25 405 ARG A N 1
ATOM 3033 C CA . ARG A 1 405 ? -0.620 27.877 -35.253 1.00 82.25 405 ARG A CA 1
ATOM 3034 C C . ARG A 1 405 ? -1.136 29.292 -35.550 1.00 82.25 405 ARG A C 1
ATOM 3036 O O . ARG A 1 405 ? -0.328 30.182 -35.798 1.00 82.25 405 ARG A O 1
ATOM 3043 N N . GLY A 1 406 ? -2.459 29.480 -35.553 1.00 72.69 406 GLY A N 1
ATOM 3044 C CA . GLY A 1 406 ? -3.129 30.777 -35.675 1.00 72.69 406 GLY A CA 1
ATOM 3045 C C . GLY A 1 406 ? -3.194 31.554 -34.352 1.00 72.69 406 GLY A C 1
ATOM 3046 O O . GLY A 1 406 ? -2.415 31.322 -33.433 1.00 72.69 406 GLY A O 1
ATOM 3047 N N . ASP A 1 407 ? -4.135 32.493 -34.237 1.00 71.25 407 ASP A N 1
ATOM 3048 C CA . ASP A 1 407 ? -4.296 33.308 -33.026 1.00 71.25 407 ASP A CA 1
ATOM 3049 C C . ASP A 1 407 ? -4.754 32.458 -31.820 1.00 71.25 407 ASP A C 1
ATOM 3051 O O . ASP A 1 407 ? -5.863 31.904 -31.797 1.00 71.25 407 ASP A O 1
ATOM 3055 N N . ALA A 1 408 ? -3.903 32.386 -30.792 1.00 62.28 408 ALA A N 1
ATOM 3056 C CA . ALA A 1 408 ? -4.128 31.623 -29.565 1.00 62.28 408 ALA A CA 1
ATOM 3057 C C . ALA A 1 408 ? -5.421 32.030 -28.831 1.00 62.28 408 ALA A C 1
ATOM 3059 O O . ALA A 1 408 ? -6.102 31.168 -28.269 1.00 62.28 408 ALA A O 1
ATOM 3060 N N . SER A 1 409 ? -5.813 33.309 -28.899 1.00 64.50 409 SER A N 1
ATOM 3061 C CA . SER A 1 409 ? -7.006 33.835 -28.218 1.00 64.50 409 SER A CA 1
ATOM 3062 C C . SER A 1 409 ? -8.320 33.274 -28.784 1.00 64.50 409 SER A C 1
ATOM 3064 O O . SER A 1 409 ? -9.292 33.076 -28.054 1.00 64.50 409 SER A O 1
ATOM 3066 N N . SER A 1 410 ? -8.329 32.934 -30.075 1.00 68.00 410 SER A N 1
ATOM 3067 C CA . SER A 1 410 ? -9.474 32.330 -30.763 1.00 68.00 410 SER A CA 1
ATOM 3068 C C . SER A 1 410 ? -9.527 30.803 -30.623 1.00 68.00 410 SER A C 1
ATOM 3070 O O . SER A 1 410 ? -10.586 30.192 -30.788 1.00 68.00 410 SER A O 1
ATOM 3072 N N . THR A 1 411 ? -8.394 30.177 -30.283 1.00 73.75 411 THR A N 1
ATOM 3073 C CA . THR A 1 411 ? -8.232 28.722 -30.368 1.00 73.75 411 THR A CA 1
ATOM 3074 C C . THR A 1 411 ? -8.534 28.003 -29.052 1.00 73.75 411 THR A C 1
ATOM 3076 O O . THR A 1 411 ? -9.128 26.925 -29.074 1.00 73.75 411 THR A O 1
ATOM 3079 N N . MET A 1 412 ? -8.227 28.599 -27.894 1.00 82.44 412 MET A N 1
ATOM 3080 C CA . MET A 1 412 ? -8.546 27.982 -26.592 1.00 82.44 412 MET A CA 1
ATOM 3081 C C . MET A 1 412 ? -10.060 27.775 -26.380 1.00 82.44 412 MET A C 1
ATOM 3083 O O . MET A 1 412 ? -10.459 26.649 -26.070 1.00 82.44 412 MET A O 1
ATOM 3087 N N . PRO A 1 413 ? -10.941 28.756 -26.682 1.00 82.06 413 PRO A N 1
ATOM 3088 C CA . PRO A 1 413 ? -12.390 28.543 -26.614 1.00 82.06 413 PRO A CA 1
ATOM 3089 C C . PRO A 1 413 ? -12.903 27.496 -27.618 1.00 82.06 413 PRO A C 1
ATOM 3091 O O . PRO A 1 413 ? -13.982 26.929 -27.442 1.00 82.06 413 PRO A O 1
ATOM 3094 N N . ASN A 1 414 ? -12.166 27.228 -28.704 1.00 81.56 414 ASN A N 1
ATOM 3095 C CA . ASN A 1 414 ? -12.495 26.138 -29.628 1.00 81.56 414 ASN A CA 1
ATOM 3096 C C . ASN A 1 414 ? -12.193 24.772 -29.010 1.00 81.56 414 ASN A C 1
ATOM 3098 O O . ASN A 1 414 ? -13.022 23.872 -29.131 1.00 81.56 414 ASN A O 1
ATOM 3102 N N . ILE A 1 415 ? -11.055 24.625 -28.326 1.00 84.69 415 ILE A N 1
ATOM 3103 C CA . ILE A 1 415 ? -10.680 23.387 -27.628 1.00 84.69 415 ILE A CA 1
ATOM 3104 C C . ILE A 1 415 ? -11.691 23.075 -26.517 1.00 84.69 415 ILE A C 1
ATOM 3106 O O . ILE A 1 415 ? -12.188 21.952 -26.457 1.00 84.69 415 ILE A O 1
ATOM 3110 N N . GLU A 1 416 ? -12.087 24.071 -25.719 1.00 84.38 416 GLU A N 1
ATOM 3111 C CA . GLU A 1 416 ? -13.098 23.904 -24.662 1.00 84.38 416 GLU A CA 1
ATOM 3112 C C . GLU A 1 416 ? -14.456 23.458 -25.225 1.00 84.38 416 GLU A C 1
ATOM 3114 O O . GLU A 1 416 ? -15.083 22.526 -24.712 1.00 84.38 416 GLU A O 1
ATOM 3119 N N . ARG A 1 417 ? -14.899 24.070 -26.333 1.00 81.56 417 ARG A N 1
ATOM 3120 C CA . ARG A 1 417 ? -16.138 23.675 -27.023 1.00 81.56 417 ARG A CA 1
ATOM 3121 C C . ARG A 1 417 ? -16.063 22.256 -27.584 1.00 81.56 417 ARG A C 1
ATOM 3123 O O . ARG A 1 417 ? -17.025 21.501 -27.451 1.00 81.56 417 ARG A O 1
ATOM 3130 N N . LEU A 1 418 ? -14.935 21.881 -28.187 1.00 82.81 418 LEU A N 1
ATOM 3131 C CA . LEU A 1 418 ? -14.718 20.532 -28.715 1.00 82.81 418 LEU A CA 1
ATOM 3132 C C . LEU A 1 418 ? -14.721 19.497 -27.587 1.00 82.81 418 LEU A C 1
ATOM 3134 O O . LEU A 1 418 ? -15.397 18.474 -27.701 1.00 82.81 418 LEU A O 1
ATOM 3138 N N . ARG A 1 419 ? -14.068 19.807 -26.463 1.00 84.06 419 ARG A N 1
ATOM 3139 C CA . ARG A 1 419 ? -14.054 18.969 -25.262 1.00 84.06 419 ARG A CA 1
ATOM 3140 C C . ARG A 1 419 ? -15.450 18.778 -24.670 1.00 84.06 419 ARG A C 1
ATOM 3142 O O . ARG A 1 419 ? -15.788 17.663 -24.282 1.00 84.06 419 ARG A O 1
ATOM 3149 N N . ALA A 1 420 ? -16.265 19.833 -24.641 1.00 78.56 420 ALA A N 1
ATOM 3150 C CA . ALA A 1 420 ? -17.654 19.755 -24.192 1.00 78.56 420 ALA A CA 1
ATOM 3151 C C . ALA A 1 420 ? -18.523 18.894 -25.127 1.00 78.56 420 ALA A C 1
ATOM 3153 O O . ALA A 1 420 ? -19.377 18.147 -24.655 1.00 78.56 420 ALA A O 1
ATOM 3154 N N . SER A 1 421 ? -18.292 18.967 -26.444 1.00 77.62 421 SER A N 1
ATOM 3155 C CA . SER A 1 421 ? -19.048 18.189 -27.438 1.00 77.62 421 SER A CA 1
ATOM 3156 C C . SER A 1 421 ? -18.645 16.712 -27.521 1.00 77.62 421 SER A C 1
ATOM 3158 O O . SER A 1 421 ? -19.479 15.872 -27.850 1.00 77.62 421 SER A O 1
ATOM 3160 N N . ALA A 1 422 ? -17.388 16.382 -27.203 1.00 78.56 422 ALA A N 1
ATOM 3161 C CA . ALA A 1 422 ? -16.845 15.028 -27.278 1.00 78.56 422 ALA A CA 1
ATOM 3162 C C . ALA A 1 422 ? -15.977 14.705 -26.038 1.00 78.56 422 ALA A C 1
ATOM 3164 O O . ALA A 1 422 ? -14.747 14.683 -26.127 1.00 78.56 422 ALA A O 1
ATOM 3165 N N . PRO A 1 423 ? -16.591 14.413 -24.870 1.00 74.88 423 PRO A N 1
ATOM 3166 C CA . PRO A 1 423 ? -15.869 14.234 -23.601 1.00 74.88 423 PRO A CA 1
ATOM 3167 C C . PRO A 1 423 ? -14.866 13.068 -23.592 1.00 74.88 423 PRO A C 1
ATOM 3169 O O . PRO A 1 423 ? -13.913 13.073 -22.810 1.00 74.88 423 PRO A O 1
ATOM 3172 N N . GLY A 1 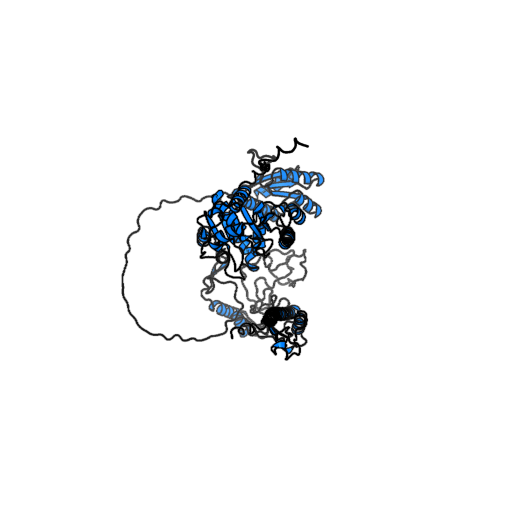424 ? -15.093 12.066 -24.449 1.00 74.69 424 GLY A N 1
ATOM 3173 C CA . GLY A 1 424 ? -14.258 10.870 -24.587 1.00 74.69 424 GLY A CA 1
ATOM 3174 C C . GLY A 1 424 ? -13.189 10.945 -25.682 1.00 74.69 424 GLY A C 1
ATOM 3175 O O . GLY A 1 424 ? -12.375 10.029 -25.771 1.00 74.69 424 GLY A O 1
ATOM 3176 N N . ALA A 1 425 ? -13.168 12.004 -26.499 1.00 84.44 425 ALA A N 1
ATOM 3177 C CA . ALA A 1 425 ? -12.199 12.151 -27.581 1.00 84.44 425 ALA A CA 1
ATOM 3178 C C . ALA A 1 425 ? -10.837 12.617 -27.051 1.00 84.44 425 ALA A C 1
ATOM 3180 O O . ALA A 1 425 ? -10.760 13.475 -26.164 1.00 84.44 425 ALA A O 1
ATOM 3181 N N . ALA A 1 426 ? -9.756 12.085 -27.620 1.00 88.19 426 ALA A N 1
ATOM 3182 C CA . ALA A 1 426 ? -8.424 12.625 -27.385 1.00 88.19 426 ALA A CA 1
ATOM 3183 C C . ALA A 1 426 ? -8.216 13.880 -28.242 1.00 88.19 426 ALA A C 1
ATOM 3185 O O . ALA A 1 426 ? -8.426 13.827 -29.450 1.00 88.19 426 ALA A O 1
ATOM 3186 N N . ILE A 1 427 ? -7.785 14.991 -27.644 1.00 91.56 427 ILE A N 1
ATOM 3187 C CA . ILE A 1 427 ? -7.538 16.253 -28.352 1.00 91.56 427 ILE A CA 1
ATOM 3188 C C . ILE A 1 427 ? -6.030 16.517 -28.431 1.00 91.56 427 ILE A C 1
ATOM 3190 O O . ILE A 1 427 ? -5.368 16.614 -27.400 1.00 91.56 427 ILE A O 1
ATOM 3194 N N . PHE A 1 428 ? -5.478 16.632 -29.638 1.00 93.31 428 PHE A N 1
ATOM 3195 C CA . PHE A 1 428 ? -4.071 16.956 -29.890 1.00 93.31 428 PHE A CA 1
ATOM 3196 C C . PHE A 1 428 ? -3.966 18.402 -30.379 1.00 93.31 428 PHE A C 1
ATOM 3198 O O . PHE A 1 428 ? -4.511 18.735 -31.430 1.00 93.31 428 PHE A O 1
ATOM 3205 N N . ALA A 1 429 ? -3.272 19.253 -29.626 1.00 91.50 429 ALA A N 1
ATOM 3206 C CA . ALA A 1 429 ? -3.018 20.643 -29.998 1.00 91.50 429 ALA A CA 1
ATOM 3207 C C . ALA A 1 429 ? -1.672 20.757 -30.728 1.00 91.50 429 ALA A C 1
ATOM 3209 O O . ALA A 1 429 ? -0.671 20.230 -30.242 1.00 91.50 429 ALA A O 1
ATOM 3210 N N . ILE A 1 430 ? -1.637 21.429 -31.882 1.00 91.88 430 ILE A N 1
ATOM 3211 C CA . ILE A 1 430 ? -0.414 21.592 -32.680 1.00 91.88 430 ILE A CA 1
ATOM 3212 C C . ILE A 1 430 ? -0.123 23.075 -32.920 1.00 91.88 430 ILE A C 1
ATOM 3214 O O . ILE A 1 430 ? -0.841 23.725 -33.678 1.00 91.88 430 ILE A O 1
ATOM 3218 N N . ALA A 1 431 ? 0.954 23.586 -32.318 1.00 88.81 431 ALA A N 1
ATOM 3219 C CA . ALA A 1 431 ? 1.358 24.995 -32.375 1.00 88.81 431 ALA A CA 1
ATOM 3220 C C . ALA A 1 431 ? 2.685 25.192 -33.123 1.00 88.81 431 ALA A C 1
ATOM 3222 O O . ALA A 1 431 ? 3.438 24.245 -33.316 1.00 88.81 431 ALA A O 1
ATOM 3223 N N . LEU A 1 432 ? 3.027 26.430 -33.503 1.00 85.81 432 LEU A N 1
ATOM 3224 C CA . LEU A 1 432 ? 4.337 26.733 -34.109 1.00 85.81 432 LEU A CA 1
ATOM 3225 C C . LEU A 1 432 ? 5.491 26.609 -33.104 1.00 85.81 432 LEU A C 1
ATOM 3227 O O . LEU A 1 432 ? 6.548 26.096 -33.452 1.00 85.81 432 LEU A O 1
ATOM 3231 N N . ASN A 1 433 ? 5.271 27.041 -31.860 1.00 82.31 433 ASN A N 1
ATOM 3232 C CA . ASN A 1 433 ? 6.290 27.095 -30.812 1.00 82.31 433 ASN A CA 1
ATOM 3233 C C . ASN A 1 433 ? 5.787 26.432 -29.522 1.00 82.31 433 ASN A C 1
ATOM 3235 O O . ASN A 1 433 ? 4.601 26.502 -29.198 1.00 82.31 433 ASN A O 1
ATOM 3239 N N . ALA A 1 434 ? 6.705 25.833 -28.762 1.00 80.81 434 ALA A N 1
ATOM 3240 C CA . ALA A 1 434 ? 6.450 25.245 -27.446 1.00 80.81 434 ALA A CA 1
ATOM 3241 C C . ALA A 1 434 ? 6.622 26.280 -26.321 1.00 80.81 434 ALA A C 1
ATOM 3243 O O . ALA A 1 434 ? 7.498 26.141 -25.469 1.00 80.81 434 ALA A O 1
ATOM 3244 N N . ASP A 1 435 ? 5.811 27.339 -26.328 1.00 82.31 435 ASP A N 1
ATOM 3245 C CA . ASP A 1 435 ? 5.774 28.282 -25.205 1.00 82.31 435 ASP A CA 1
ATOM 3246 C C . ASP A 1 435 ? 5.138 27.595 -23.975 1.00 82.31 435 ASP A C 1
ATOM 3248 O O . ASP A 1 435 ? 4.026 27.064 -24.098 1.00 82.31 435 ASP A O 1
ATOM 3252 N N . PRO A 1 436 ? 5.796 27.589 -22.797 1.00 78.88 436 PRO A N 1
ATOM 3253 C CA . PRO A 1 436 ? 5.238 27.028 -21.569 1.00 78.88 436 PRO A CA 1
ATOM 3254 C C . PRO A 1 436 ? 3.817 27.508 -21.246 1.00 78.88 436 PRO A C 1
ATOM 3256 O O . PRO A 1 436 ? 2.992 26.705 -20.805 1.00 78.88 436 PRO A O 1
ATOM 3259 N N . GLU A 1 437 ? 3.501 28.781 -21.494 1.00 80.94 437 GLU A N 1
ATOM 3260 C CA . GLU A 1 437 ? 2.172 29.331 -21.207 1.00 80.94 437 GLU A CA 1
ATOM 3261 C C . GLU A 1 437 ? 1.121 28.774 -22.178 1.00 80.94 437 GLU A C 1
ATOM 3263 O O . GLU A 1 437 ? 0.034 28.373 -21.761 1.00 80.94 437 GLU A O 1
ATOM 3268 N N . LEU A 1 438 ? 1.463 28.644 -23.463 1.00 81.00 438 LEU A N 1
ATOM 3269 C CA . LEU A 1 438 ? 0.570 28.087 -24.484 1.00 81.00 438 LEU A CA 1
ATOM 3270 C C . LEU A 1 438 ? 0.301 26.592 -24.259 1.00 81.00 438 LEU A C 1
ATOM 3272 O O . LEU A 1 438 ? -0.826 26.128 -24.459 1.00 81.00 438 LEU A O 1
ATOM 3276 N N . ILE A 1 439 ? 1.308 25.842 -23.805 1.00 80.81 439 ILE A N 1
ATOM 3277 C CA . ILE A 1 439 ? 1.161 24.432 -23.421 1.00 80.81 439 ILE A CA 1
ATOM 3278 C C . ILE A 1 439 ? 0.184 24.321 -22.249 1.00 80.81 439 ILE A C 1
ATOM 3280 O O . ILE A 1 439 ? -0.792 23.573 -22.323 1.00 80.81 439 ILE A O 1
ATOM 3284 N N . LEU A 1 440 ? 0.404 25.094 -21.180 1.00 83.00 440 LEU A N 1
ATOM 3285 C CA . LEU A 1 440 ? -0.449 25.062 -19.991 1.00 83.00 440 LEU A CA 1
ATOM 3286 C C . LEU A 1 440 ? -1.890 25.479 -20.303 1.00 83.00 440 LEU A C 1
ATOM 3288 O O . LEU A 1 440 ? -2.825 24.837 -19.820 1.00 83.00 440 LEU A O 1
ATOM 3292 N N . GLN A 1 441 ? -2.085 26.510 -21.126 1.00 82.19 441 GLN A N 1
ATOM 3293 C CA . GLN A 1 441 ? -3.410 26.950 -21.565 1.00 82.19 441 GLN A CA 1
ATOM 3294 C C . GLN A 1 441 ? -4.117 25.882 -22.407 1.00 82.19 441 GLN A C 1
ATOM 3296 O O . GLN A 1 441 ? -5.274 25.562 -22.132 1.00 82.19 441 GLN A O 1
ATOM 3301 N N . SER A 1 442 ? -3.411 25.253 -23.351 1.00 81.06 442 SER A N 1
ATOM 3302 C CA . SER A 1 442 ? -3.966 24.182 -24.192 1.00 81.06 442 SER A CA 1
ATOM 3303 C C . SER A 1 442 ? -4.398 22.971 -23.359 1.00 81.06 442 SER A C 1
ATOM 3305 O O . SER A 1 442 ? -5.488 22.431 -23.556 1.00 81.06 442 SER A O 1
ATOM 3307 N N . MET A 1 443 ? -3.579 22.568 -22.384 1.00 84.44 443 MET A N 1
ATOM 3308 C CA . MET A 1 443 ? -3.893 21.448 -21.489 1.00 84.44 443 MET A CA 1
ATOM 3309 C C . MET A 1 443 ? -5.067 21.778 -20.553 1.00 84.44 443 MET A C 1
ATOM 3311 O O . MET A 1 443 ? -5.936 20.933 -20.344 1.00 84.44 443 MET A O 1
ATOM 3315 N N . ARG A 1 444 ? -5.154 23.016 -20.034 1.00 83.38 444 ARG A N 1
ATOM 3316 C CA . ARG A 1 444 ? -6.294 23.488 -19.217 1.00 83.38 444 ARG A CA 1
ATOM 3317 C C . ARG A 1 444 ? -7.604 23.536 -20.005 1.00 83.38 444 ARG A C 1
ATOM 3319 O O . ARG A 1 444 ? -8.639 23.176 -19.453 1.00 83.38 444 ARG A O 1
ATOM 3326 N N . ALA A 1 445 ? -7.546 23.922 -21.280 1.00 80.00 445 ALA A N 1
ATOM 3327 C CA . ALA A 1 445 ? -8.694 23.927 -22.187 1.00 80.00 445 ALA A CA 1
ATOM 3328 C C . ALA A 1 445 ? -9.199 22.508 -22.531 1.00 80.00 445 ALA A C 1
ATOM 3330 O O . ALA A 1 445 ? -10.309 22.348 -23.039 1.00 80.00 445 ALA A O 1
ATOM 3331 N N . GLY A 1 446 ? -8.407 21.467 -22.235 1.00 79.19 446 GLY A N 1
ATOM 3332 C CA . GLY A 1 446 ? -8.789 20.064 -22.396 1.00 79.19 446 GLY A CA 1
ATOM 3333 C C . GLY A 1 446 ? -8.009 19.294 -23.464 1.00 79.19 446 GLY A C 1
ATOM 3334 O O . GLY A 1 446 ? -8.432 18.189 -23.815 1.00 79.19 446 GLY A O 1
ATOM 3335 N N . ALA A 1 447 ? -6.895 19.834 -23.977 1.00 86.62 447 ALA A N 1
ATOM 3336 C CA . ALA A 1 447 ? -5.971 19.075 -24.817 1.00 86.62 447 ALA A CA 1
ATOM 3337 C C . ALA A 1 447 ? -5.292 17.949 -24.015 1.00 86.62 447 ALA A C 1
ATOM 3339 O O . ALA A 1 447 ? -4.961 18.101 -22.841 1.00 86.62 447 ALA A O 1
ATOM 3340 N N . ASN A 1 448 ? -5.100 16.798 -24.653 1.00 90.38 448 ASN A N 1
ATOM 3341 C CA . ASN A 1 448 ? -4.445 15.628 -24.070 1.00 90.38 448 ASN A CA 1
ATOM 3342 C C . ASN A 1 448 ? -2.957 15.557 -24.404 1.00 90.38 448 ASN A C 1
ATOM 3344 O O . ASN A 1 448 ? -2.194 14.999 -23.623 1.00 90.38 448 ASN A O 1
ATOM 3348 N N . GLU A 1 449 ? -2.576 16.068 -25.570 1.00 89.19 449 GLU A N 1
ATOM 3349 C CA . GLU A 1 449 ? -1.209 16.066 -26.080 1.00 89.19 449 GLU A CA 1
ATOM 3350 C C . GLU A 1 449 ? -0.953 17.401 -26.789 1.00 89.19 449 GLU A C 1
ATOM 3352 O O . GLU A 1 449 ? -1.868 17.984 -27.383 1.00 89.19 449 GLU A O 1
ATOM 3357 N N . PHE A 1 450 ? 0.293 17.866 -26.741 1.00 90.62 450 PHE A N 1
ATOM 3358 C CA . PHE A 1 450 ? 0.735 19.098 -27.385 1.00 90.62 450 PHE A CA 1
ATOM 3359 C C . PHE A 1 450 ? 1.944 18.809 -28.273 1.00 90.62 450 PHE A C 1
ATOM 3361 O O . PHE A 1 450 ? 2.890 18.152 -27.838 1.00 90.62 450 PHE A O 1
ATOM 3368 N N . PHE A 1 451 ? 1.931 19.332 -29.495 1.00 91.31 451 PHE A N 1
ATOM 3369 C CA . PHE A 1 451 ? 3.022 19.181 -30.451 1.00 91.31 451 PHE A CA 1
ATOM 3370 C C . PHE A 1 451 ? 3.445 20.525 -31.038 1.00 91.31 451 PHE A C 1
ATOM 3372 O O . PHE A 1 451 ? 2.626 21.419 -31.252 1.00 91.31 451 PHE A O 1
ATOM 3379 N N . THR A 1 452 ? 4.729 20.638 -31.363 1.00 90.25 452 THR A N 1
ATOM 3380 C CA . THR A 1 452 ? 5.254 21.703 -32.220 1.00 90.25 452 THR A CA 1
ATOM 3381 C C . THR A 1 452 ? 5.104 21.322 -33.688 1.00 90.25 452 THR A C 1
ATOM 3383 O O . THR A 1 452 ? 5.166 20.146 -34.035 1.00 90.25 452 THR A O 1
ATOM 3386 N N . TRP A 1 453 ? 4.890 22.302 -34.562 1.00 88.44 453 TRP A N 1
ATOM 3387 C CA . TRP A 1 453 ? 4.758 22.104 -36.000 1.00 88.44 453 TRP A CA 1
ATOM 3388 C C . TRP A 1 453 ? 6.120 22.209 -36.705 1.00 88.44 453 TRP A C 1
ATOM 3390 O O . TRP A 1 453 ? 6.784 23.234 -36.554 1.00 88.44 453 TRP A O 1
ATOM 3400 N N . PRO A 1 454 ? 6.505 21.234 -37.550 1.00 86.44 454 PRO A N 1
ATOM 3401 C CA . PRO A 1 454 ? 5.849 19.945 -37.771 1.00 86.44 454 PRO A CA 1
ATOM 3402 C C . PRO A 1 454 ? 6.112 18.957 -36.614 1.00 86.44 454 PRO A C 1
ATOM 3404 O O . PRO A 1 454 ? 7.225 18.930 -36.083 1.00 86.44 454 PRO A O 1
ATOM 3407 N N . PRO A 1 455 ? 5.121 18.132 -36.227 1.00 86.88 455 PRO A N 1
ATOM 3408 C CA . PRO A 1 455 ? 5.310 17.140 -35.173 1.00 86.88 455 PRO A CA 1
ATOM 3409 C C . PRO A 1 455 ? 6.315 16.070 -35.611 1.00 86.88 455 PRO A C 1
ATOM 3411 O O . PRO A 1 455 ? 6.319 15.663 -36.770 1.00 86.88 455 PRO A O 1
ATOM 3414 N N . ALA A 1 456 ? 7.138 15.585 -34.679 1.00 85.62 456 ALA A N 1
ATOM 3415 C CA . ALA A 1 456 ? 8.019 14.452 -34.944 1.00 85.62 456 ALA A CA 1
ATOM 3416 C C . ALA A 1 456 ? 7.195 13.162 -35.120 1.00 85.62 456 ALA A C 1
ATOM 3418 O O . ALA A 1 456 ? 6.329 12.854 -34.296 1.00 85.62 456 ALA A O 1
ATOM 3419 N N . ASP A 1 457 ? 7.479 12.397 -36.177 1.00 80.81 457 ASP A N 1
ATOM 3420 C CA . ASP A 1 457 ? 6.690 11.218 -36.562 1.00 80.81 457 ASP A CA 1
ATOM 3421 C C . ASP A 1 457 ? 6.560 10.204 -35.415 1.00 80.81 457 ASP A C 1
ATOM 3423 O O . ASP A 1 457 ? 5.459 9.756 -35.091 1.00 80.81 457 ASP A O 1
ATOM 3427 N N . GLU A 1 458 ? 7.662 9.878 -34.735 1.00 76.56 458 GLU A N 1
ATOM 3428 C CA . GLU A 1 458 ? 7.664 8.882 -33.660 1.00 76.56 458 GLU A CA 1
ATOM 3429 C C . GLU A 1 458 ? 6.774 9.289 -32.475 1.00 76.56 458 GLU A C 1
ATOM 3431 O O . GLU A 1 458 ? 5.966 8.485 -31.990 1.00 76.56 458 GLU A O 1
ATOM 3436 N N . THR A 1 459 ? 6.877 10.544 -32.025 1.00 77.25 459 THR A N 1
ATOM 3437 C CA . THR A 1 459 ? 6.117 11.049 -30.873 1.00 77.25 459 THR A CA 1
ATOM 3438 C C . THR A 1 459 ? 4.633 11.168 -31.207 1.00 77.25 459 THR A C 1
ATOM 3440 O O . THR A 1 459 ? 3.788 10.765 -30.401 1.00 77.25 459 THR A O 1
ATOM 3443 N N . PHE A 1 460 ? 4.309 11.610 -32.425 1.00 86.06 460 PHE A N 1
ATOM 3444 C CA . PHE A 1 460 ? 2.944 11.687 -32.933 1.00 86.06 460 PHE A CA 1
ATOM 3445 C C . PHE A 1 460 ? 2.301 10.299 -33.053 1.00 86.06 460 PHE A C 1
ATOM 3447 O O . PHE A 1 460 ? 1.217 10.059 -32.519 1.00 86.06 460 PHE A O 1
ATOM 3454 N N . HIS A 1 461 ? 2.982 9.331 -33.674 1.00 84.62 461 HIS A N 1
ATOM 3455 C CA . HIS A 1 461 ? 2.478 7.960 -33.785 1.00 84.62 461 HIS A CA 1
ATOM 3456 C C . HIS A 1 461 ? 2.365 7.261 -32.426 1.00 84.62 461 HIS A C 1
ATOM 3458 O O . HIS A 1 461 ? 1.436 6.483 -32.204 1.00 84.62 461 HIS A O 1
ATOM 3464 N N . SER A 1 462 ? 3.286 7.533 -31.499 1.00 72.56 462 SER A N 1
ATOM 3465 C CA . SER A 1 462 ? 3.209 7.044 -30.119 1.00 72.56 462 SER A CA 1
ATOM 3466 C C . SER A 1 462 ? 1.957 7.567 -29.406 1.00 72.56 462 SER A C 1
ATOM 3468 O O . SER A 1 462 ? 1.235 6.788 -28.782 1.00 72.56 462 SER A O 1
ATOM 3470 N N . ALA A 1 463 ? 1.630 8.850 -29.573 1.00 78.12 463 ALA A N 1
ATOM 3471 C CA . ALA A 1 463 ? 0.403 9.429 -29.035 1.00 78.12 463 ALA A CA 1
ATOM 3472 C C . ALA A 1 463 ? -0.863 8.821 -29.662 1.00 78.12 463 ALA A C 1
ATOM 3474 O O . ALA A 1 463 ? -1.789 8.456 -28.936 1.00 78.12 463 ALA A O 1
ATOM 3475 N N . VAL A 1 464 ? -0.890 8.612 -30.984 1.00 84.19 464 VAL A N 1
ATOM 3476 C CA . VAL A 1 464 ? -2.005 7.923 -31.667 1.00 84.19 464 VAL A CA 1
ATOM 3477 C C . VAL A 1 464 ? -2.191 6.497 -31.131 1.00 84.19 464 VAL A C 1
ATOM 3479 O O . VAL A 1 464 ? -3.321 6.088 -30.856 1.00 84.19 464 VAL A O 1
ATOM 3482 N N . ARG A 1 465 ? -1.097 5.757 -30.890 1.00 79.88 465 ARG A N 1
ATOM 3483 C CA . ARG A 1 465 ? -1.140 4.420 -30.266 1.00 79.88 465 ARG A CA 1
ATOM 3484 C C . ARG A 1 465 ? -1.729 4.445 -28.858 1.00 79.88 465 ARG A C 1
ATOM 3486 O O . ARG A 1 465 ? -2.571 3.605 -28.542 1.00 79.88 465 ARG A O 1
ATOM 3493 N N . ARG A 1 466 ? -1.355 5.426 -28.029 1.00 79.50 466 ARG A N 1
ATOM 3494 C CA . ARG A 1 466 ? -1.943 5.610 -26.689 1.00 79.50 466 ARG A CA 1
ATOM 3495 C C . ARG A 1 466 ? -3.444 5.896 -26.761 1.00 79.50 466 ARG A C 1
ATOM 3497 O O . ARG A 1 466 ? -4.203 5.340 -25.969 1.00 79.50 466 ARG A O 1
ATOM 3504 N N . THR A 1 467 ? -3.882 6.719 -27.713 1.00 81.50 467 THR A N 1
ATOM 3505 C CA . THR A 1 467 ? -5.307 7.018 -27.928 1.00 81.50 467 THR A CA 1
ATOM 3506 C C . THR A 1 467 ? -6.089 5.776 -28.350 1.00 81.50 467 THR A C 1
ATOM 3508 O O . THR A 1 467 ? -7.157 5.512 -27.799 1.00 81.50 467 THR A O 1
ATOM 3511 N N . ALA A 1 468 ? -5.546 4.965 -29.259 1.00 77.38 468 ALA A N 1
ATOM 3512 C CA . ALA A 1 468 ? -6.179 3.714 -29.661 1.00 77.38 468 ALA A CA 1
ATOM 3513 C C . ALA A 1 468 ? -6.286 2.709 -28.515 1.00 77.38 468 ALA A C 1
ATOM 3515 O O . ALA A 1 468 ? -7.361 2.166 -28.303 1.00 77.38 468 ALA A O 1
ATOM 3516 N N . ALA A 1 469 ? -5.228 2.534 -27.720 1.00 67.50 469 ALA A N 1
ATOM 3517 C CA . ALA A 1 469 ? -5.260 1.660 -26.549 1.00 67.50 469 ALA A CA 1
ATOM 3518 C C . ALA A 1 469 ? -6.293 2.128 -25.504 1.00 67.50 469 ALA A C 1
ATOM 3520 O O . ALA A 1 469 ? -6.994 1.308 -24.910 1.00 67.50 469 ALA A O 1
ATOM 3521 N N . ARG A 1 470 ? -6.445 3.449 -25.304 1.00 69.88 470 ARG A N 1
ATOM 3522 C CA . ARG A 1 470 ? -7.506 4.023 -24.452 1.00 69.88 470 ARG A CA 1
ATOM 3523 C C . ARG A 1 470 ? -8.899 3.745 -25.009 1.00 69.88 470 ARG A C 1
ATOM 3525 O O . ARG A 1 470 ? -9.800 3.416 -24.243 1.00 69.88 470 ARG A O 1
ATOM 3532 N N . ARG A 1 471 ? -9.079 3.844 -26.328 1.00 71.31 471 ARG A N 1
ATOM 3533 C CA . ARG A 1 471 ? -10.350 3.516 -26.977 1.00 71.31 471 ARG A CA 1
ATOM 3534 C C . ARG A 1 471 ? -10.644 2.024 -26.936 1.00 71.31 471 ARG A C 1
ATOM 3536 O O . ARG A 1 471 ? -11.773 1.664 -26.661 1.00 71.31 471 ARG A O 1
ATOM 3543 N N . GLU A 1 472 ? -9.671 1.152 -27.154 1.00 62.16 472 GLU A N 1
ATOM 3544 C CA . GLU A 1 472 ? -9.841 -0.297 -26.999 1.00 62.16 472 GLU A CA 1
ATOM 3545 C C . GLU A 1 472 ? -10.219 -0.657 -25.560 1.00 62.16 472 GLU A C 1
ATOM 3547 O O . GLU A 1 472 ? -11.128 -1.457 -25.345 1.00 62.16 472 GLU A O 1
ATOM 3552 N N . ALA A 1 473 ? -9.606 0.005 -24.574 1.00 55.75 473 ALA A N 1
ATOM 3553 C CA . ALA A 1 473 ? -10.006 -0.114 -23.178 1.00 55.75 473 ALA A CA 1
ATOM 3554 C C . ALA A 1 473 ? -11.437 0.397 -22.923 1.00 55.75 473 ALA A C 1
ATOM 3556 O O . ALA A 1 473 ? -12.118 -0.163 -22.073 1.00 55.75 473 ALA A O 1
ATOM 3557 N N . ALA A 1 474 ? -11.912 1.410 -23.657 1.00 56.53 474 ALA A N 1
ATOM 3558 C CA . ALA A 1 474 ? -13.265 1.962 -23.529 1.00 56.53 474 ALA A CA 1
ATOM 3559 C C . ALA A 1 474 ? -14.343 1.188 -24.324 1.00 56.53 474 ALA A C 1
ATOM 3561 O O . ALA A 1 474 ? -15.469 1.059 -23.858 1.00 56.53 474 ALA A O 1
ATOM 3562 N N . VAL A 1 475 ? -14.008 0.653 -25.503 1.00 51.38 475 VAL A N 1
ATOM 3563 C CA . VAL A 1 475 ? -14.907 -0.060 -26.434 1.00 51.38 475 VAL A CA 1
ATOM 3564 C C . VAL A 1 475 ? -14.974 -1.559 -26.109 1.00 51.38 475 VAL A C 1
ATOM 3566 O O . VAL A 1 475 ? -16.004 -2.191 -26.324 1.00 51.38 475 VAL A O 1
ATOM 3569 N N . GLY A 1 476 ? -13.909 -2.127 -25.531 1.00 45.22 476 GLY A N 1
ATOM 3570 C CA . GLY A 1 476 ? -13.874 -3.485 -24.978 1.00 45.22 476 GLY A CA 1
ATOM 3571 C C . GLY A 1 476 ? -14.312 -3.586 -23.509 1.00 45.22 476 GLY A C 1
ATOM 3572 O O . GLY A 1 476 ? -14.342 -4.688 -22.954 1.00 45.22 476 GLY A O 1
ATOM 3573 N N . ALA A 1 477 ? -14.654 -2.466 -22.862 1.00 42.59 477 ALA A N 1
ATOM 3574 C CA . ALA A 1 477 ? -15.138 -2.460 -21.489 1.00 42.59 477 ALA A CA 1
ATOM 3575 C C . ALA A 1 477 ? -16.571 -3.003 -21.412 1.00 42.59 477 ALA A C 1
ATOM 3577 O O . ALA A 1 477 ? -17.562 -2.306 -21.630 1.00 42.59 477 ALA A O 1
ATOM 3578 N N . ARG A 1 478 ? -16.686 -4.246 -20.939 1.00 44.44 478 ARG A N 1
ATOM 3579 C CA . ARG A 1 478 ? -17.733 -4.567 -19.961 1.00 44.44 478 ARG A CA 1
ATOM 3580 C C . ARG A 1 478 ? -17.699 -3.459 -18.896 1.00 44.44 478 ARG A C 1
ATOM 3582 O O . ARG A 1 478 ? -16.597 -3.065 -18.522 1.00 44.44 478 ARG A O 1
ATOM 3589 N N . ALA A 1 479 ? -18.859 -2.943 -18.472 1.00 47.91 479 ALA A N 1
ATOM 3590 C CA . ALA A 1 479 ? -18.952 -1.845 -17.503 1.00 47.91 479 ALA A CA 1
ATOM 3591 C C . ALA A 1 479 ? -17.878 -1.993 -16.413 1.00 47.91 479 ALA A C 1
ATOM 3593 O O . ALA A 1 479 ? -17.825 -3.041 -15.766 1.00 47.91 479 ALA A O 1
ATOM 3594 N N . SER A 1 480 ? -16.991 -0.995 -16.295 1.00 63.62 480 SER A N 1
ATOM 3595 C CA . SER A 1 480 ? -15.928 -0.982 -15.286 1.00 63.62 480 SER A CA 1
ATOM 3596 C C . SER A 1 480 ? -16.540 -1.334 -13.937 1.00 63.62 480 SER A C 1
ATOM 3598 O O . SER A 1 480 ? -17.579 -0.770 -13.577 1.00 63.62 480 SER A O 1
ATOM 3600 N N . ALA A 1 481 ? -15.937 -2.285 -13.223 1.00 81.56 481 ALA A N 1
ATOM 3601 C CA . ALA A 1 481 ? -16.410 -2.639 -11.897 1.00 81.56 481 ALA A CA 1
ATOM 3602 C C . ALA A 1 481 ? -16.480 -1.378 -11.035 1.00 81.56 481 ALA A C 1
ATOM 3604 O O . ALA A 1 481 ? -15.512 -0.623 -10.971 1.00 81.56 481 ALA A O 1
ATOM 3605 N N . THR A 1 482 ? -17.616 -1.156 -10.380 1.00 90.69 482 THR A N 1
ATOM 3606 C CA . THR A 1 482 ? -17.766 -0.051 -9.441 1.00 90.69 482 THR A CA 1
ATOM 3607 C C . THR A 1 482 ? -17.023 -0.401 -8.155 1.00 90.69 482 THR A C 1
ATOM 3609 O O . THR A 1 482 ? -17.399 -1.341 -7.444 1.00 90.69 482 THR A O 1
ATOM 3612 N N . THR A 1 483 ? -15.964 0.346 -7.859 1.00 92.88 483 THR A N 1
ATOM 3613 C CA . THR A 1 483 ? -15.094 0.136 -6.700 1.00 92.88 483 THR A CA 1
ATOM 3614 C C . THR A 1 483 ? -15.494 1.065 -5.557 1.00 92.88 483 THR A C 1
ATOM 3616 O O . THR A 1 483 ? -15.380 2.290 -5.646 1.00 92.88 483 THR A O 1
ATOM 3619 N N . LEU A 1 484 ? -15.966 0.467 -4.464 1.00 95.44 484 LEU A N 1
ATOM 3620 C CA . LEU A 1 484 ? -16.468 1.138 -3.268 1.00 95.44 484 LEU A CA 1
ATOM 3621 C C . LEU A 1 484 ? -15.510 0.883 -2.104 1.00 95.44 484 LEU A C 1
ATOM 3623 O O . LEU A 1 484 ? -15.452 -0.225 -1.564 1.00 95.44 484 LEU A O 1
ATOM 3627 N N . VAL A 1 485 ? -14.766 1.909 -1.697 1.00 95.38 485 VAL A N 1
ATOM 3628 C CA . VAL A 1 485 ? -13.773 1.793 -0.621 1.00 95.38 485 VAL A CA 1
ATOM 3629 C C . VAL A 1 485 ? -14.340 2.340 0.678 1.00 95.38 485 VAL A C 1
ATOM 3631 O O . VAL A 1 485 ? -14.719 3.505 0.752 1.00 95.38 485 VAL A O 1
ATOM 3634 N N . PHE A 1 486 ? -14.364 1.517 1.722 1.00 96.31 486 PHE A N 1
ATOM 3635 C CA . PHE A 1 486 ? -14.745 1.922 3.070 1.00 96.31 486 PHE A CA 1
ATOM 3636 C C . PHE A 1 486 ? -13.493 2.201 3.893 1.00 96.31 486 PHE A C 1
ATOM 3638 O O . PHE A 1 486 ? -12.641 1.330 4.068 1.00 96.31 486 PHE A O 1
ATOM 3645 N N . PHE A 1 487 ? -13.397 3.419 4.419 1.00 94.56 487 PHE A N 1
ATOM 3646 C CA . PHE A 1 487 ? -12.239 3.887 5.168 1.00 94.56 487 PHE A CA 1
ATOM 3647 C C . PHE A 1 487 ? -12.673 4.569 6.468 1.00 94.56 487 PHE A C 1
ATOM 3649 O O . PHE A 1 487 ? -13.600 5.370 6.487 1.00 94.56 487 PHE A O 1
ATOM 3656 N N . GLY A 1 488 ? -12.052 4.217 7.589 1.00 94.50 488 GLY A N 1
ATOM 3657 C CA . GLY A 1 488 ? -12.462 4.642 8.925 1.00 94.50 488 GLY A CA 1
ATOM 3658 C C . GLY A 1 488 ? -11.707 5.854 9.443 1.00 94.50 488 GLY A C 1
ATOM 3659 O O . GLY A 1 488 ? -10.483 5.898 9.391 1.00 94.50 488 GLY A O 1
ATOM 3660 N N . ALA A 1 489 ? -12.424 6.779 10.080 1.00 93.62 489 ALA A N 1
ATOM 3661 C CA . ALA A 1 489 ? -11.825 7.925 10.759 1.00 93.62 489 ALA A CA 1
ATOM 3662 C C . ALA A 1 489 ? -11.006 7.549 12.008 1.00 93.62 489 ALA A C 1
ATOM 3664 O O . ALA A 1 489 ? -10.163 8.315 12.475 1.00 93.62 489 ALA A O 1
ATOM 3665 N N . LYS A 1 490 ? -11.266 6.376 12.589 1.00 92.19 490 LYS A N 1
ATOM 3666 C CA . LYS A 1 490 ? -10.527 5.838 13.734 1.00 92.19 490 LYS A CA 1
ATOM 3667 C C . LYS A 1 490 ? -10.712 4.329 13.850 1.00 92.19 490 LYS A C 1
ATOM 3669 O O . LYS A 1 490 ? -11.703 3.775 13.366 1.00 92.19 490 LYS A O 1
ATOM 3674 N N . GLY A 1 491 ? -9.819 3.686 14.599 1.00 86.75 491 GLY A N 1
ATOM 3675 C CA . GLY A 1 491 ? -10.035 2.321 15.072 1.00 86.75 491 GLY A CA 1
ATOM 3676 C C . GLY A 1 491 ? -11.367 2.210 15.828 1.00 86.75 491 GLY A C 1
ATOM 3677 O O . GLY A 1 491 ? -11.720 3.074 16.636 1.00 86.75 491 GLY A O 1
ATOM 3678 N N . GLY A 1 492 ? -12.153 1.178 15.521 1.00 86.62 492 GLY A N 1
ATOM 3679 C CA . GLY A 1 492 ? -13.466 0.972 16.140 1.00 86.62 492 GLY A CA 1
ATOM 3680 C C . GLY A 1 492 ? -14.563 1.954 15.698 1.00 86.62 492 GLY A C 1
ATOM 3681 O O . GLY A 1 492 ? -15.600 2.032 16.357 1.00 86.62 492 GLY A O 1
ATOM 3682 N N . ALA A 1 493 ? -14.379 2.702 14.601 1.00 90.56 493 ALA A N 1
ATOM 3683 C CA . ALA A 1 493 ? -15.465 3.458 13.955 1.00 90.56 493 ALA A CA 1
ATOM 3684 C C . ALA A 1 493 ? -16.558 2.542 13.360 1.00 90.56 493 ALA A C 1
ATOM 3686 O O . ALA A 1 493 ? -17.668 2.985 13.093 1.00 90.56 493 ALA A O 1
ATOM 3687 N N . GLY A 1 494 ? -16.272 1.246 13.191 1.00 91.75 494 GLY A N 1
ATOM 3688 C CA . GLY A 1 494 ? -17.200 0.270 12.612 1.00 91.75 494 GLY A CA 1
ATOM 3689 C C . GLY A 1 494 ? -17.101 0.144 11.091 1.00 91.75 494 GLY A C 1
ATOM 3690 O O . GLY A 1 494 ? -18.060 -0.307 10.475 1.00 91.75 494 GLY A O 1
ATOM 3691 N N . THR A 1 495 ? -15.962 0.512 10.492 1.00 94.94 495 THR A N 1
ATOM 3692 C CA . THR A 1 495 ? -15.701 0.408 9.045 1.00 94.94 495 THR A CA 1
ATOM 3693 C C . THR A 1 495 ? -16.003 -0.983 8.504 1.00 94.94 495 THR A C 1
ATOM 3695 O O . THR A 1 495 ? -16.856 -1.106 7.634 1.00 94.94 495 THR A O 1
ATOM 3698 N N . THR A 1 496 ? -15.423 -2.032 9.094 1.00 93.88 496 THR A N 1
ATOM 3699 C CA . THR A 1 496 ? -15.668 -3.430 8.706 1.00 93.88 496 THR A CA 1
ATOM 3700 C C . THR A 1 496 ? -17.143 -3.808 8.813 1.00 93.88 496 THR A C 1
ATOM 3702 O O . THR A 1 496 ? -17.694 -4.443 7.920 1.00 93.88 496 THR A O 1
ATOM 3705 N N . THR A 1 497 ? -17.836 -3.358 9.866 1.00 93.25 497 THR A N 1
ATOM 3706 C CA . THR A 1 497 ? -19.278 -3.599 10.025 1.00 93.25 497 THR A CA 1
ATOM 3707 C C . THR A 1 497 ? -20.076 -2.980 8.885 1.00 93.25 497 THR A C 1
ATOM 3709 O O . THR A 1 497 ? -20.951 -3.640 8.326 1.00 93.25 497 THR A O 1
ATOM 3712 N N . VAL A 1 498 ? -19.781 -1.729 8.535 1.00 94.69 498 VAL A N 1
ATOM 3713 C CA . VAL A 1 498 ? -20.471 -1.025 7.452 1.00 94.69 498 VAL A CA 1
ATOM 3714 C C . VAL A 1 498 ? -20.121 -1.651 6.098 1.00 94.69 498 VAL A C 1
ATOM 3716 O O . VAL A 1 498 ? -21.031 -1.930 5.321 1.00 94.69 498 VAL A O 1
ATOM 3719 N N . ALA A 1 499 ? -18.846 -1.952 5.846 1.00 95.88 499 ALA A N 1
ATOM 3720 C CA . ALA A 1 499 ? -18.359 -2.546 4.603 1.00 95.88 499 ALA A CA 1
ATOM 3721 C C . ALA A 1 499 ? -18.981 -3.925 4.338 1.00 95.88 499 ALA A C 1
ATOM 3723 O O . ALA A 1 499 ? -19.549 -4.149 3.272 1.00 95.88 499 ALA A O 1
ATOM 3724 N N . VAL A 1 500 ? -18.954 -4.829 5.326 1.00 95.19 500 VAL A N 1
ATOM 3725 C CA . VAL A 1 500 ? -19.491 -6.193 5.185 1.00 95.19 500 VAL A CA 1
ATOM 3726 C C . VAL A 1 500 ? -20.998 -6.183 4.947 1.00 95.19 500 VAL A C 1
ATOM 3728 O O . VAL A 1 500 ? -21.480 -6.857 4.037 1.00 95.19 500 VAL A O 1
ATOM 3731 N N . ASN A 1 501 ? -21.759 -5.418 5.736 1.00 94.25 501 ASN A N 1
ATOM 3732 C CA . ASN A 1 501 ? -23.214 -5.376 5.569 1.00 94.25 501 ASN A CA 1
ATOM 3733 C C . ASN A 1 501 ? -23.611 -4.724 4.239 1.00 94.25 501 ASN A C 1
ATOM 3735 O O . ASN A 1 501 ? -24.505 -5.234 3.567 1.00 94.25 501 ASN A O 1
ATOM 3739 N N . SER A 1 502 ? -22.900 -3.675 3.817 1.00 94.75 502 SER A N 1
ATOM 3740 C CA . SER A 1 502 ? -23.116 -3.053 2.507 1.00 94.75 502 SER A CA 1
ATOM 3741 C C . SER A 1 502 ? -22.769 -4.013 1.367 1.00 94.75 502 SER A C 1
ATOM 3743 O O . SER A 1 502 ? -23.547 -4.141 0.432 1.00 94.75 502 SER A O 1
ATOM 3745 N N . ALA A 1 503 ? -21.663 -4.760 1.451 1.00 95.81 503 ALA A N 1
ATOM 3746 C CA . ALA A 1 503 ? -21.283 -5.740 0.429 1.00 95.81 503 ALA A CA 1
ATOM 3747 C C . ALA A 1 503 ? -22.315 -6.868 0.279 1.00 95.81 503 ALA A C 1
ATOM 3749 O O . ALA A 1 503 ? -22.640 -7.282 -0.835 1.00 95.81 503 ALA A O 1
ATOM 3750 N N . VAL A 1 504 ? -22.859 -7.354 1.399 1.00 94.94 504 VAL A N 1
ATOM 3751 C CA . VAL A 1 504 ? -23.912 -8.377 1.401 1.00 94.94 504 VAL A CA 1
ATOM 3752 C C . VAL A 1 504 ? -25.196 -7.847 0.765 1.00 94.94 504 VAL A C 1
ATOM 3754 O O . VAL A 1 504 ? -25.791 -8.553 -0.049 1.00 94.94 504 VAL A O 1
ATOM 3757 N N . GLU A 1 505 ? -25.610 -6.623 1.097 1.00 93.44 505 GLU A N 1
ATOM 3758 C CA . GLU A 1 505 ? -26.786 -5.994 0.486 1.00 93.44 505 GLU A CA 1
ATOM 3759 C C . GLU A 1 505 ? -26.574 -5.696 -1.001 1.00 93.44 505 GLU A C 1
ATOM 3761 O O . GLU A 1 505 ? -27.463 -5.985 -1.799 1.00 93.44 505 GLU A O 1
ATOM 3766 N N . VAL A 1 506 ? -25.396 -5.206 -1.407 1.00 94.50 506 VAL A N 1
ATOM 3767 C CA . VAL A 1 506 ? -25.058 -4.975 -2.823 1.00 94.50 506 VAL A CA 1
ATOM 3768 C C . VAL A 1 506 ? -25.185 -6.279 -3.602 1.00 94.50 506 VAL A C 1
ATOM 3770 O O . VAL A 1 506 ? -25.884 -6.309 -4.615 1.00 94.50 506 VAL A O 1
ATOM 3773 N N . ALA A 1 507 ? -24.596 -7.374 -3.113 1.00 94.19 507 ALA A N 1
ATOM 3774 C CA . ALA A 1 507 ? -24.697 -8.680 -3.763 1.00 94.19 507 ALA A CA 1
ATOM 3775 C C . ALA A 1 507 ? -26.157 -9.173 -3.848 1.00 94.19 507 ALA A C 1
ATOM 3777 O O . ALA A 1 507 ? -26.599 -9.662 -4.889 1.00 94.19 507 ALA A O 1
ATOM 3778 N N . ARG A 1 508 ? -26.936 -9.000 -2.771 1.00 91.31 508 ARG A N 1
ATOM 3779 C CA . ARG A 1 508 ? -28.331 -9.461 -2.679 1.00 91.31 508 ARG A CA 1
ATOM 3780 C C . ARG A 1 508 ? -29.284 -8.666 -3.576 1.00 91.31 508 ARG A C 1
ATOM 3782 O O . ARG A 1 508 ? -30.134 -9.263 -4.238 1.00 91.31 508 ARG A O 1
ATOM 3789 N N . LEU A 1 509 ? -29.174 -7.338 -3.565 1.00 89.94 509 LEU A N 1
ATOM 3790 C CA . LEU A 1 509 ? -30.071 -6.421 -4.270 1.00 89.94 509 LEU A CA 1
ATOM 3791 C C . LEU A 1 509 ? -29.718 -6.302 -5.753 1.00 89.94 509 LEU A C 1
ATOM 3793 O O . LEU A 1 509 ? -30.618 -6.353 -6.589 1.00 89.94 509 LEU A O 1
ATOM 3797 N N . SER A 1 510 ? -28.428 -6.190 -6.087 1.00 88.88 510 SER A N 1
ATOM 3798 C CA . SER A 1 510 ? -27.991 -6.070 -7.484 1.00 88.88 510 SER A CA 1
ATOM 3799 C C . SER A 1 510 ? -28.019 -7.406 -8.229 1.00 88.88 510 SER A C 1
ATOM 3801 O O . SER A 1 510 ? -28.195 -7.417 -9.446 1.00 88.88 510 SER A O 1
ATOM 3803 N N . LYS A 1 511 ? -27.841 -8.532 -7.515 1.00 88.94 511 LYS A N 1
ATOM 3804 C CA . LYS A 1 511 ? -27.630 -9.880 -8.079 1.00 88.94 511 LYS A CA 1
ATOM 3805 C C . LYS A 1 511 ? -26.479 -9.952 -9.097 1.00 88.94 511 LYS A C 1
ATOM 3807 O O . LYS A 1 511 ? -26.448 -10.862 -9.926 1.00 88.94 511 LYS A O 1
ATOM 3812 N N . ARG A 1 512 ? -25.549 -8.997 -9.046 1.00 90.06 512 ARG A N 1
ATOM 3813 C CA . ARG A 1 512 ? -24.370 -8.912 -9.913 1.00 90.06 512 ARG A CA 1
ATOM 3814 C C . ARG A 1 512 ? -23.157 -9.532 -9.229 1.00 90.06 512 ARG A C 1
ATOM 3816 O O . ARG A 1 512 ? -23.175 -9.794 -8.029 1.00 90.06 512 ARG A O 1
ATOM 3823 N N . SER A 1 513 ? -22.101 -9.803 -9.996 1.00 92.25 513 SER A N 1
ATOM 3824 C CA . SER A 1 513 ? -20.857 -10.342 -9.435 1.00 92.25 513 SER A CA 1
ATOM 3825 C C . SER A 1 513 ? -20.205 -9.317 -8.507 1.00 92.25 513 SER A C 1
ATOM 3827 O O . SER A 1 513 ? -19.802 -8.242 -8.959 1.00 92.25 513 SER A O 1
ATOM 3829 N N . THR A 1 514 ? -20.088 -9.664 -7.226 1.00 95.69 514 THR A N 1
ATOM 3830 C CA . THR A 1 514 ? -19.603 -8.776 -6.167 1.00 95.69 514 THR A CA 1
ATOM 3831 C C . THR A 1 514 ? -18.521 -9.468 -5.349 1.00 95.69 514 THR A C 1
ATOM 3833 O O . THR A 1 514 ? -18.742 -10.579 -4.863 1.00 95.69 514 THR A O 1
ATOM 3836 N N . VAL A 1 515 ? -17.388 -8.789 -5.156 1.00 96.44 515 VAL A N 1
ATOM 3837 C CA . VAL A 1 515 ? -16.295 -9.245 -4.287 1.00 96.44 515 VAL A CA 1
ATOM 3838 C C . VAL A 1 515 ? -16.049 -8.247 -3.162 1.00 96.44 515 VAL A C 1
ATOM 3840 O O . VAL A 1 515 ? -16.092 -7.039 -3.393 1.00 96.44 515 VAL A O 1
ATOM 3843 N N . ILE A 1 516 ? -15.785 -8.741 -1.952 1.00 97.19 516 ILE A N 1
ATOM 3844 C CA . ILE A 1 516 ? -15.223 -7.942 -0.859 1.00 97.19 516 ILE A CA 1
ATOM 3845 C C . ILE A 1 516 ? -13.746 -8.291 -0.658 1.00 97.19 516 ILE A C 1
ATOM 3847 O O . ILE A 1 516 ? -13.390 -9.468 -0.590 1.00 97.19 516 ILE A O 1
ATOM 3851 N N . VAL A 1 517 ? -12.899 -7.268 -0.565 1.00 96.44 517 VAL A N 1
ATOM 3852 C CA . VAL A 1 517 ? -11.455 -7.373 -0.338 1.00 96.44 517 VAL A CA 1
ATOM 3853 C C . VAL A 1 517 ? -11.121 -6.768 1.021 1.00 96.44 517 VAL A C 1
ATOM 3855 O O . VAL A 1 517 ? -11.437 -5.606 1.280 1.00 96.44 517 VAL A O 1
ATOM 3858 N N . ASP A 1 518 ? -10.482 -7.553 1.883 1.00 94.62 518 ASP A N 1
ATOM 3859 C CA . ASP A 1 518 ? -10.030 -7.114 3.206 1.00 94.62 518 ASP A CA 1
ATOM 3860 C C . ASP A 1 518 ? -8.538 -6.756 3.158 1.00 94.62 518 ASP A C 1
ATOM 3862 O O . ASP A 1 518 ? -7.687 -7.624 2.962 1.00 94.62 518 ASP A O 1
ATOM 3866 N N . LEU A 1 519 ? -8.222 -5.466 3.302 1.00 93.00 519 LEU A N 1
ATOM 3867 C CA . LEU A 1 519 ? -6.851 -4.954 3.220 1.00 93.00 519 LEU A CA 1
ATOM 3868 C C . LEU A 1 519 ? -6.167 -4.825 4.583 1.00 93.00 519 LEU A C 1
ATOM 3870 O O . LEU A 1 519 ? -5.074 -4.261 4.657 1.00 93.00 519 LEU A O 1
ATOM 3874 N N . LYS A 1 520 ? -6.785 -5.296 5.670 1.00 87.94 520 LYS A N 1
ATOM 3875 C CA . LYS A 1 520 ? -6.225 -5.163 7.016 1.00 87.94 520 LYS A CA 1
ATOM 3876 C C . LYS A 1 520 ? -5.178 -6.262 7.269 1.00 87.94 520 LYS A C 1
ATOM 3878 O O . LYS A 1 520 ? -5.546 -7.435 7.332 1.00 87.94 520 LYS A O 1
ATOM 3883 N N . PRO A 1 521 ? -3.886 -5.923 7.449 1.00 82.94 521 PRO A N 1
ATOM 3884 C CA . PRO A 1 521 ? -2.851 -6.921 7.722 1.00 82.94 521 PRO A CA 1
ATOM 3885 C C . PRO A 1 521 ? -3.020 -7.537 9.116 1.00 82.94 521 PRO A C 1
ATOM 3887 O O . PRO A 1 521 ? -3.355 -6.834 10.076 1.00 82.94 521 PRO A O 1
ATOM 3890 N N . GLY A 1 522 ? -2.794 -8.846 9.229 1.00 80.25 522 GLY A N 1
ATOM 3891 C CA . GLY A 1 522 ? -2.778 -9.650 10.459 1.00 80.25 522 GLY A CA 1
ATOM 3892 C C . GLY A 1 522 ? -4.133 -9.885 11.130 1.00 80.25 522 GLY A C 1
ATOM 3893 O O . GLY A 1 522 ? -4.378 -10.945 11.698 1.00 80.25 522 GLY A O 1
ATOM 3894 N N . LEU A 1 523 ? -5.020 -8.890 11.092 1.00 78.88 523 LEU A N 1
ATOM 3895 C CA . LEU A 1 523 ? -6.283 -8.855 11.835 1.00 78.88 523 LEU A CA 1
ATOM 3896 C C . LEU A 1 523 ? -7.472 -8.567 10.909 1.00 78.88 523 LEU A C 1
ATOM 3898 O O . LEU A 1 523 ? -8.337 -7.753 11.250 1.00 78.88 523 LEU A O 1
ATOM 3902 N N . GLY A 1 524 ? -7.485 -9.193 9.730 1.00 80.00 524 GLY A N 1
ATOM 3903 C CA . GLY A 1 524 ? -8.623 -9.170 8.811 1.00 80.00 524 GLY A CA 1
ATOM 3904 C C . GLY A 1 524 ? -9.839 -9.877 9.415 1.00 80.00 524 GLY A C 1
ATOM 3905 O O . GLY A 1 524 ? -9.783 -11.056 9.766 1.00 80.00 524 GLY A O 1
ATOM 3906 N N . GLU A 1 525 ? -10.948 -9.155 9.573 1.00 88.12 525 GLU A N 1
ATOM 3907 C CA . GLU A 1 525 ? -12.141 -9.629 10.293 1.00 88.12 525 GLU A CA 1
ATOM 3908 C C . GLU A 1 525 ? -13.321 -9.931 9.354 1.00 88.12 525 GLU A C 1
ATOM 3910 O O . GLU A 1 525 ? -14.327 -10.489 9.794 1.00 88.12 525 GLU A O 1
ATOM 3915 N N . VAL A 1 526 ? -13.215 -9.635 8.051 1.00 94.06 526 VAL A N 1
ATOM 3916 C CA . VAL A 1 526 ? -14.327 -9.801 7.093 1.00 94.06 526 VAL A CA 1
ATOM 3917 C C . VAL A 1 526 ? -14.848 -11.243 7.053 1.00 94.06 526 VAL A C 1
ATOM 3919 O O . VAL A 1 526 ? -16.059 -11.472 7.091 1.00 94.06 526 VAL A O 1
ATOM 3922 N N . ALA A 1 527 ? -13.948 -12.230 7.034 1.00 92.12 527 ALA A N 1
ATOM 3923 C CA . ALA A 1 527 ? -14.322 -13.644 7.029 1.00 92.12 527 ALA A CA 1
ATOM 3924 C C . ALA A 1 527 ? -15.088 -14.057 8.300 1.00 92.12 527 ALA A C 1
ATOM 3926 O O . ALA A 1 527 ? -16.067 -14.804 8.220 1.00 92.12 527 ALA A O 1
ATOM 3927 N N . LEU A 1 528 ? -14.683 -13.523 9.458 1.00 90.88 528 LEU A N 1
ATOM 3928 C CA . LEU A 1 528 ? -15.327 -13.776 10.747 1.00 90.88 528 LEU A CA 1
ATOM 3929 C C . LEU A 1 528 ? -16.743 -13.190 10.783 1.00 90.88 528 LEU A C 1
ATOM 3931 O O . LEU A 1 528 ? -17.679 -13.875 11.189 1.00 90.88 528 LEU A O 1
ATOM 3935 N N . PHE A 1 529 ? -16.916 -11.961 10.289 1.00 91.06 529 PHE A N 1
ATOM 3936 C CA . PHE A 1 529 ? -18.223 -11.301 10.203 1.00 91.06 529 PHE A CA 1
ATOM 3937 C C . PHE A 1 529 ? -19.226 -12.070 9.329 1.00 91.06 529 PHE A C 1
ATOM 3939 O O . PHE A 1 529 ? -20.435 -11.973 9.543 1.00 91.06 529 PHE A O 1
ATOM 3946 N N . LEU A 1 530 ? -18.729 -12.822 8.345 1.00 91.94 530 LEU A N 1
ATOM 3947 C CA . LEU A 1 530 ? -19.530 -13.619 7.413 1.00 91.94 530 LEU A CA 1
ATOM 3948 C C . LEU A 1 530 ? -19.655 -15.093 7.828 1.00 91.94 530 LEU A C 1
ATOM 3950 O O . LEU A 1 530 ? -20.312 -15.865 7.129 1.00 91.94 530 LEU A O 1
ATOM 3954 N N . GLY A 1 531 ? -19.019 -15.499 8.933 1.00 91.00 531 GLY A N 1
ATOM 3955 C CA . GLY A 1 531 ? -19.041 -16.881 9.410 1.00 91.00 531 GLY A CA 1
ATOM 3956 C C . GLY A 1 531 ? -18.406 -17.878 8.433 1.00 91.00 531 GLY A C 1
ATOM 3957 O O . GLY A 1 531 ? -18.796 -19.046 8.414 1.00 91.00 531 GLY A O 1
ATOM 3958 N N . VAL A 1 532 ? -17.453 -17.435 7.603 1.00 91.44 532 VAL A N 1
ATOM 3959 C CA . VAL A 1 532 ? -16.776 -18.277 6.603 1.00 91.44 532 VAL A CA 1
ATOM 3960 C C . VAL A 1 532 ? -15.326 -18.563 6.988 1.00 91.44 532 VAL A C 1
ATOM 3962 O O . VAL A 1 532 ? -14.694 -17.799 7.712 1.00 91.44 532 VAL A O 1
ATOM 3965 N N . ARG A 1 533 ? -14.777 -19.672 6.480 1.00 89.44 533 ARG A N 1
ATOM 3966 C CA . ARG A 1 533 ? -13.369 -20.047 6.672 1.00 89.44 533 ARG A CA 1
ATOM 3967 C C . ARG A 1 533 ? -12.628 -20.039 5.334 1.00 89.44 533 ARG A C 1
ATOM 3969 O O . ARG A 1 533 ? -12.801 -20.985 4.564 1.00 89.44 533 ARG A O 1
ATOM 3976 N N . PRO A 1 534 ? -11.846 -18.991 5.039 1.00 88.88 534 PRO A N 1
ATOM 3977 C CA . PRO A 1 534 ? -11.033 -18.934 3.836 1.00 88.88 534 PRO A CA 1
ATOM 3978 C C . PRO A 1 534 ? -9.863 -19.908 3.905 1.00 88.88 534 PRO A C 1
ATOM 3980 O O . PRO A 1 534 ? -9.297 -20.148 4.969 1.00 88.88 534 PRO A O 1
ATOM 3983 N N . ARG A 1 535 ? -9.538 -20.499 2.751 1.00 88.12 535 ARG A N 1
ATOM 3984 C CA . ARG A 1 535 ? -8.355 -21.353 2.578 1.00 88.12 535 ARG A CA 1
ATOM 3985 C C . ARG A 1 535 ? -7.136 -20.554 2.123 1.00 88.12 535 ARG A C 1
ATOM 3987 O O . ARG A 1 535 ? -6.020 -20.945 2.440 1.00 88.12 535 ARG A O 1
ATOM 3994 N N . TYR A 1 536 ? -7.383 -19.475 1.390 1.00 90.81 536 TYR A N 1
ATOM 3995 C CA . TYR A 1 536 ? -6.384 -18.576 0.836 1.00 90.81 536 TYR A CA 1
ATOM 3996 C C . TYR A 1 536 ? -6.690 -17.148 1.277 1.00 90.81 536 TYR A C 1
ATOM 3998 O O . TYR A 1 536 ? -7.834 -16.805 1.591 1.00 90.81 536 TYR A O 1
ATOM 4006 N N . SER A 1 537 ? -5.650 -16.336 1.308 1.00 90.94 537 SER A N 1
ATOM 4007 C CA . SER A 1 537 ? -5.664 -14.942 1.718 1.00 90.94 537 SER A CA 1
ATOM 4008 C C . SER A 1 537 ? -5.370 -14.021 0.535 1.00 90.94 537 SER A C 1
ATOM 4010 O O . SER A 1 537 ? -4.981 -14.444 -0.555 1.00 90.94 537 SER A O 1
ATOM 4012 N N . LEU A 1 538 ? -5.498 -12.724 0.780 1.00 90.88 538 LEU A N 1
ATOM 4013 C CA . LEU A 1 538 ? -5.048 -11.670 -0.113 1.00 90.88 538 LEU A CA 1
ATOM 4014 C C . LEU A 1 538 ? -3.566 -11.824 -0.500 1.00 90.88 538 LEU A C 1
ATOM 4016 O O . LEU A 1 538 ? -3.212 -11.525 -1.638 1.00 90.88 538 LEU A O 1
ATOM 4020 N N . LEU A 1 539 ? -2.706 -12.318 0.401 1.00 90.75 539 LEU A N 1
ATOM 4021 C CA . LEU A 1 539 ? -1.289 -12.527 0.085 1.00 90.75 539 LEU A CA 1
ATOM 4022 C C . LEU A 1 539 ? -1.082 -13.624 -0.950 1.00 90.75 539 LEU A C 1
ATOM 4024 O O . LEU A 1 539 ? -0.258 -13.457 -1.841 1.00 90.75 539 LEU A O 1
ATOM 4028 N N . ASP A 1 540 ? -1.871 -14.697 -0.899 1.00 90.25 540 ASP A N 1
ATOM 4029 C CA . ASP A 1 540 ? -1.794 -15.758 -1.905 1.00 90.25 540 ASP A CA 1
ATOM 4030 C C . ASP A 1 540 ? -2.139 -15.224 -3.303 1.00 90.25 540 ASP A C 1
ATOM 4032 O O . ASP A 1 540 ? -1.539 -15.647 -4.294 1.00 90.25 540 ASP A O 1
ATOM 4036 N N . ALA A 1 541 ? -3.064 -14.259 -3.385 1.00 89.44 541 ALA A N 1
ATOM 4037 C CA . ALA A 1 541 ? -3.397 -13.568 -4.629 1.00 89.44 541 ALA A CA 1
ATOM 4038 C C . ALA A 1 541 ? -2.255 -12.657 -5.113 1.00 89.44 541 ALA A C 1
ATOM 4040 O O . ALA A 1 541 ? -1.937 -12.661 -6.302 1.00 89.44 541 ALA A O 1
ATOM 4041 N N . ILE A 1 542 ? -1.622 -11.913 -4.202 1.00 89.12 542 ILE A N 1
ATOM 4042 C CA . ILE A 1 542 ? -0.488 -11.022 -4.501 1.00 89.12 542 ILE A CA 1
ATOM 4043 C C . ILE A 1 542 ? 0.739 -11.821 -4.957 1.00 89.12 542 ILE A C 1
ATOM 4045 O O . ILE A 1 542 ? 1.332 -11.512 -5.988 1.00 89.12 542 ILE A O 1
ATOM 4049 N N . ASP A 1 543 ? 1.098 -12.884 -4.240 1.00 88.69 543 ASP A N 1
ATOM 4050 C CA . ASP A 1 543 ? 2.295 -13.677 -4.531 1.00 88.69 543 ASP A CA 1
ATOM 4051 C C . ASP A 1 543 ? 2.148 -14.482 -5.846 1.00 88.69 543 ASP A C 1
ATOM 4053 O O . ASP A 1 543 ? 3.141 -14.843 -6.482 1.00 88.69 543 ASP A O 1
ATOM 4057 N N . ASN A 1 544 ? 0.914 -14.723 -6.312 1.00 86.50 544 ASN A N 1
ATOM 4058 C CA . ASN A 1 544 ? 0.612 -15.459 -7.549 1.00 86.50 544 ASN A CA 1
ATOM 4059 C C . ASN A 1 544 ? -0.034 -14.594 -8.649 1.00 86.50 544 ASN A C 1
ATOM 4061 O O . ASN A 1 544 ? -0.651 -15.124 -9.576 1.00 86.50 544 ASN A O 1
ATOM 4065 N N . LEU A 1 545 ? 0.145 -13.273 -8.591 1.00 83.06 545 LEU A N 1
ATOM 4066 C CA . LEU A 1 545 ? -0.529 -12.303 -9.464 1.00 83.06 545 LEU A CA 1
ATOM 4067 C C . LEU A 1 545 ? -0.310 -12.550 -10.969 1.00 83.06 545 LEU A C 1
ATOM 4069 O O . LEU A 1 545 ? -1.233 -12.433 -11.769 1.00 83.06 545 LEU A O 1
ATOM 4073 N N . HIS A 1 546 ? 0.895 -12.985 -11.348 1.00 78.56 546 HIS A N 1
ATOM 4074 C CA . HIS A 1 546 ? 1.279 -13.317 -12.727 1.00 78.56 546 HIS A CA 1
ATOM 4075 C C . HIS A 1 546 ? 0.476 -14.476 -13.354 1.00 78.56 546 HIS A C 1
ATOM 4077 O O . HIS A 1 546 ? 0.496 -14.650 -14.571 1.00 78.56 546 HIS A O 1
ATOM 4083 N N . ARG A 1 547 ? -0.216 -15.281 -12.537 1.00 79.44 547 ARG A N 1
ATOM 4084 C CA . ARG A 1 547 ? -1.069 -16.408 -12.961 1.00 79.44 547 ARG A CA 1
ATOM 4085 C C . ARG A 1 547 ? -2.548 -16.166 -12.672 1.00 79.44 547 ARG A C 1
ATOM 4087 O O . ARG A 1 547 ? -3.342 -17.094 -12.791 1.00 79.44 547 ARG A O 1
ATOM 4094 N N . LEU A 1 548 ? -2.917 -14.957 -12.252 1.00 78.12 548 LEU A N 1
ATOM 4095 C CA . LEU A 1 548 ? -4.263 -14.653 -11.792 1.00 78.12 548 LEU A CA 1
ATOM 4096 C C . LEU A 1 548 ? -5.231 -14.486 -12.974 1.00 78.12 548 LEU A C 1
ATOM 4098 O O . LEU A 1 548 ? -5.507 -13.381 -13.442 1.00 78.12 548 LEU A O 1
ATOM 4102 N N . ASP A 1 549 ? -5.748 -15.616 -13.454 1.00 78.69 549 ASP A N 1
ATOM 4103 C CA . ASP A 1 549 ? -6.861 -15.707 -14.398 1.00 78.69 549 ASP A CA 1
ATOM 4104 C C . ASP A 1 549 ? -8.214 -15.893 -13.672 1.00 78.69 549 ASP A C 1
ATOM 4106 O O . ASP A 1 549 ? -8.323 -15.751 -12.448 1.00 78.69 549 ASP A O 1
ATOM 4110 N N . ARG A 1 550 ? -9.301 -16.106 -14.425 1.00 77.94 550 ARG A N 1
ATOM 4111 C CA . ARG A 1 550 ? -10.659 -16.229 -13.858 1.00 77.94 550 ARG A CA 1
ATOM 4112 C C . ARG A 1 550 ? -10.838 -17.529 -13.083 1.00 77.94 550 ARG A C 1
ATOM 4114 O O . ARG A 1 550 ? -11.561 -17.564 -12.088 1.00 77.94 550 ARG A O 1
ATOM 4121 N N . GLU A 1 551 ? -10.211 -18.593 -13.552 1.00 82.56 551 GLU A N 1
ATOM 4122 C CA . GLU A 1 551 ? -10.252 -19.921 -12.963 1.00 82.56 551 GLU A CA 1
ATOM 4123 C C . GLU A 1 551 ? -9.501 -19.940 -11.632 1.00 82.56 551 GLU A C 1
ATOM 4125 O O . GLU A 1 551 ? -10.068 -20.364 -10.627 1.00 82.56 551 GLU A O 1
ATOM 4130 N N . PHE A 1 552 ? -8.285 -19.396 -11.593 1.00 84.56 552 PHE A N 1
ATOM 4131 C CA . PHE A 1 552 ? -7.475 -19.335 -10.384 1.00 84.56 552 PHE A CA 1
ATOM 4132 C C . PHE A 1 552 ? -8.070 -18.388 -9.339 1.00 84.56 552 PHE A C 1
ATOM 4134 O O . PHE A 1 552 ? -8.122 -18.725 -8.157 1.00 84.56 552 PHE A O 1
ATOM 4141 N N . LEU A 1 553 ? -8.623 -17.239 -9.751 1.00 86.50 553 LEU A N 1
ATOM 4142 C CA . LEU A 1 553 ? -9.277 -16.330 -8.808 1.00 86.50 553 LEU A CA 1
ATOM 4143 C C . LEU A 1 553 ? -10.457 -16.991 -8.079 1.00 86.50 553 LEU A C 1
ATOM 4145 O O . LEU A 1 553 ? -10.639 -16.762 -6.884 1.00 86.50 553 LEU A O 1
ATOM 4149 N N . ARG A 1 554 ? -11.227 -17.847 -8.764 1.00 86.69 554 ARG A N 1
ATOM 4150 C CA . ARG A 1 554 ? -12.325 -18.617 -8.151 1.00 86.69 554 ARG A CA 1
ATOM 4151 C C . ARG A 1 554 ? -11.855 -19.597 -7.078 1.00 86.69 554 ARG A C 1
ATOM 4153 O O . ARG A 1 554 ? -12.648 -19.929 -6.203 1.00 86.69 554 ARG A O 1
ATOM 4160 N N . GLU A 1 555 ? -10.613 -20.070 -7.148 1.00 89.19 555 GLU A N 1
ATOM 4161 C CA . GLU A 1 555 ? -10.028 -20.933 -6.115 1.00 89.19 555 GLU A CA 1
ATOM 4162 C C . GLU A 1 555 ? -9.579 -20.136 -4.885 1.00 89.19 555 GLU A C 1
ATOM 4164 O O . GLU A 1 555 ? -9.621 -20.660 -3.771 1.00 89.19 555 GLU A O 1
ATOM 4169 N N . LEU A 1 556 ? -9.180 -18.874 -5.079 1.00 89.38 556 LEU A N 1
ATOM 4170 C CA . LEU A 1 556 ? -8.711 -17.990 -4.011 1.00 89.38 556 LEU A CA 1
ATOM 4171 C C . LEU A 1 556 ? -9.854 -17.376 -3.193 1.00 89.38 556 LEU A C 1
ATOM 4173 O O . LEU A 1 556 ? -9.698 -17.158 -1.992 1.00 89.38 556 LEU A O 1
ATOM 4177 N N . VAL A 1 557 ? -10.998 -17.095 -3.822 1.00 93.19 557 VAL A N 1
ATOM 4178 C CA . VAL A 1 557 ? -12.140 -16.462 -3.147 1.00 93.19 557 VAL A CA 1
ATOM 4179 C C . VAL A 1 557 ? -13.075 -17.474 -2.488 1.00 93.19 557 VAL A C 1
ATOM 4181 O O . VAL A 1 557 ? -13.286 -18.586 -2.970 1.00 93.19 557 VAL A O 1
ATOM 4184 N N . VAL A 1 558 ? -13.717 -17.062 -1.394 1.00 93.75 558 VAL A N 1
ATOM 4185 C CA . VAL A 1 558 ? -14.792 -17.839 -0.759 1.00 93.75 558 VAL A CA 1
ATOM 4186 C C . VAL A 1 558 ? -16.143 -17.251 -1.110 1.00 93.75 558 VAL A C 1
ATOM 4188 O O . VAL A 1 558 ? -16.398 -16.074 -0.868 1.00 93.75 558 VAL A O 1
ATOM 4191 N N . LYS A 1 559 ? -17.055 -18.087 -1.605 1.00 93.62 559 LYS A N 1
ATOM 4192 C CA . LYS A 1 559 ? -18.436 -17.684 -1.862 1.00 93.62 559 LYS A CA 1
ATOM 4193 C C . LYS A 1 559 ? -19.305 -17.834 -0.615 1.00 93.62 559 LYS A C 1
ATOM 4195 O O . LYS A 1 559 ? -19.458 -18.929 -0.077 1.00 93.62 559 LYS A O 1
ATOM 4200 N N . HIS A 1 560 ? -19.927 -16.744 -0.185 1.00 94.25 560 HIS A N 1
ATOM 4201 C CA . HIS A 1 560 ? -20.922 -16.733 0.883 1.00 94.25 560 HIS A CA 1
ATOM 4202 C C . HIS A 1 560 ? -22.337 -16.985 0.333 1.00 94.25 560 HIS A C 1
ATOM 4204 O O . HIS A 1 560 ? -22.643 -16.711 -0.829 1.00 94.25 560 HIS A O 1
ATOM 4210 N N . LYS A 1 561 ? -23.246 -17.469 1.191 1.00 90.12 561 LYS A N 1
ATOM 4211 C CA . LYS A 1 561 ? -24.649 -17.783 0.843 1.00 90.12 561 LYS A CA 1
ATOM 4212 C C . LYS A 1 561 ? -25.447 -16.601 0.275 1.00 90.12 561 LYS A C 1
ATOM 4214 O O . LYS A 1 561 ? -26.463 -16.820 -0.372 1.00 90.12 561 LYS A O 1
ATOM 4219 N N . SER A 1 562 ? -25.001 -15.363 0.502 1.00 88.12 562 SER A N 1
ATOM 4220 C CA . SER A 1 562 ? -25.615 -14.158 -0.078 1.00 88.12 562 SER A CA 1
ATOM 4221 C C . SER A 1 562 ? -25.264 -13.921 -1.550 1.00 88.12 562 SER A C 1
ATOM 4223 O O . SER A 1 562 ? -25.826 -13.014 -2.152 1.00 88.12 562 SER A O 1
ATOM 4225 N N . GLY A 1 563 ? -24.328 -14.686 -2.122 1.00 90.38 563 GLY A N 1
ATOM 4226 C CA . GLY A 1 563 ? -23.773 -14.441 -3.457 1.00 90.38 563 GLY A CA 1
ATOM 4227 C C . GLY A 1 563 ? -22.525 -13.551 -3.470 1.00 90.38 563 GLY A C 1
ATOM 4228 O O . GLY A 1 563 ? -21.942 -13.376 -4.532 1.00 90.38 563 GLY A O 1
ATOM 4229 N N . LEU A 1 564 ? -22.101 -13.040 -2.308 1.00 95.94 564 LEU A N 1
ATOM 4230 C CA . LEU A 1 564 ? -20.857 -12.285 -2.137 1.00 95.94 564 LEU A CA 1
ATOM 4231 C C . LEU A 1 564 ? -19.645 -13.226 -2.183 1.00 95.94 564 LEU A C 1
ATOM 4233 O O . LEU A 1 564 ? -19.635 -14.243 -1.484 1.00 95.94 564 LEU A O 1
ATOM 4237 N N . GLU A 1 565 ? -18.628 -12.872 -2.962 1.00 96.06 565 GLU A N 1
ATOM 4238 C CA . GLU A 1 565 ? -17.325 -13.543 -2.963 1.00 96.06 565 GLU A CA 1
ATOM 4239 C C . GLU A 1 565 ? -16.327 -12.756 -2.102 1.00 96.06 565 GLU A C 1
ATOM 4241 O O . GLU A 1 565 ? -16.415 -11.536 -1.981 1.00 96.06 565 GLU A O 1
ATOM 4246 N N . ILE A 1 566 ? -15.429 -13.459 -1.415 1.00 96.12 566 ILE A N 1
ATOM 4247 C CA . ILE A 1 566 ? -14.607 -12.892 -0.342 1.00 96.12 566 ILE A CA 1
ATOM 4248 C C . ILE A 1 566 ? -13.145 -13.195 -0.630 1.00 96.12 566 ILE A C 1
ATOM 4250 O O . ILE A 1 566 ? -12.762 -14.365 -0.670 1.00 96.12 566 ILE A O 1
ATOM 4254 N N . LEU A 1 567 ? -12.341 -12.142 -0.762 1.00 95.25 567 LEU A N 1
ATOM 4255 C CA . LEU A 1 567 ? -10.888 -12.212 -0.713 1.00 95.25 567 LEU A CA 1
ATOM 4256 C C . LEU A 1 567 ? -10.440 -11.778 0.686 1.00 95.25 567 LEU A C 1
ATOM 4258 O O . LEU A 1 567 ? -10.481 -10.596 1.034 1.00 95.25 567 LEU A O 1
ATOM 4262 N N . ALA A 1 568 ? -10.110 -12.766 1.515 1.00 93.31 568 ALA A N 1
ATOM 4263 C CA . ALA A 1 568 ? -9.866 -12.565 2.937 1.00 93.31 568 ALA A CA 1
ATOM 4264 C C . ALA A 1 568 ? -8.525 -11.876 3.216 1.00 93.31 568 ALA A C 1
ATOM 4266 O O . ALA A 1 568 ? -7.575 -12.024 2.451 1.00 93.31 568 ALA A O 1
ATOM 4267 N N . GLY A 1 569 ? -8.449 -11.164 4.340 1.00 89.50 569 GLY A N 1
ATOM 4268 C CA . GLY A 1 569 ? -7.229 -10.499 4.779 1.00 89.50 569 GLY A CA 1
ATOM 4269 C C . GLY A 1 569 ? -6.115 -11.491 5.114 1.00 89.50 569 GLY A C 1
ATOM 4270 O O . GLY A 1 569 ? -6.335 -12.695 5.255 1.00 89.50 569 GLY A O 1
ATOM 4271 N N . SER A 1 570 ? -4.906 -10.957 5.229 1.00 86.94 570 SER A N 1
ATOM 4272 C CA . SER A 1 570 ? -3.717 -11.700 5.645 1.00 86.94 570 SER A CA 1
ATOM 4273 C C . SER A 1 570 ? -3.736 -12.002 7.146 1.00 86.94 570 SER A C 1
ATOM 4275 O O . SER A 1 570 ? -4.186 -11.169 7.934 1.00 86.94 570 SER A O 1
ATOM 4277 N N . ASP A 1 571 ? -3.186 -13.147 7.548 1.00 83.75 571 ASP A N 1
ATOM 4278 C CA . ASP A 1 571 ? -2.844 -13.459 8.943 1.00 83.75 571 ASP A CA 1
ATOM 4279 C C . ASP A 1 571 ? -1.447 -12.943 9.345 1.00 83.75 571 ASP A C 1
ATOM 4281 O O . ASP A 1 571 ? -1.107 -12.913 10.529 1.00 83.75 571 ASP A O 1
ATOM 4285 N N . GLN A 1 572 ? -0.654 -12.468 8.379 1.00 82.56 572 GLN A N 1
ATOM 4286 C CA . GLN A 1 572 ? 0.641 -11.828 8.606 1.00 82.56 572 GLN A CA 1
ATOM 4287 C C . GLN A 1 572 ? 0.448 -10.350 8.957 1.00 82.56 572 GLN A C 1
ATOM 4289 O O . GLN A 1 572 ? -0.248 -9.615 8.257 1.00 82.56 572 GLN A O 1
ATOM 4294 N N . PHE A 1 573 ? 1.078 -9.895 10.039 1.00 81.50 573 PHE A N 1
ATOM 4295 C CA . PHE A 1 573 ? 0.942 -8.520 10.542 1.00 81.50 573 PHE A CA 1
ATOM 4296 C C . PHE A 1 573 ? 1.716 -7.491 9.709 1.00 81.50 573 PHE A C 1
ATOM 4298 O O . PHE A 1 573 ? 1.400 -6.304 9.717 1.00 81.50 573 PHE A O 1
ATOM 4305 N N . ASP A 1 574 ? 2.740 -7.961 9.015 1.00 77.31 574 ASP A N 1
ATOM 4306 C CA . ASP A 1 574 ? 3.740 -7.212 8.269 1.00 77.31 574 ASP A CA 1
ATOM 4307 C C . ASP A 1 574 ? 3.442 -7.152 6.763 1.00 77.31 574 ASP A C 1
ATOM 4309 O O . ASP A 1 574 ? 3.973 -6.279 6.071 1.00 77.31 574 ASP A O 1
ATOM 4313 N N . ARG A 1 575 ? 2.543 -8.014 6.261 1.00 80.12 575 ARG A N 1
ATOM 4314 C CA . ARG A 1 575 ? 2.099 -8.026 4.860 1.00 80.12 575 ARG A CA 1
ATOM 4315 C C . ARG A 1 575 ? 0.572 -8.183 4.730 1.00 80.12 575 ARG A C 1
ATOM 4317 O O . ARG A 1 575 ? -0.012 -9.008 5.430 1.00 80.12 575 ARG A O 1
ATOM 4324 N N . PRO A 1 576 ? -0.089 -7.463 3.804 1.00 78.19 576 PRO A N 1
ATOM 4325 C CA . PRO A 1 576 ? 0.524 -6.613 2.785 1.00 78.19 576 PRO A CA 1
ATOM 4326 C C . PRO A 1 576 ? 1.036 -5.286 3.372 1.00 78.19 576 PRO A C 1
ATOM 4328 O O . PRO A 1 576 ? 0.383 -4.667 4.214 1.00 78.19 576 PRO A O 1
ATOM 4331 N N . GLY A 1 577 ? 2.236 -4.885 2.949 1.00 74.62 577 GLY A N 1
ATOM 4332 C CA . GLY A 1 577 ? 2.982 -3.745 3.486 1.00 74.62 577 GLY A CA 1
ATOM 4333 C C . GLY A 1 577 ? 3.401 -2.742 2.410 1.00 74.62 577 GLY A C 1
ATOM 4334 O O . GLY A 1 577 ? 2.845 -2.705 1.314 1.00 74.62 577 GLY A O 1
ATOM 4335 N N . ALA A 1 578 ? 4.410 -1.915 2.711 1.00 71.38 578 ALA A N 1
ATOM 4336 C CA . ALA A 1 578 ? 4.887 -0.856 1.813 1.00 71.38 578 ALA A CA 1
ATOM 4337 C C . ALA A 1 578 ? 5.189 -1.364 0.386 1.00 71.38 578 ALA A C 1
ATOM 4339 O O . ALA A 1 578 ? 4.743 -0.760 -0.590 1.00 71.38 578 ALA A O 1
ATOM 4340 N N . ALA A 1 579 ? 5.880 -2.503 0.288 1.00 73.19 579 ALA A N 1
ATOM 4341 C CA . ALA A 1 579 ? 6.337 -3.105 -0.964 1.00 73.19 579 ALA A CA 1
ATOM 4342 C C . ALA A 1 579 ? 5.213 -3.685 -1.843 1.00 73.19 579 ALA A C 1
ATOM 4344 O O . ALA A 1 579 ? 5.415 -3.867 -3.038 1.00 73.19 579 ALA A O 1
ATOM 4345 N N . ASP A 1 580 ? 4.031 -3.949 -1.278 1.00 81.50 580 ASP A N 1
ATOM 4346 C CA . ASP A 1 580 ? 2.944 -4.642 -1.980 1.00 81.50 580 ASP A CA 1
ATOM 4347 C C . ASP A 1 580 ? 1.988 -3.677 -2.717 1.00 81.50 580 ASP A C 1
ATOM 4349 O O . ASP A 1 580 ? 1.030 -4.114 -3.351 1.00 81.50 580 ASP A O 1
ATOM 4353 N N . GLY A 1 581 ? 2.226 -2.358 -2.658 1.00 79.50 581 GLY A N 1
ATOM 4354 C CA . GLY A 1 581 ? 1.319 -1.342 -3.213 1.00 79.50 581 GLY A CA 1
ATOM 4355 C C . GLY A 1 581 ? 1.025 -1.510 -4.710 1.00 79.50 581 GLY A C 1
ATOM 4356 O O . GLY A 1 581 ? -0.138 -1.529 -5.105 1.00 79.50 581 GLY A O 1
ATOM 4357 N N . SER A 1 582 ? 2.054 -1.709 -5.539 1.00 77.00 582 SER A N 1
ATOM 4358 C CA . SER A 1 582 ? 1.889 -1.913 -6.989 1.00 77.00 582 SER A CA 1
ATOM 4359 C C . SER A 1 582 ? 1.174 -3.226 -7.324 1.00 77.00 582 SER A C 1
ATOM 4361 O O . SER A 1 582 ? 0.362 -3.277 -8.248 1.00 77.00 582 SER A O 1
ATOM 4363 N N . ALA A 1 583 ? 1.422 -4.280 -6.543 1.00 84.25 583 ALA A N 1
ATOM 4364 C CA . ALA A 1 583 ? 0.741 -5.560 -6.703 1.00 84.25 583 ALA A CA 1
ATOM 4365 C C . ALA A 1 583 ? -0.754 -5.455 -6.359 1.00 84.25 583 ALA A C 1
ATOM 4367 O O . ALA A 1 583 ? -1.587 -6.075 -7.016 1.00 84.25 583 ALA A O 1
ATOM 4368 N N . ILE A 1 584 ? -1.112 -4.628 -5.374 1.00 87.88 584 ILE A N 1
ATOM 4369 C CA . ILE A 1 584 ? -2.507 -4.332 -5.029 1.00 87.88 584 ILE A CA 1
ATOM 4370 C C . ILE A 1 584 ? -3.213 -3.563 -6.154 1.00 87.88 584 ILE A C 1
ATOM 4372 O O . ILE A 1 584 ? -4.347 -3.897 -6.495 1.00 87.88 584 ILE A O 1
ATOM 4376 N N . GLU A 1 585 ? -2.561 -2.572 -6.768 1.00 85.12 585 GLU A N 1
ATOM 4377 C CA . GLU A 1 585 ? -3.127 -1.859 -7.926 1.00 85.12 585 GLU A CA 1
ATOM 4378 C C . GLU A 1 585 ? -3.406 -2.814 -9.093 1.00 85.12 585 GLU A C 1
ATOM 4380 O O . GLU A 1 585 ? -4.473 -2.779 -9.714 1.00 85.12 585 GLU A O 1
ATOM 4385 N N . GLU A 1 586 ? -2.461 -3.708 -9.377 1.00 84.44 586 GLU A N 1
ATOM 4386 C CA . GLU A 1 586 ? -2.623 -4.728 -10.404 1.00 84.44 586 GLU A CA 1
ATOM 4387 C C . GLU A 1 586 ? -3.720 -5.742 -10.063 1.00 84.44 586 GLU A C 1
ATOM 4389 O O . GLU A 1 586 ? -4.534 -6.072 -10.931 1.00 84.44 586 GLU A O 1
ATOM 4394 N N . LEU A 1 587 ? -3.815 -6.167 -8.803 1.00 89.81 587 LEU A N 1
ATOM 4395 C CA . LEU A 1 587 ? -4.908 -7.006 -8.325 1.00 89.81 587 LEU A CA 1
ATOM 4396 C C . LEU A 1 587 ? -6.262 -6.336 -8.577 1.00 89.81 587 LEU A C 1
ATOM 4398 O O . LEU A 1 587 ? -7.131 -6.956 -9.189 1.00 89.81 587 LEU A O 1
ATOM 4402 N N . PHE A 1 588 ? -6.445 -5.070 -8.191 1.00 89.69 588 PHE A N 1
ATOM 4403 C CA . PHE A 1 588 ? -7.699 -4.350 -8.440 1.00 89.69 588 PHE A CA 1
ATOM 4404 C C . PHE A 1 588 ? -8.026 -4.243 -9.931 1.00 89.69 588 PHE A C 1
ATOM 4406 O O . PHE A 1 588 ? -9.177 -4.441 -10.321 1.00 89.69 588 PHE A O 1
ATOM 4413 N N . ARG A 1 589 ? -7.019 -4.036 -10.787 1.00 85.00 589 ARG A N 1
ATOM 4414 C CA . ARG A 1 589 ? -7.190 -4.038 -12.248 1.00 85.00 589 ARG A CA 1
ATOM 4415 C C . ARG A 1 589 ? -7.710 -5.377 -12.776 1.00 85.00 589 ARG A C 1
ATOM 4417 O O . ARG A 1 589 ? -8.507 -5.401 -13.715 1.00 85.00 589 ARG A O 1
ATOM 4424 N N . LEU A 1 590 ? -7.250 -6.491 -12.207 1.00 86.69 590 LEU A N 1
ATOM 4425 C CA . LEU A 1 590 ? -7.698 -7.836 -12.573 1.00 86.69 590 LEU A CA 1
ATOM 4426 C C . LEU A 1 590 ? -9.099 -8.128 -12.025 1.00 86.69 590 LEU A C 1
ATOM 4428 O O . LEU A 1 590 ? -9.948 -8.619 -12.771 1.00 86.69 590 LEU A O 1
ATOM 4432 N N . LEU A 1 591 ? -9.377 -7.750 -10.772 1.00 90.69 591 LEU A N 1
ATOM 4433 C CA . LEU A 1 591 ? -10.711 -7.843 -10.171 1.00 90.69 591 LEU A CA 1
ATOM 4434 C C . LEU A 1 591 ? -11.744 -7.055 -10.989 1.00 90.69 591 LEU A C 1
ATOM 4436 O O . LEU A 1 591 ? -12.837 -7.563 -11.246 1.00 90.69 591 LEU A O 1
ATOM 4440 N N . ALA A 1 592 ? -11.379 -5.867 -11.482 1.00 87.75 592 ALA A N 1
ATOM 4441 C CA . ALA A 1 592 ? -12.266 -5.004 -12.260 1.00 87.75 592 ALA A CA 1
ATOM 4442 C C . ALA A 1 592 ? -12.709 -5.612 -13.601 1.00 87.75 592 ALA A C 1
ATOM 4444 O O . ALA A 1 592 ? -13.722 -5.206 -14.163 1.00 87.75 592 ALA A O 1
ATOM 4445 N N . ARG A 1 593 ? -11.984 -6.617 -14.109 1.00 84.75 593 ARG A N 1
ATOM 4446 C CA . ARG A 1 593 ? -12.358 -7.370 -15.321 1.00 84.75 593 ARG A CA 1
ATOM 4447 C C . ARG A 1 593 ? -13.303 -8.536 -15.033 1.00 84.75 593 ARG A C 1
ATOM 4449 O O . ARG A 1 593 ? -13.890 -9.103 -15.960 1.00 84.75 593 ARG A O 1
ATOM 4456 N N . GLN A 1 594 ? -13.401 -8.959 -13.775 1.00 85.94 594 GLN A N 1
ATOM 4457 C CA . GLN A 1 594 ? -14.109 -10.177 -13.384 1.00 85.94 594 GLN A CA 1
ATOM 4458 C C . GLN A 1 594 ? -15.399 -9.913 -12.610 1.00 85.94 594 GLN A C 1
ATOM 4460 O O . GLN A 1 594 ? -16.335 -10.704 -12.758 1.00 85.94 594 GLN A O 1
ATOM 4465 N N . TYR A 1 595 ? -15.451 -8.814 -11.857 1.00 91.44 595 TYR A N 1
ATOM 4466 C CA . TYR A 1 595 ? -16.590 -8.404 -11.041 1.00 91.44 595 TYR A CA 1
ATOM 4467 C C . TYR A 1 595 ? -17.254 -7.140 -11.584 1.00 91.44 595 TYR A C 1
ATOM 4469 O O . TYR A 1 595 ? -16.687 -6.429 -12.403 1.00 91.44 595 TYR A O 1
ATOM 4477 N N . GLU A 1 596 ? -18.467 -6.864 -11.112 1.00 91.31 596 GLU A N 1
ATOM 4478 C CA . GLU A 1 596 ? -19.188 -5.614 -11.391 1.00 91.31 596 GLU A CA 1
ATOM 4479 C C . GLU A 1 596 ? -19.144 -4.670 -10.187 1.00 91.31 596 GLU A C 1
ATOM 4481 O O . GLU A 1 596 ? -19.223 -3.460 -10.361 1.00 91.31 596 GLU A O 1
ATOM 4486 N N . TYR A 1 597 ? -18.987 -5.214 -8.977 1.00 94.25 597 TYR A N 1
ATOM 4487 C CA . TYR A 1 597 ? -18.784 -4.445 -7.754 1.00 94.25 597 TYR A CA 1
ATOM 4488 C C . TYR A 1 597 ? -17.586 -4.986 -6.979 1.00 94.25 597 TYR A C 1
ATOM 4490 O O . TYR A 1 597 ? -17.512 -6.186 -6.699 1.00 94.25 597 TYR A O 1
ATOM 4498 N N . ILE A 1 598 ? -16.683 -4.087 -6.597 1.00 96.12 598 ILE A N 1
ATOM 4499 C CA . ILE A 1 598 ? -15.549 -4.375 -5.719 1.00 96.12 598 ILE A CA 1
ATOM 4500 C C . ILE A 1 598 ? -15.744 -3.552 -4.454 1.00 96.12 598 ILE A C 1
ATOM 4502 O O . ILE A 1 598 ? -15.746 -2.326 -4.500 1.00 96.12 598 ILE A O 1
ATOM 4506 N N . ILE A 1 599 ? -15.928 -4.218 -3.320 1.00 97.12 599 ILE A N 1
ATOM 4507 C CA . ILE A 1 599 ? -16.037 -3.568 -2.018 1.00 97.12 599 ILE A CA 1
ATOM 4508 C C . ILE A 1 599 ? -14.713 -3.758 -1.299 1.00 97.12 599 ILE A C 1
ATOM 4510 O O . ILE A 1 599 ? -14.209 -4.873 -1.215 1.00 97.12 599 ILE A O 1
ATOM 4514 N N . VAL A 1 600 ? -14.155 -2.685 -0.757 1.00 96.62 600 VAL A N 1
ATOM 4515 C CA . VAL A 1 600 ? -12.864 -2.735 -0.072 1.00 96.62 600 VAL A CA 1
ATOM 4516 C C . VAL A 1 600 ? -13.031 -2.298 1.373 1.00 96.62 600 VAL A C 1
ATOM 4518 O O . VAL A 1 600 ? -13.509 -1.193 1.630 1.00 96.62 600 VAL A O 1
ATOM 4521 N N . ASP A 1 601 ? -12.610 -3.141 2.313 1.00 95.69 601 ASP A N 1
ATOM 4522 C CA . ASP A 1 601 ? -12.368 -2.721 3.693 1.00 95.69 601 ASP A CA 1
ATOM 4523 C C . ASP A 1 601 ? -10.911 -2.263 3.817 1.00 95.69 601 ASP A C 1
ATOM 4525 O O . ASP A 1 601 ? -9.987 -3.075 3.886 1.00 95.69 601 ASP A O 1
ATOM 4529 N N . ALA A 1 602 ? -10.705 -0.944 3.805 1.00 92.44 602 ALA A N 1
ATOM 4530 C CA . ALA A 1 602 ? -9.386 -0.327 3.918 1.00 92.44 602 ALA A CA 1
ATOM 4531 C C . ALA A 1 602 ? -8.970 -0.070 5.381 1.00 92.44 602 ALA A C 1
ATOM 4533 O O . ALA A 1 602 ? -7.911 0.504 5.638 1.00 92.44 602 ALA A O 1
ATOM 4534 N N . GLY A 1 603 ? -9.786 -0.453 6.370 1.00 90.62 603 GLY A N 1
ATOM 4535 C CA . GLY A 1 603 ? -9.496 -0.172 7.774 1.00 90.62 603 GLY A CA 1
ATOM 4536 C C . GLY A 1 603 ? -9.464 1.332 8.072 1.00 90.62 603 GLY A C 1
ATOM 4537 O O . GLY A 1 603 ? -10.329 2.077 7.622 1.00 90.62 603 GLY A O 1
ATOM 4538 N N . SER A 1 604 ? -8.507 1.790 8.886 1.00 88.50 604 SER A N 1
ATOM 4539 C CA . SER A 1 604 ? -8.383 3.204 9.302 1.00 88.50 604 SER A CA 1
ATOM 4540 C C . SER A 1 604 ? -6.960 3.765 9.214 1.00 88.50 604 SER A C 1
ATOM 4542 O O . SER A 1 604 ? -6.707 4.864 9.702 1.00 88.50 604 SER A O 1
ATOM 4544 N N . GLN A 1 605 ? -6.012 2.988 8.688 1.00 86.19 605 GLN A N 1
ATOM 4545 C CA . GLN A 1 605 ? -4.604 3.374 8.583 1.00 86.19 605 GLN A CA 1
ATOM 4546 C C . GLN A 1 605 ? -4.294 3.781 7.148 1.00 86.19 605 GLN A C 1
ATOM 4548 O O . GLN A 1 605 ? -4.761 3.128 6.223 1.00 86.19 605 GLN A O 1
ATOM 4553 N N . ILE A 1 606 ? -3.492 4.831 6.966 1.00 84.50 606 ILE A N 1
ATOM 4554 C CA . ILE A 1 606 ? -2.974 5.210 5.648 1.00 84.50 606 ILE A CA 1
ATOM 4555 C C . ILE A 1 606 ? -1.611 4.544 5.461 1.00 84.50 606 ILE A C 1
ATOM 4557 O O . ILE A 1 606 ? -0.669 4.822 6.198 1.00 84.50 606 ILE A O 1
ATOM 4561 N N . ASN A 1 607 ? -1.514 3.681 4.459 1.00 85.12 607 ASN A N 1
ATOM 4562 C CA . ASN A 1 607 ? -0.309 2.982 4.018 1.00 85.12 607 ASN A CA 1
ATOM 4563 C C . ASN A 1 607 ? -0.349 2.822 2.483 1.00 85.12 607 ASN A C 1
ATOM 4565 O O . ASN A 1 607 ? -1.330 3.209 1.853 1.00 85.12 607 ASN A O 1
ATOM 4569 N N . SER A 1 608 ? 0.695 2.273 1.860 1.00 83.12 608 SER A N 1
ATOM 4570 C CA . SER A 1 608 ? 0.748 2.127 0.391 1.00 83.12 608 SER A CA 1
ATOM 4571 C C . SER A 1 608 ? -0.426 1.317 -0.177 1.00 83.12 608 SER A C 1
ATOM 4573 O O . SER A 1 608 ? -0.984 1.683 -1.204 1.00 83.12 608 SER A O 1
ATOM 4575 N N . VAL A 1 609 ? -0.839 0.259 0.523 1.00 86.94 609 VAL A N 1
ATOM 4576 C CA . VAL A 1 609 ? -1.922 -0.655 0.130 1.00 86.94 609 VAL A CA 1
ATOM 4577 C C . VAL A 1 609 ? -3.284 0.041 0.148 1.00 86.94 609 VAL A C 1
ATOM 4579 O O . VAL A 1 609 ? -4.065 -0.066 -0.796 1.00 86.94 609 VAL A O 1
ATOM 4582 N N . THR A 1 610 ? -3.573 0.792 1.209 1.00 88.56 610 THR A N 1
ATOM 4583 C CA . THR A 1 610 ? -4.822 1.557 1.319 1.00 88.56 610 THR A CA 1
ATOM 4584 C C . THR A 1 610 ? -4.831 2.734 0.353 1.00 88.56 610 THR A C 1
ATOM 4586 O O . THR A 1 610 ? -5.865 3.013 -0.238 1.00 88.56 610 THR A O 1
ATOM 4589 N N . VAL A 1 611 ? -3.686 3.376 0.109 1.00 86.81 611 VAL A N 1
ATOM 4590 C CA . VAL A 1 611 ? -3.549 4.422 -0.916 1.00 86.81 611 VAL A CA 1
ATOM 4591 C C . VAL A 1 611 ? -3.824 3.870 -2.320 1.00 86.81 611 VAL A C 1
ATOM 4593 O O . VAL A 1 611 ? -4.595 4.483 -3.054 1.00 86.81 611 VAL A O 1
ATOM 4596 N N . ALA A 1 612 ? -3.294 2.694 -2.669 1.00 85.56 612 ALA A N 1
ATOM 4597 C CA . ALA A 1 612 ? -3.606 2.010 -3.927 1.00 85.56 612 ALA A CA 1
ATOM 4598 C C . ALA A 1 612 ? -5.115 1.737 -4.084 1.00 85.56 612 ALA A C 1
ATOM 4600 O O . ALA A 1 612 ? -5.702 1.980 -5.141 1.00 85.56 612 ALA A O 1
ATOM 4601 N N . ALA A 1 613 ? -5.783 1.306 -3.010 1.00 88.38 613 ALA A N 1
ATOM 4602 C CA . ALA A 1 613 ? -7.236 1.144 -3.013 1.00 88.38 613 ALA A CA 1
ATOM 4603 C C . ALA A 1 613 ? -7.975 2.477 -3.217 1.00 88.38 613 ALA A C 1
ATOM 4605 O O . ALA A 1 613 ? -8.913 2.549 -4.004 1.00 88.38 613 ALA A O 1
ATOM 4606 N N . LEU A 1 614 ? -7.537 3.555 -2.558 1.00 87.62 614 LEU A N 1
ATOM 4607 C CA . LEU A 1 614 ? -8.139 4.883 -2.714 1.00 87.62 614 LEU A CA 1
ATOM 4608 C C . LEU A 1 614 ? -7.992 5.427 -4.146 1.00 87.62 614 LEU A C 1
ATOM 4610 O O . LEU A 1 614 ? -8.916 6.077 -4.631 1.00 87.62 614 LEU A O 1
ATOM 4614 N N . TYR A 1 615 ? -6.884 5.143 -4.838 1.00 83.38 615 TYR A N 1
ATOM 4615 C CA . TYR A 1 615 ? -6.693 5.542 -6.240 1.00 83.38 615 TYR A CA 1
ATOM 4616 C C . TYR A 1 615 ? -7.625 4.813 -7.212 1.00 83.38 615 TYR A C 1
ATOM 4618 O O . TYR A 1 615 ? -8.069 5.407 -8.196 1.00 83.38 615 TYR A O 1
ATOM 4626 N N . THR A 1 616 ? -7.942 3.547 -6.934 1.00 82.56 616 THR A N 1
ATOM 4627 C CA . THR A 1 616 ? -8.856 2.742 -7.763 1.00 82.56 616 THR A CA 1
ATOM 4628 C C . THR A 1 616 ? -10.335 2.954 -7.427 1.00 82.56 616 THR A C 1
ATOM 4630 O O . THR A 1 616 ? -11.199 2.458 -8.144 1.00 82.56 616 THR A O 1
ATOM 4633 N N . ALA A 1 617 ? -10.647 3.714 -6.373 1.00 87.81 617 ALA A N 1
ATOM 4634 C CA . ALA A 1 617 ? -12.010 3.936 -5.910 1.00 87.81 617 ALA A CA 1
ATOM 4635 C C . ALA A 1 617 ? -12.826 4.854 -6.839 1.00 87.81 617 ALA A C 1
ATOM 4637 O O . ALA A 1 617 ? -12.431 5.993 -7.132 1.00 87.81 617 ALA A O 1
ATOM 4638 N N . ASP A 1 618 ? -14.035 4.407 -7.187 1.00 88.06 618 ASP A N 1
ATOM 4639 C CA . ASP A 1 618 ? -15.079 5.260 -7.764 1.00 88.06 618 ASP A CA 1
ATOM 4640 C C . ASP A 1 618 ? -15.758 6.089 -6.671 1.00 88.06 618 ASP A C 1
ATOM 4642 O O . ASP A 1 618 ? -16.081 7.261 -6.861 1.00 88.06 618 ASP A O 1
ATOM 4646 N N . THR A 1 619 ? -15.963 5.491 -5.493 1.00 91.31 619 THR A N 1
ATOM 4647 C CA . THR A 1 619 ? -16.514 6.170 -4.315 1.00 91.31 619 THR A CA 1
ATOM 4648 C C . THR A 1 619 ? -15.776 5.742 -3.054 1.00 91.31 619 THR A C 1
ATOM 4650 O O . THR A 1 619 ? -15.563 4.554 -2.806 1.00 91.31 619 THR A O 1
ATOM 4653 N N . ILE A 1 620 ? -15.407 6.729 -2.236 1.00 93.25 620 ILE A N 1
ATOM 4654 C CA . ILE A 1 620 ? -14.735 6.534 -0.951 1.00 93.25 620 ILE A CA 1
ATOM 4655 C C . ILE A 1 620 ? -15.724 6.880 0.158 1.00 93.25 620 ILE A C 1
ATOM 4657 O O . ILE A 1 620 ? -16.105 8.037 0.336 1.00 93.25 620 ILE A O 1
ATOM 4661 N N . PHE A 1 621 ? -16.118 5.885 0.938 1.00 95.62 621 PHE A N 1
ATOM 4662 C CA . PHE A 1 621 ? -16.964 6.056 2.106 1.00 95.62 621 PHE A CA 1
ATOM 4663 C C . PHE A 1 621 ? -16.116 6.251 3.361 1.00 95.62 621 PHE A C 1
ATOM 4665 O O . PHE A 1 621 ? -15.547 5.297 3.896 1.00 95.62 621 PHE A O 1
ATOM 4672 N N . LEU A 1 622 ? -16.053 7.490 3.850 1.00 95.31 622 LEU A N 1
ATOM 4673 C CA . LEU A 1 622 ? -15.363 7.822 5.094 1.00 95.31 622 LEU A CA 1
ATOM 4674 C C . LEU A 1 622 ? -16.306 7.608 6.285 1.00 95.31 622 LEU A C 1
ATOM 4676 O O . LEU A 1 622 ? -17.252 8.371 6.484 1.00 95.31 622 LEU A O 1
ATOM 4680 N N . VAL A 1 623 ? -16.046 6.570 7.078 1.00 96.62 623 VAL A N 1
ATOM 4681 C CA . VAL A 1 623 ? -16.853 6.177 8.239 1.00 96.62 623 VAL A CA 1
ATOM 4682 C C . VAL A 1 623 ? -16.390 6.935 9.480 1.00 96.62 623 VAL A C 1
ATOM 4684 O O . VAL A 1 623 ? -15.269 6.744 9.958 1.00 96.62 623 VAL A O 1
ATOM 4687 N N . ALA A 1 624 ? -17.267 7.770 10.030 1.00 95.69 624 ALA A N 1
ATOM 4688 C CA . ALA A 1 624 ? -17.027 8.561 11.232 1.00 95.69 624 ALA A CA 1
ATOM 4689 C C . ALA A 1 624 ? -18.134 8.345 12.271 1.00 95.69 624 ALA A C 1
ATOM 4691 O O . ALA A 1 624 ? -19.257 7.988 11.936 1.00 95.69 624 ALA A O 1
ATOM 4692 N N . ASN A 1 625 ? -17.824 8.597 13.538 1.00 94.12 625 ASN A N 1
ATOM 4693 C CA . ASN A 1 625 ? -18.768 8.563 14.651 1.00 94.12 625 ASN A CA 1
ATOM 4694 C C . ASN A 1 625 ? -19.064 9.993 15.145 1.00 94.12 625 ASN A C 1
ATOM 4696 O O . ASN A 1 625 ? -18.225 10.879 14.954 1.00 94.12 625 ASN A O 1
ATOM 4700 N N . PRO A 1 626 ? -20.194 10.234 15.839 1.00 91.94 626 PRO A N 1
ATOM 4701 C CA . PRO A 1 626 ? -20.538 11.536 16.422 1.00 91.94 626 PRO A CA 1
ATOM 4702 C C . PRO A 1 626 ? -19.741 11.830 17.711 1.00 91.94 626 PRO A C 1
ATOM 4704 O O . PRO A 1 626 ? -20.308 12.168 18.748 1.00 91.94 626 PRO A O 1
ATOM 4707 N N . ASP A 1 627 ? -18.416 11.679 17.656 1.00 89.81 627 ASP A N 1
ATOM 4708 C CA . ASP A 1 627 ? -17.482 11.989 18.738 1.00 89.81 627 ASP A CA 1
ATOM 4709 C C . ASP A 1 627 ? -16.339 12.889 18.247 1.00 89.81 627 ASP A C 1
ATOM 4711 O O . ASP A 1 627 ? -15.908 12.808 17.095 1.00 89.81 627 ASP A O 1
ATOM 4715 N N . VAL A 1 628 ? -15.850 13.774 19.124 1.00 90.38 628 VAL A N 1
ATOM 4716 C CA . VAL A 1 628 ? -14.839 14.788 18.771 1.00 90.38 628 VAL A CA 1
ATOM 4717 C C . VAL A 1 628 ? -13.567 14.166 18.167 1.00 90.38 628 VAL A C 1
ATOM 4719 O O . VAL A 1 628 ? -13.118 14.666 17.132 1.00 90.38 628 VAL A O 1
ATOM 4722 N N . PRO A 1 629 ? -12.982 13.083 18.730 1.00 90.88 629 PRO A N 1
ATOM 4723 C CA . PRO A 1 629 ? -11.826 12.426 18.120 1.00 90.88 629 PRO A CA 1
ATOM 4724 C C . PRO A 1 629 ? -12.097 11.924 16.698 1.00 90.88 629 PRO A C 1
ATOM 4726 O O . PRO A 1 629 ? -11.273 12.138 15.809 1.00 90.88 629 PRO A O 1
ATOM 4729 N N . SER A 1 630 ? -13.252 11.296 16.461 1.00 93.38 630 SER A N 1
ATOM 4730 C CA . SER A 1 630 ? -13.620 10.791 15.140 1.00 93.38 630 SER A CA 1
ATOM 4731 C C . SER A 1 630 ? -13.810 11.912 14.125 1.00 93.38 630 SER A C 1
ATOM 4733 O O . SER A 1 630 ? -13.329 11.779 13.004 1.00 93.38 630 SER A O 1
ATOM 4735 N N . VAL A 1 631 ? -14.479 13.008 14.494 1.00 92.62 631 VAL A N 1
ATOM 4736 C CA . VAL A 1 631 ? -14.697 14.154 13.593 1.00 92.62 631 VAL A CA 1
ATOM 4737 C C . VAL A 1 631 ? -13.369 14.836 13.260 1.00 92.62 631 VAL A C 1
ATOM 4739 O O . VAL A 1 631 ? -13.082 15.103 12.095 1.00 92.62 631 VAL A O 1
ATOM 4742 N N . ARG A 1 632 ? -12.504 15.045 14.260 1.00 92.62 632 ARG A N 1
ATOM 4743 C CA . ARG A 1 632 ? -11.180 15.651 14.055 1.00 92.62 632 ARG A CA 1
ATOM 4744 C C . ARG A 1 632 ? -10.279 14.794 13.166 1.00 92.62 632 ARG A C 1
ATOM 4746 O O . ARG A 1 632 ? -9.567 15.327 12.317 1.00 92.62 632 ARG A O 1
ATOM 4753 N N . ASN A 1 633 ? -10.287 13.476 13.354 1.00 93.31 633 ASN A N 1
ATOM 4754 C CA . ASN A 1 633 ? -9.520 12.582 12.493 1.00 93.31 633 ASN A CA 1
ATOM 4755 C C . ASN A 1 633 ? -10.106 12.528 11.081 1.00 93.31 633 ASN A C 1
ATOM 4757 O O . ASN A 1 633 ? -9.341 12.587 10.126 1.00 93.31 633 ASN A O 1
ATOM 4761 N N . ALA A 1 634 ? -11.434 12.489 10.934 1.00 92.94 634 ALA A N 1
ATOM 4762 C CA . ALA A 1 634 ? -12.086 12.538 9.627 1.00 92.94 634 ALA A CA 1
ATOM 4763 C C . ALA A 1 634 ? -11.678 13.794 8.839 1.00 92.94 634 ALA A C 1
ATOM 4765 O O . ALA A 1 634 ? -11.313 13.673 7.675 1.00 92.94 634 ALA A O 1
ATOM 4766 N N . GLN A 1 635 ? -11.632 14.966 9.483 1.00 92.62 635 GLN A N 1
ATOM 4767 C CA . GLN A 1 635 ? -11.137 16.202 8.866 1.00 92.62 635 GLN A CA 1
ATOM 4768 C C . GLN A 1 635 ? -9.700 16.046 8.337 1.00 92.62 635 GLN A C 1
ATOM 4770 O O . GLN A 1 635 ? -9.429 16.318 7.172 1.00 92.62 635 GLN A O 1
ATOM 4775 N N . ARG A 1 636 ? -8.783 15.526 9.164 1.00 90.94 636 ARG A N 1
ATOM 4776 C CA . ARG A 1 636 ? -7.381 15.296 8.764 1.00 90.94 636 ARG A CA 1
ATOM 4777 C C . ARG A 1 636 ? -7.246 14.294 7.619 1.00 90.94 636 ARG A C 1
ATOM 4779 O O . ARG A 1 636 ? -6.382 14.455 6.761 1.00 90.94 636 ARG A O 1
ATOM 4786 N N . LEU A 1 637 ? -8.071 13.249 7.614 1.00 89.69 637 LEU A N 1
ATOM 4787 C CA . LEU A 1 637 ? -8.068 12.251 6.548 1.00 89.69 637 LEU A CA 1
ATOM 4788 C C . LEU A 1 637 ? -8.625 12.830 5.247 1.00 89.69 637 LEU A C 1
ATOM 4790 O O . LEU A 1 637 ? -8.070 12.535 4.197 1.00 89.69 637 LEU A O 1
ATOM 4794 N N . LEU A 1 638 ? -9.645 13.692 5.299 1.00 88.94 638 LEU A N 1
ATOM 4795 C CA . LEU A 1 638 ? -10.136 14.416 4.121 1.00 88.94 638 LEU A CA 1
ATOM 4796 C C . LEU A 1 638 ? -9.036 15.282 3.503 1.00 88.94 638 LEU A C 1
ATOM 4798 O O . LEU A 1 638 ? -8.809 15.208 2.296 1.00 88.94 638 LEU A O 1
ATOM 4802 N N . ASP A 1 639 ? -8.307 16.040 4.324 1.00 86.94 639 ASP A N 1
ATOM 4803 C CA . ASP A 1 639 ? -7.174 16.842 3.854 1.00 86.94 639 ASP A CA 1
ATOM 4804 C C . ASP A 1 639 ? -6.079 15.963 3.240 1.00 86.94 639 ASP A C 1
ATOM 4806 O O . ASP A 1 639 ? -5.524 16.290 2.190 1.00 86.94 639 ASP A O 1
ATOM 4810 N N . ARG A 1 640 ? -5.803 14.801 3.845 1.00 83.12 640 ARG A N 1
ATOM 4811 C CA . ARG A 1 640 ? -4.811 13.859 3.319 1.00 83.12 640 ARG A CA 1
ATOM 4812 C C . ARG A 1 640 ? -5.245 13.217 2.001 1.00 83.12 640 ARG A C 1
ATOM 4814 O O . ARG A 1 640 ? -4.425 13.117 1.096 1.00 83.12 640 ARG A O 1
ATOM 4821 N N . VAL A 1 641 ? -6.505 12.805 1.870 1.00 80.44 641 VAL A N 1
ATOM 4822 C CA . VAL A 1 641 ? -7.056 12.247 0.622 1.00 80.44 641 VAL A CA 1
ATOM 4823 C C . VAL A 1 641 ? -6.991 13.288 -0.497 1.00 80.44 641 VAL A C 1
ATOM 4825 O O . VAL A 1 641 ? -6.563 12.959 -1.600 1.00 80.44 641 VAL A O 1
ATOM 4828 N N . ARG A 1 642 ? -7.299 14.559 -0.195 1.00 80.25 642 ARG A N 1
ATOM 4829 C CA . ARG A 1 642 ? -7.143 15.677 -1.142 1.00 80.25 642 ARG A CA 1
ATOM 4830 C C . ARG A 1 642 ? -5.689 15.861 -1.592 1.00 80.25 642 ARG A C 1
ATOM 4832 O O . ARG A 1 642 ? -5.444 16.031 -2.781 1.00 80.25 642 ARG A O 1
ATOM 4839 N N . GLN A 1 643 ? -4.723 15.795 -0.671 1.00 77.25 643 GLN A N 1
ATOM 4840 C CA . GLN A 1 643 ? -3.289 15.898 -0.996 1.00 77.25 643 GLN A CA 1
ATOM 4841 C C . GLN A 1 643 ? -2.783 14.754 -1.884 1.00 77.25 643 GLN A C 1
ATOM 4843 O O . GLN A 1 643 ? -1.842 14.948 -2.645 1.00 77.25 643 GLN A O 1
ATOM 4848 N N . LEU A 1 644 ? -3.392 13.570 -1.791 1.00 68.31 644 LEU A N 1
ATOM 4849 C CA . LEU A 1 644 ? -3.036 12.401 -2.597 1.00 68.31 644 LEU A CA 1
ATOM 4850 C C . LEU A 1 644 ? -3.622 12.449 -4.020 1.00 68.31 644 LEU A C 1
ATOM 4852 O O . LEU A 1 644 ? -3.478 11.492 -4.764 1.00 68.31 644 LEU A O 1
ATOM 4856 N N . GLY A 1 645 ? -4.306 13.525 -4.422 1.00 58.62 645 GLY A N 1
ATOM 4857 C CA . GLY A 1 645 ? -4.847 13.656 -5.781 1.00 58.62 645 GLY A CA 1
ATOM 4858 C C . GLY A 1 645 ? -6.072 12.780 -6.072 1.00 58.62 645 GLY A C 1
ATOM 4859 O O . GLY A 1 645 ? -6.626 12.854 -7.168 1.00 58.62 645 GLY A O 1
ATOM 4860 N N . ALA A 1 646 ? -6.553 11.998 -5.099 1.00 57.97 646 ALA A N 1
ATOM 4861 C CA . ALA A 1 646 ? -7.874 11.390 -5.168 1.00 57.97 646 ALA A CA 1
ATOM 4862 C C . ALA A 1 646 ? -8.924 12.511 -5.081 1.00 57.97 646 ALA A C 1
ATOM 4864 O O . ALA A 1 646 ? -8.951 13.276 -4.113 1.00 57.97 646 ALA A O 1
ATOM 4865 N N . CYS A 1 647 ? -9.764 12.649 -6.113 1.00 53.84 647 CYS A N 1
ATOM 4866 C CA . CYS A 1 647 ? -10.735 13.739 -6.207 1.00 53.84 647 CYS A CA 1
ATOM 4867 C C . CYS A 1 647 ? -11.614 13.768 -4.948 1.00 53.84 647 CYS A C 1
ATOM 4869 O O . CYS A 1 647 ? -12.382 12.835 -4.709 1.00 53.84 647 CYS A O 1
ATOM 4871 N N . GLY A 1 648 ? -11.546 14.851 -4.164 1.00 60.38 648 GLY A N 1
ATOM 4872 C CA . GLY A 1 648 ? -12.368 15.026 -2.958 1.00 60.38 648 GLY A CA 1
ATOM 4873 C C . GLY A 1 648 ? -13.877 14.891 -3.217 1.00 60.38 648 GLY A C 1
ATOM 4874 O O . GLY A 1 648 ? -14.637 14.581 -2.305 1.00 60.38 648 GLY A O 1
ATOM 4875 N N . GLU A 1 649 ? -14.304 15.043 -4.472 1.00 68.38 649 GLU A N 1
ATOM 4876 C CA . GLU A 1 649 ? -15.673 14.822 -4.947 1.00 68.38 649 GLU A CA 1
ATOM 4877 C C . GLU A 1 649 ? -16.157 13.368 -4.822 1.00 68.38 649 GLU A C 1
ATOM 4879 O O . GLU A 1 649 ? -17.363 13.143 -4.693 1.00 68.38 649 GLU A O 1
ATOM 4884 N N . ARG A 1 650 ? -15.242 12.386 -4.808 1.00 83.69 650 ARG A N 1
ATOM 4885 C CA . ARG A 1 650 ? -15.555 10.953 -4.647 1.00 83.69 650 ARG A CA 1
ATOM 4886 C C . ARG A 1 650 ? -15.769 10.548 -3.192 1.00 83.69 650 ARG A C 1
ATOM 4888 O O . ARG A 1 650 ? -16.190 9.423 -2.928 1.00 83.69 650 ARG A O 1
ATOM 4895 N N . VAL A 1 651 ? -15.471 11.434 -2.240 1.00 90.12 651 VAL A N 1
ATOM 4896 C CA . VAL A 1 651 ? -15.621 11.133 -0.816 1.00 90.12 651 VAL A CA 1
ATOM 4897 C C . VAL A 1 651 ? -17.064 11.375 -0.368 1.00 90.12 651 VAL A C 1
ATOM 4899 O O . VAL A 1 651 ? -17.676 12.409 -0.657 1.00 90.12 651 VAL A O 1
ATOM 4902 N N . ARG A 1 652 ? -17.620 10.404 0.355 1.00 93.69 652 ARG A N 1
ATOM 4903 C CA . ARG A 1 652 ? -18.954 10.432 0.961 1.00 93.69 652 ARG A CA 1
ATOM 4904 C C . ARG A 1 652 ? -18.831 10.106 2.446 1.00 93.69 652 ARG A C 1
ATOM 4906 O O . ARG A 1 652 ? -18.240 9.095 2.817 1.00 93.69 652 ARG A O 1
ATOM 4913 N N . ILE A 1 653 ? -19.372 10.968 3.303 1.00 95.00 653 ILE A N 1
ATOM 4914 C CA . ILE A 1 653 ? -19.281 10.797 4.758 1.00 95.00 653 ILE A CA 1
ATOM 4915 C C . ILE A 1 653 ? -20.402 9.873 5.240 1.00 95.00 653 ILE A C 1
ATOM 4917 O O . ILE A 1 653 ? -21.578 10.163 5.019 1.00 95.00 653 ILE A O 1
ATOM 4921 N N . LEU A 1 654 ? -20.042 8.790 5.929 1.00 96.25 654 LEU A N 1
ATOM 4922 C CA . LEU A 1 654 ? -20.982 7.902 6.612 1.00 96.25 654 LEU A CA 1
ATOM 4923 C C . LEU A 1 654 ? -20.893 8.134 8.119 1.00 96.25 654 LEU A C 1
ATOM 4925 O O . LEU A 1 654 ? -19.854 7.872 8.728 1.00 96.25 654 LEU A O 1
ATOM 4929 N N . LEU A 1 655 ? -21.984 8.599 8.727 1.00 95.12 655 LEU A N 1
ATOM 4930 C CA . LEU A 1 655 ? -22.055 8.795 10.172 1.00 95.12 655 LEU A CA 1
ATOM 4931 C C . LEU A 1 655 ? -22.581 7.520 10.841 1.00 95.12 655 LEU A C 1
ATOM 4933 O O . LEU A 1 655 ? -23.765 7.206 10.757 1.00 95.12 655 LEU A O 1
ATOM 4937 N N . ASN A 1 656 ? -21.705 6.772 11.501 1.00 94.44 656 ASN A N 1
ATOM 4938 C CA . ASN A 1 656 ? -22.046 5.547 12.214 1.00 94.44 656 ASN A CA 1
ATOM 4939 C C . ASN A 1 656 ? -22.358 5.809 13.695 1.00 94.44 656 ASN A C 1
ATOM 4941 O O . ASN A 1 656 ? -21.853 6.756 14.298 1.00 94.44 656 ASN A O 1
ATOM 4945 N N . ARG A 1 657 ? -23.154 4.921 14.306 1.00 90.06 657 ARG A N 1
ATOM 4946 C CA . ARG A 1 657 ? -23.567 4.975 15.720 1.00 90.06 657 ARG A CA 1
ATOM 4947 C C . ARG A 1 657 ? -24.236 6.294 16.107 1.00 90.06 657 ARG A C 1
ATOM 4949 O O . ARG A 1 657 ? -24.073 6.776 17.228 1.00 90.06 657 ARG A O 1
ATOM 4956 N N . ALA A 1 658 ? -24.991 6.879 15.189 1.00 85.00 658 ALA A N 1
ATOM 4957 C CA . ALA A 1 658 ? -25.743 8.085 15.469 1.00 85.00 658 ALA A CA 1
ATOM 4958 C C . ALA A 1 658 ? -26.981 7.714 16.299 1.00 85.00 658 ALA A C 1
ATOM 4960 O O . ALA A 1 658 ? -27.775 6.866 15.901 1.00 85.00 658 ALA A O 1
ATOM 4961 N N . ALA A 1 659 ? -27.135 8.299 17.480 1.00 82.31 659 ALA A N 1
ATOM 4962 C CA . ALA A 1 659 ? -28.292 8.060 18.334 1.00 82.31 659 ALA A CA 1
ATOM 4963 C C . ALA A 1 659 ? -28.714 9.355 19.013 1.00 82.31 659 ALA A C 1
ATOM 4965 O O . ALA A 1 659 ? -27.869 10.182 19.356 1.00 82.31 659 ALA A O 1
ATOM 4966 N N . GLU A 1 660 ? -30.021 9.509 19.201 1.00 76.44 660 GLU A N 1
ATOM 4967 C CA . GLU A 1 660 ? -30.573 10.613 19.972 1.00 76.44 660 GLU A CA 1
ATOM 4968 C C . GLU A 1 660 ? -30.499 10.319 21.481 1.00 76.44 660 GLU A C 1
ATOM 4970 O O . GLU A 1 660 ? -30.768 9.186 21.893 1.00 76.44 660 GLU A O 1
ATOM 4975 N N . PRO A 1 661 ? -30.172 11.323 22.317 1.00 77.12 661 PRO A N 1
ATOM 4976 C CA . PRO A 1 661 ? -29.769 12.681 21.939 1.00 77.12 661 PRO A CA 1
ATOM 4977 C C . PRO A 1 661 ? -28.361 12.709 21.322 1.00 77.12 661 PRO A C 1
ATOM 4979 O O . PRO A 1 661 ? -27.436 12.093 21.849 1.00 77.12 661 PRO A O 1
ATOM 4982 N N . PHE A 1 662 ? -28.191 13.444 20.216 1.00 76.75 662 PHE A N 1
ATOM 4983 C CA . PHE A 1 662 ? -26.899 13.540 19.532 1.00 76.75 662 PHE A CA 1
ATOM 4984 C C . PHE A 1 662 ? -25.891 14.321 20.391 1.00 76.75 662 PHE A C 1
ATOM 4986 O O . PHE A 1 662 ? -26.131 15.502 20.650 1.00 76.75 662 PHE A O 1
ATOM 4993 N N . PRO A 1 663 ? -24.741 13.730 20.781 1.00 78.19 663 PRO A N 1
ATOM 4994 C CA . PRO A 1 663 ? -23.706 14.453 21.527 1.00 78.19 663 PRO A CA 1
ATOM 4995 C C . PRO A 1 663 ? -23.125 15.633 20.739 1.00 78.19 663 PRO A C 1
ATOM 4997 O O . PRO A 1 663 ? -22.741 16.646 21.316 1.00 78.19 663 PRO A O 1
ATOM 5000 N N . ILE A 1 664 ? -23.073 15.494 19.412 1.00 86.19 664 ILE A N 1
ATOM 5001 C CA . ILE A 1 664 ? -22.696 16.540 18.464 1.00 86.19 664 ILE A CA 1
ATOM 5002 C C . ILE A 1 664 ? -23.758 16.540 17.356 1.00 86.19 664 ILE A C 1
ATOM 5004 O O . ILE A 1 664 ? -23.936 15.506 16.704 1.00 86.19 664 ILE A O 1
ATOM 5008 N N . PRO A 1 665 ? -24.477 17.653 17.125 1.00 88.94 665 PRO A N 1
ATOM 5009 C CA . PRO A 1 665 ? -25.482 17.730 16.071 1.00 88.94 665 PRO A CA 1
ATOM 5010 C C . PRO A 1 665 ? -24.882 17.453 14.680 1.00 88.94 665 PRO A C 1
ATOM 5012 O O . PRO A 1 665 ? -23.823 18.005 14.367 1.00 88.94 665 PRO A O 1
ATOM 5015 N N . PRO A 1 666 ? -25.566 16.698 13.797 1.00 89.44 666 PRO A N 1
ATOM 5016 C CA . PRO A 1 666 ? -25.080 16.402 12.444 1.00 89.44 666 PRO A CA 1
ATOM 5017 C C . PRO A 1 666 ? -24.641 17.642 11.648 1.00 89.44 666 PRO A C 1
ATOM 5019 O O . PRO A 1 666 ? -23.560 17.642 11.075 1.00 89.44 666 PRO A O 1
ATOM 5022 N N . LYS A 1 667 ? -25.395 18.749 11.722 1.00 90.44 667 LYS A N 1
ATOM 5023 C CA . LYS A 1 667 ? -25.039 20.019 11.056 1.00 90.44 667 LYS A CA 1
ATOM 5024 C C . LYS A 1 667 ? -23.697 20.599 11.513 1.00 90.44 667 LYS A C 1
ATOM 5026 O O . LYS A 1 667 ? -22.986 21.220 10.729 1.00 90.44 667 LYS A O 1
ATOM 5031 N N . GLN A 1 668 ? -23.348 20.420 12.787 1.00 91.00 668 GLN A N 1
ATOM 5032 C CA . GLN A 1 668 ? -22.064 20.876 13.316 1.00 91.00 668 GLN A CA 1
ATOM 5033 C C . GLN A 1 668 ? -20.918 19.993 12.804 1.00 91.00 668 GLN A C 1
ATOM 5035 O O . GLN A 1 668 ? -19.834 20.502 12.527 1.00 91.00 668 GLN A O 1
ATOM 5040 N N . ILE A 1 669 ? -21.167 18.690 12.636 1.00 92.38 669 ILE A N 1
ATOM 5041 C CA . ILE A 1 669 ? -20.213 17.753 12.031 1.00 92.38 669 ILE A CA 1
ATOM 5042 C C . ILE A 1 669 ? -19.989 18.111 10.557 1.00 92.38 669 ILE A C 1
ATOM 5044 O O . ILE A 1 669 ? -18.844 18.226 10.134 1.00 92.38 669 ILE A O 1
ATOM 5048 N N . GLU A 1 670 ? -21.056 18.361 9.796 1.00 93.38 670 GLU A N 1
ATOM 5049 C CA . GLU A 1 670 ? -20.972 18.803 8.395 1.00 93.38 670 GLU A CA 1
ATOM 5050 C C . GLU A 1 670 ? -20.167 20.098 8.255 1.00 93.38 670 GLU A C 1
ATOM 5052 O O . GLU A 1 670 ? -19.271 20.182 7.415 1.00 93.38 670 GLU A O 1
ATOM 5057 N N . GLY A 1 671 ? -20.423 21.079 9.129 1.00 90.88 671 GLY A N 1
ATOM 5058 C CA . GLY A 1 671 ? -19.664 22.328 9.171 1.00 90.88 671 GLY A CA 1
ATOM 5059 C C . GLY A 1 671 ? -18.179 22.129 9.494 1.00 90.88 671 GLY A C 1
ATOM 5060 O O . GLY A 1 671 ? -17.335 22.797 8.904 1.00 90.88 671 GLY A O 1
ATOM 5061 N N . ALA A 1 672 ? -17.842 21.193 10.386 1.00 90.12 672 ALA A N 1
ATOM 5062 C CA . ALA A 1 672 ? -16.453 20.886 10.738 1.00 90.12 672 ALA A CA 1
ATOM 5063 C C . ALA A 1 672 ? -15.702 20.124 9.631 1.00 90.12 672 ALA A C 1
ATOM 5065 O O . ALA A 1 672 ? -14.501 20.322 9.453 1.00 90.12 672 ALA A O 1
ATOM 5066 N N . LEU A 1 673 ? -16.394 19.247 8.897 1.00 90.50 673 LEU A N 1
ATOM 5067 C CA . LEU A 1 673 ? -15.803 18.447 7.821 1.00 90.50 673 LEU A CA 1
ATOM 5068 C C . LEU A 1 673 ? -15.783 19.177 6.472 1.00 90.50 673 LEU A C 1
ATOM 5070 O O . LEU A 1 673 ? -15.013 18.803 5.590 1.00 90.50 673 LEU A O 1
ATOM 5074 N N . GLY A 1 674 ? -16.637 20.188 6.285 1.00 87.38 674 GLY A N 1
ATOM 5075 C CA . GLY A 1 674 ? -16.829 20.847 4.992 1.00 87.38 674 GLY A CA 1
ATOM 5076 C C . GLY A 1 674 ? -17.434 19.920 3.930 1.00 87.38 674 GLY A C 1
ATOM 5077 O O . GLY A 1 674 ? -17.257 20.159 2.739 1.00 87.38 674 GLY A O 1
ATOM 5078 N N . HIS A 1 675 ? -18.107 18.846 4.355 1.00 87.88 675 HIS A N 1
ATOM 5079 C CA . HIS A 1 675 ? -18.771 17.861 3.502 1.00 87.88 675 HIS A CA 1
ATOM 5080 C C . HIS A 1 675 ? -20.132 17.486 4.109 1.00 87.88 675 HIS A C 1
ATOM 5082 O O . HIS A 1 675 ? -20.211 17.307 5.329 1.00 87.88 675 HIS A O 1
ATOM 5088 N N . PRO A 1 676 ? -21.189 17.326 3.290 1.00 92.25 676 PRO A N 1
ATOM 5089 C CA . PRO A 1 676 ? -22.479 16.849 3.774 1.00 92.25 676 PRO A CA 1
ATOM 5090 C C . PRO A 1 676 ? -22.383 15.390 4.236 1.00 92.25 676 PRO A C 1
ATOM 5092 O O . PRO A 1 676 ? -21.619 14.591 3.677 1.00 92.25 676 PRO A O 1
ATOM 5095 N N . ILE A 1 677 ? -23.180 15.026 5.240 1.00 94.38 677 ILE A N 1
ATOM 5096 C CA . 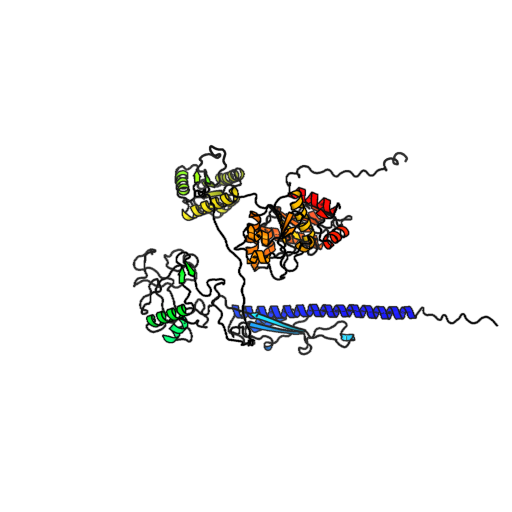ILE A 1 677 ? -23.323 13.630 5.650 1.00 94.38 677 ILE A CA 1
ATOM 5097 C C . ILE A 1 677 ? -24.158 12.919 4.586 1.00 94.38 677 ILE A C 1
ATOM 5099 O O . ILE A 1 677 ? -25.309 13.268 4.345 1.00 94.38 677 ILE A O 1
ATOM 5103 N N . HIS A 1 678 ? -23.577 11.904 3.950 1.00 94.06 678 HIS A N 1
ATOM 5104 C CA . HIS A 1 678 ? -24.238 11.167 2.878 1.00 94.06 678 HIS A CA 1
ATOM 5105 C C . HIS A 1 678 ? -25.274 10.176 3.421 1.00 94.06 678 HIS A C 1
ATOM 5107 O O . HIS A 1 678 ? -26.373 10.060 2.888 1.00 94.06 678 HIS A O 1
ATOM 5113 N N . HIS A 1 679 ? -24.943 9.464 4.501 1.00 95.00 679 HIS A N 1
ATOM 5114 C CA . HIS A 1 679 ? -25.884 8.566 5.165 1.00 95.00 679 HIS A CA 1
ATOM 5115 C C . HIS A 1 679 ? -25.558 8.404 6.651 1.00 95.00 679 HIS A C 1
ATOM 5117 O O . HIS A 1 679 ? -24.418 8.607 7.077 1.00 95.00 679 HIS A O 1
ATOM 5123 N N . THR A 1 680 ? -26.566 8.031 7.441 1.00 93.50 680 THR A N 1
ATOM 5124 C CA . THR A 1 680 ? -26.457 7.877 8.895 1.00 93.50 680 THR A CA 1
ATOM 5125 C C . THR A 1 680 ? -26.935 6.497 9.335 1.00 93.50 680 THR A C 1
ATOM 5127 O O . THR A 1 680 ? -28.060 6.109 9.035 1.00 93.50 680 THR A O 1
ATOM 5130 N N . PHE A 1 681 ? -26.110 5.784 10.103 1.00 92.81 681 PHE A N 1
ATOM 5131 C CA . PHE A 1 681 ? -26.463 4.497 10.700 1.00 92.81 681 PHE A CA 1
ATOM 5132 C C . PHE A 1 681 ? -26.771 4.651 12.196 1.00 92.81 681 PHE A C 1
ATOM 5134 O O . PHE A 1 681 ? -25.952 5.222 12.930 1.00 92.81 681 PHE A O 1
ATOM 5141 N N . PRO A 1 682 ? -27.920 4.133 12.674 1.00 91.12 682 PRO A N 1
ATOM 5142 C CA . PRO A 1 682 ? -28.305 4.234 14.071 1.00 91.12 682 PRO A CA 1
ATOM 5143 C C . PRO A 1 682 ? -27.388 3.406 14.978 1.00 91.12 682 PRO A C 1
ATOM 5145 O O . PRO A 1 682 ? -26.822 2.391 14.567 1.00 91.12 682 PRO A O 1
ATOM 5148 N N . SER A 1 683 ? -27.258 3.815 16.240 1.00 88.69 683 SER A N 1
ATOM 5149 C CA . SER A 1 683 ? -26.570 3.002 17.248 1.00 88.69 683 SER A CA 1
ATOM 5150 C C . SER A 1 683 ? -27.478 1.880 17.759 1.00 88.69 683 SER A C 1
ATOM 5152 O O . SER A 1 683 ? -28.346 2.113 18.596 1.00 88.69 683 SER A O 1
ATOM 5154 N N . ASP A 1 684 ? -27.250 0.652 17.290 1.00 88.69 684 ASP A N 1
ATOM 5155 C CA . ASP A 1 684 ? -27.866 -0.560 17.844 1.00 88.69 684 ASP A CA 1
ATOM 5156 C C . ASP A 1 684 ? -26.795 -1.607 18.178 1.00 88.69 684 ASP A C 1
ATOM 5158 O O . ASP A 1 684 ? -26.539 -2.564 17.443 1.00 88.69 684 ASP A O 1
ATOM 5162 N N . TYR A 1 685 ? -26.121 -1.399 19.310 1.00 86.56 685 TYR A N 1
ATOM 5163 C CA . TYR A 1 685 ? -25.026 -2.268 19.737 1.00 86.56 685 TYR A CA 1
ATOM 5164 C C . TYR A 1 685 ? -25.474 -3.718 19.961 1.00 86.56 685 TYR A C 1
ATOM 5166 O O . TYR A 1 685 ? -24.738 -4.643 19.617 1.00 86.56 685 TYR A O 1
ATOM 5174 N N . LYS A 1 686 ? -26.673 -3.936 20.519 1.00 87.88 686 LYS A N 1
ATOM 5175 C CA . LYS A 1 686 ? -27.153 -5.278 20.871 1.00 87.88 686 LYS A CA 1
ATOM 5176 C C . LYS A 1 686 ? -27.388 -6.113 19.616 1.00 87.88 686 LYS A C 1
ATOM 5178 O O . LYS A 1 686 ? -26.913 -7.250 19.550 1.00 87.88 686 LYS A O 1
ATOM 5183 N N . THR A 1 687 ? -28.070 -5.553 18.620 1.00 88.25 687 THR A N 1
ATOM 5184 C CA . THR A 1 687 ? -28.348 -6.254 17.361 1.00 88.25 687 THR A CA 1
ATOM 5185 C C . THR A 1 687 ? -27.060 -6.494 16.575 1.00 88.25 687 THR A C 1
ATOM 5187 O O . THR A 1 687 ? -26.811 -7.621 16.150 1.00 88.25 687 THR A O 1
ATOM 5190 N N . VAL A 1 688 ? -26.184 -5.484 16.466 1.00 87.88 688 VAL A N 1
ATOM 5191 C CA . VAL A 1 688 ? -24.880 -5.609 15.783 1.00 87.88 688 VAL A CA 1
ATOM 5192 C C . VAL A 1 688 ? -23.992 -6.662 16.447 1.00 87.88 688 VAL A C 1
ATOM 5194 O O . VAL A 1 688 ? -23.422 -7.503 15.758 1.00 87.88 688 VAL A O 1
ATOM 5197 N N . SER A 1 689 ? -23.886 -6.651 17.778 1.00 87.25 689 SER A N 1
ATOM 5198 C CA . SER A 1 689 ? -23.067 -7.617 18.518 1.00 87.25 689 SER A CA 1
ATOM 5199 C C . SER A 1 689 ? -23.609 -9.042 18.388 1.00 87.25 689 SER A C 1
ATOM 5201 O O . SER A 1 689 ? -22.833 -9.976 18.200 1.00 87.25 689 SER A O 1
ATOM 5203 N N . THR A 1 690 ? -24.934 -9.215 18.418 1.00 87.94 690 THR A N 1
ATOM 5204 C CA . THR A 1 690 ? -25.572 -10.527 18.217 1.00 87.94 690 THR A CA 1
ATOM 5205 C C . THR A 1 690 ? -25.296 -11.064 16.812 1.00 87.94 690 THR A C 1
ATOM 5207 O O . THR A 1 690 ? -24.876 -12.211 16.666 1.00 87.94 690 THR A O 1
ATOM 5210 N N . ALA A 1 691 ? -25.461 -10.223 15.786 1.00 87.38 691 ALA A N 1
ATOM 5211 C CA . ALA A 1 691 ? -25.165 -10.562 14.397 1.00 87.38 691 ALA A CA 1
ATOM 5212 C C . ALA A 1 691 ? -23.695 -10.983 14.219 1.00 87.38 691 ALA A C 1
ATOM 5214 O O . ALA A 1 691 ? -23.422 -12.071 13.710 1.00 87.38 691 ALA A O 1
ATOM 5215 N N . LEU A 1 692 ? -22.762 -10.186 14.749 1.00 86.12 692 LEU A N 1
ATOM 5216 C CA . LEU A 1 692 ? -21.323 -10.457 14.700 1.00 86.12 692 LEU A CA 1
ATOM 5217 C C . LEU A 1 692 ? -20.953 -11.783 15.375 1.00 86.12 692 LEU A C 1
ATOM 5219 O O . LEU A 1 692 ? -20.296 -12.616 14.760 1.00 86.12 692 LEU A O 1
ATOM 5223 N N . ASN A 1 693 ? 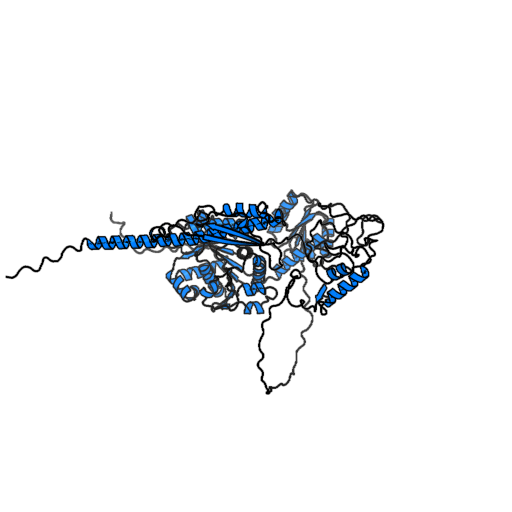-21.424 -12.016 16.603 1.00 87.00 693 ASN A N 1
ATOM 5224 C CA . ASN A 1 693 ? -21.121 -13.243 17.349 1.00 87.00 693 ASN A CA 1
ATOM 5225 C C . ASN A 1 693 ? -21.735 -14.500 16.712 1.00 87.00 693 ASN A C 1
ATOM 5227 O O . ASN A 1 693 ? -21.258 -15.607 16.946 1.00 87.00 693 ASN A O 1
ATOM 5231 N N . SER A 1 694 ? -22.790 -14.336 15.911 1.00 85.88 694 SER A N 1
ATOM 5232 C CA . SER A 1 694 ? -23.413 -15.427 15.155 1.00 85.88 694 SER A CA 1
ATOM 5233 C C . SER A 1 694 ? -22.795 -15.659 13.769 1.00 85.88 694 SER A C 1
ATOM 5235 O O . SER A 1 694 ? -23.134 -16.648 13.121 1.00 85.88 694 SER A O 1
ATOM 5237 N N . GLY A 1 695 ? -21.917 -14.763 13.297 1.00 86.06 695 GLY A N 1
ATOM 5238 C CA . GLY A 1 695 ? -21.373 -14.798 11.934 1.00 86.06 695 GLY A CA 1
ATOM 5239 C C . GLY A 1 695 ? -22.437 -14.603 10.846 1.00 86.06 695 GLY A C 1
ATOM 5240 O O . GLY A 1 695 ? -22.263 -15.064 9.719 1.00 86.06 695 GLY A O 1
ATOM 5241 N N . VAL A 1 696 ? -23.573 -13.981 11.180 1.00 87.56 696 VAL A N 1
ATOM 5242 C CA . VAL A 1 696 ? -24.669 -13.713 10.242 1.00 87.56 696 VAL A CA 1
ATOM 5243 C C . VAL A 1 696 ? -24.808 -12.200 10.069 1.00 87.56 696 VAL A C 1
ATOM 5245 O O . VAL A 1 696 ? -25.161 -11.518 11.030 1.00 87.56 696 VAL A O 1
ATOM 5248 N N . PRO A 1 697 ? -24.574 -11.658 8.859 1.00 86.81 697 PRO A N 1
ATOM 5249 C CA . PRO A 1 697 ? -24.749 -10.234 8.577 1.00 86.81 697 PRO A CA 1
ATOM 5250 C C . PRO A 1 697 ? -26.156 -9.732 8.916 1.00 86.81 697 PRO A C 1
ATOM 5252 O O . PRO A 1 697 ? -27.136 -10.463 8.761 1.00 86.81 697 PRO A O 1
ATOM 5255 N N . LEU A 1 698 ? -26.272 -8.457 9.293 1.00 85.75 698 LEU A N 1
ATOM 5256 C CA . LEU A 1 698 ? -27.532 -7.805 9.679 1.00 85.75 698 LEU A CA 1
ATOM 5257 C C . LEU A 1 698 ? -28.585 -7.880 8.573 1.00 85.75 698 LEU A C 1
ATOM 5259 O O . LEU A 1 698 ? -29.754 -8.113 8.861 1.00 85.75 698 LEU A O 1
ATOM 5263 N N . ALA A 1 699 ? -28.139 -7.783 7.321 1.00 76.94 699 ALA A N 1
ATOM 5264 C CA . ALA A 1 699 ? -28.929 -8.003 6.110 1.00 76.94 699 ALA A CA 1
ATOM 5265 C C . ALA A 1 699 ? -29.733 -9.321 6.115 1.00 76.94 699 ALA A C 1
ATOM 5267 O O . ALA A 1 699 ? -30.795 -9.426 5.505 1.00 76.94 699 ALA A O 1
ATOM 5268 N N . LEU A 1 700 ? -29.215 -10.353 6.790 1.00 80.50 700 LEU A N 1
ATOM 5269 C CA . LEU A 1 700 ? -29.787 -11.701 6.833 1.00 80.50 700 LEU A CA 1
ATOM 5270 C C . LEU A 1 700 ? -30.338 -12.082 8.217 1.00 80.50 700 LEU A C 1
ATOM 5272 O O . LEU A 1 700 ? -31.003 -13.109 8.333 1.00 80.50 700 LEU A O 1
ATOM 5276 N N . ALA A 1 701 ? -30.049 -11.295 9.259 1.00 73.19 701 ALA A N 1
ATOM 5277 C CA . ALA A 1 701 ? -30.347 -11.623 10.655 1.00 73.19 701 ALA A CA 1
ATOM 5278 C C . ALA A 1 701 ? -31.753 -11.189 11.128 1.00 73.19 701 ALA A C 1
ATOM 5280 O O . ALA A 1 701 ? -32.148 -11.544 12.237 1.00 73.19 701 ALA A O 1
ATOM 5281 N N . GLY A 1 702 ? -32.523 -10.456 10.312 1.00 67.25 702 GLY A N 1
ATOM 5282 C CA . GLY A 1 702 ? -33.922 -10.098 10.595 1.00 67.25 702 GLY A CA 1
ATOM 5283 C C . GLY A 1 702 ? -34.279 -8.642 10.274 1.00 67.25 702 GLY A C 1
ATOM 5284 O O . GLY A 1 702 ? -33.448 -7.871 9.798 1.00 67.25 702 GLY A O 1
ATOM 5285 N N . GLN A 1 703 ? -35.532 -8.254 10.537 1.00 72.81 703 GLN A N 1
ATOM 5286 C CA . GLN A 1 703 ? -35.987 -6.869 10.378 1.00 72.81 703 GLN A CA 1
ATOM 5287 C C . GLN A 1 703 ? -35.576 -6.043 11.603 1.00 72.81 703 GLN A C 1
ATOM 5289 O O . GLN A 1 703 ? -36.112 -6.221 12.693 1.00 72.81 703 GLN A O 1
ATOM 5294 N N . SER A 1 704 ? -34.605 -5.155 11.415 1.00 84.75 704 SER A N 1
ATOM 5295 C CA . SER A 1 704 ? -34.165 -4.167 12.402 1.00 84.75 704 SER A CA 1
ATOM 5296 C C . SER A 1 704 ? -34.035 -2.802 11.731 1.00 84.75 704 SER A C 1
ATOM 5298 O O . SER A 1 704 ? -33.812 -2.724 10.519 1.00 84.75 704 SER A O 1
ATOM 5300 N N . ASP A 1 705 ? -34.133 -1.724 12.509 1.00 85.31 705 ASP A N 1
ATOM 5301 C CA . ASP A 1 705 ? -34.003 -0.360 11.980 1.00 85.31 705 ASP A CA 1
ATOM 5302 C C . ASP A 1 705 ? -32.638 -0.136 11.312 1.00 85.31 705 ASP A C 1
ATOM 5304 O O . ASP A 1 705 ? -32.549 0.532 10.281 1.00 85.31 705 ASP A O 1
ATOM 5308 N N . ILE A 1 706 ? -31.577 -0.750 11.852 1.00 88.50 706 ILE A N 1
ATOM 5309 C CA . ILE A 1 706 ? -30.234 -0.694 11.266 1.00 88.50 706 ILE A CA 1
ATOM 5310 C C . ILE A 1 706 ? -30.143 -1.474 9.945 1.00 88.50 706 ILE A C 1
ATOM 5312 O O . ILE A 1 706 ? -29.542 -0.976 8.996 1.00 88.50 706 ILE A O 1
ATOM 5316 N N . ALA A 1 707 ? -30.781 -2.645 9.832 1.00 88.50 707 ALA A N 1
ATOM 5317 C CA . ALA A 1 707 ? -30.843 -3.386 8.569 1.00 88.50 707 ALA A CA 1
ATOM 5318 C C . ALA A 1 707 ? -31.615 -2.601 7.493 1.00 88.50 707 ALA A C 1
ATOM 5320 O O . ALA A 1 707 ? -31.194 -2.555 6.339 1.00 88.50 707 ALA A O 1
ATOM 5321 N N . ALA A 1 708 ? -32.691 -1.904 7.877 1.00 89.38 708 ALA A N 1
ATOM 5322 C CA . ALA A 1 708 ? -33.430 -1.027 6.971 1.00 89.38 708 ALA A CA 1
ATOM 5323 C C . ALA A 1 708 ? -32.585 0.163 6.476 1.00 89.38 708 ALA A C 1
ATOM 5325 O O . ALA A 1 708 ? -32.740 0.578 5.327 1.00 89.38 708 ALA A O 1
ATOM 5326 N N . GLN A 1 709 ? -31.674 0.698 7.300 1.00 91.88 709 GLN A N 1
ATOM 5327 C CA . GLN A 1 709 ? -30.721 1.715 6.838 1.00 91.88 709 GLN A CA 1
ATOM 5328 C C . GLN A 1 709 ? -29.711 1.149 5.833 1.00 91.88 709 GLN A C 1
ATOM 5330 O O . GLN A 1 709 ? -29.449 1.801 4.829 1.00 91.88 709 GLN A O 1
ATOM 5335 N N . PHE A 1 710 ? -29.201 -0.072 6.029 1.00 91.69 710 PHE A N 1
ATOM 5336 C CA . PHE A 1 710 ? -28.323 -0.714 5.039 1.00 91.69 710 PHE A CA 1
ATOM 5337 C C . PHE A 1 710 ? -29.017 -0.963 3.690 1.00 91.69 710 PHE A C 1
ATOM 5339 O O . PHE A 1 710 ? -28.402 -0.718 2.651 1.00 91.69 710 PHE A O 1
ATOM 5346 N N . ASP A 1 711 ? -30.292 -1.373 3.681 1.00 90.38 711 ASP A N 1
ATOM 5347 C CA . ASP A 1 711 ? -31.085 -1.495 2.443 1.00 90.38 711 ASP A CA 1
ATOM 5348 C C . ASP A 1 711 ? -31.237 -0.130 1.745 1.00 90.38 711 ASP A C 1
ATOM 5350 O O . ASP A 1 711 ? -30.939 -0.015 0.555 1.00 90.38 711 ASP A O 1
ATOM 5354 N N . ARG A 1 712 ? -31.600 0.932 2.483 1.00 91.31 712 ARG A N 1
ATOM 5355 C CA . ARG A 1 712 ? -31.702 2.298 1.930 1.00 91.31 712 ARG A CA 1
ATOM 5356 C C . ARG A 1 712 ? -30.374 2.802 1.376 1.00 91.31 712 ARG A C 1
ATOM 5358 O O . ARG A 1 712 ? -30.332 3.270 0.244 1.00 91.31 712 ARG A O 1
ATOM 5365 N N . PHE A 1 713 ? -29.302 2.687 2.156 1.00 93.31 713 PHE A N 1
ATOM 5366 C CA . PHE A 1 713 ? -27.954 3.072 1.752 1.00 93.31 713 PHE A CA 1
ATOM 5367 C C . PHE A 1 713 ? -27.529 2.373 0.463 1.00 93.31 713 PHE A C 1
ATOM 5369 O O . PHE A 1 713 ? -27.077 3.015 -0.481 1.00 93.31 713 PHE A O 1
ATOM 5376 N N . THR A 1 714 ? -27.756 1.065 0.388 1.00 89.94 714 THR A N 1
ATOM 5377 C CA . THR A 1 714 ? -27.390 0.278 -0.788 1.00 89.94 714 THR A CA 1
ATOM 5378 C C . THR A 1 714 ? -28.213 0.662 -2.013 1.00 89.94 714 THR A C 1
ATOM 5380 O O . THR A 1 714 ? -27.666 0.747 -3.107 1.00 89.94 714 THR A O 1
ATOM 5383 N N . ARG A 1 715 ? -29.511 0.955 -1.865 1.00 90.81 715 ARG A N 1
ATOM 5384 C CA . ARG A 1 715 ? -30.330 1.445 -2.987 1.00 90.81 715 ARG A CA 1
ATOM 5385 C C . ARG A 1 715 ? -29.808 2.762 -3.555 1.00 90.81 715 ARG A C 1
ATOM 5387 O O . ARG A 1 715 ? -29.784 2.894 -4.772 1.00 90.81 715 ARG A O 1
ATOM 5394 N N . MET A 1 716 ? -29.338 3.679 -2.706 1.00 88.62 716 MET A N 1
ATOM 5395 C CA . MET A 1 716 ? -28.719 4.934 -3.160 1.00 88.62 716 MET A CA 1
ATOM 5396 C C . MET A 1 716 ? -27.416 4.692 -3.936 1.00 88.62 716 MET A C 1
ATOM 5398 O O . MET A 1 716 ? -27.122 5.413 -4.882 1.00 88.62 716 MET A O 1
ATOM 5402 N N . ILE A 1 717 ? -26.648 3.659 -3.570 1.00 87.81 717 ILE A N 1
ATOM 5403 C CA . ILE A 1 717 ? -25.447 3.253 -4.318 1.00 87.81 717 ILE A CA 1
ATOM 5404 C C . ILE A 1 717 ? -25.818 2.662 -5.684 1.00 87.81 717 ILE A C 1
ATOM 5406 O O . ILE A 1 717 ? -25.149 2.938 -6.677 1.00 87.81 717 ILE A O 1
ATOM 5410 N N . LEU A 1 718 ? -26.848 1.811 -5.734 1.00 86.38 718 LEU A N 1
ATOM 5411 C CA . LEU A 1 718 ? -27.240 1.097 -6.952 1.00 86.38 718 LEU A CA 1
ATOM 5412 C C . LEU A 1 718 ? -27.983 1.984 -7.962 1.00 86.38 718 LEU A C 1
ATOM 5414 O O . LEU A 1 718 ? -27.886 1.720 -9.159 1.00 86.38 718 LEU A O 1
ATOM 5418 N N . ASP A 1 719 ? -28.704 3.010 -7.502 1.00 80.00 719 ASP A N 1
ATOM 5419 C CA . ASP A 1 719 ? -29.406 3.976 -8.355 1.00 80.00 719 ASP A CA 1
ATOM 5420 C C . ASP A 1 719 ? -29.121 5.431 -7.927 1.00 80.00 719 ASP A C 1
ATOM 5422 O O . ASP A 1 719 ? -29.910 6.044 -7.201 1.00 80.00 719 ASP A O 1
ATOM 5426 N N . PRO A 1 720 ? -28.003 6.016 -8.398 1.00 61.59 720 PRO A N 1
ATOM 5427 C CA . PRO A 1 720 ? -27.637 7.404 -8.102 1.00 61.59 720 PRO A CA 1
ATOM 5428 C C . PRO A 1 720 ? -28.616 8.441 -8.687 1.00 61.59 720 PRO A C 1
ATOM 5430 O O . PRO A 1 720 ? -28.585 9.608 -8.303 1.00 61.59 720 PRO A O 1
ATOM 5433 N N . SER A 1 721 ? -29.469 8.035 -9.636 1.00 40.25 721 SER A N 1
ATOM 5434 C CA . SER A 1 721 ? -30.410 8.885 -10.388 1.00 40.25 721 SER A CA 1
ATOM 5435 C C . SER A 1 721 ? -31.690 9.209 -9.610 1.00 40.25 721 SER A C 1
ATOM 5437 O O . SER A 1 721 ? -32.386 10.177 -9.926 1.00 40.25 721 SER A O 1
ATOM 5439 N N . ALA A 1 722 ? -32.023 8.393 -8.608 1.00 41.38 722 ALA A N 1
ATOM 5440 C CA . ALA A 1 722 ? -33.271 8.485 -7.851 1.00 41.38 722 ALA A CA 1
ATOM 5441 C C . ALA A 1 722 ? -33.324 9.684 -6.878 1.00 41.38 722 ALA A C 1
ATOM 5443 O O . ALA A 1 722 ? -34.382 9.988 -6.328 1.00 41.38 722 ALA A O 1
ATOM 5444 N N . ASP A 1 723 ? -32.210 10.399 -6.693 1.00 36.53 723 ASP A N 1
ATOM 5445 C CA . ASP A 1 723 ? -32.054 11.443 -5.671 1.00 36.53 723 ASP A CA 1
ATOM 5446 C C . ASP A 1 723 ? -32.491 12.857 -6.122 1.00 36.53 723 ASP A C 1
ATOM 5448 O O . ASP A 1 723 ? -32.290 13.840 -5.412 1.00 36.53 723 ASP A O 1
ATOM 5452 N N . SER A 1 724 ? -33.148 12.993 -7.283 1.00 30.30 724 SER A N 1
ATOM 5453 C CA . SER A 1 724 ? -33.784 14.268 -7.681 1.00 30.30 724 SER A CA 1
ATOM 5454 C C . SER A 1 724 ? -35.162 14.506 -7.041 1.00 30.30 724 SER A C 1
ATOM 5456 O O . SER A 1 724 ? -35.722 15.595 -7.168 1.00 30.30 724 SER A O 1
ATOM 5458 N N . THR A 1 725 ? -35.700 13.537 -6.293 1.00 28.91 725 THR A N 1
ATOM 5459 C CA . THR A 1 725 ? -36.931 13.711 -5.508 1.00 28.91 725 THR A CA 1
ATOM 5460 C C . THR A 1 725 ? -36.636 13.614 -4.019 1.00 28.91 725 THR A C 1
ATOM 5462 O O . THR A 1 725 ? -36.595 12.531 -3.439 1.00 28.91 725 THR A O 1
ATOM 5465 N N . SER A 1 726 ? -36.455 14.770 -3.388 1.00 25.73 726 SER A N 1
ATOM 5466 C CA . SER A 1 726 ? -36.332 14.907 -1.938 1.00 25.73 726 SER A CA 1
ATOM 5467 C C . SER A 1 726 ? -37.559 14.321 -1.211 1.00 25.73 726 SER A C 1
ATOM 5469 O O . SER A 1 726 ? -38.693 14.721 -1.492 1.00 25.73 726 SER A O 1
ATOM 5471 N N . PRO A 1 727 ? -37.395 13.403 -0.237 1.00 32.38 727 PRO A N 1
ATOM 5472 C CA . PRO A 1 727 ? -38.519 12.928 0.559 1.00 32.38 727 PRO A CA 1
ATOM 5473 C C . PRO A 1 727 ? -38.873 13.955 1.638 1.00 32.38 727 PRO A C 1
ATOM 5475 O O . PRO A 1 727 ? -38.084 14.232 2.543 1.00 32.38 727 PRO A O 1
ATOM 5478 N N . GLN A 1 728 ? -40.093 14.490 1.575 1.00 29.45 728 GLN A N 1
ATOM 5479 C CA . GLN A 1 728 ? -40.708 15.191 2.700 1.00 29.45 728 GLN A CA 1
ATOM 5480 C C . GLN A 1 728 ? -40.758 14.259 3.917 1.00 29.45 728 GLN A C 1
ATOM 5482 O O . GLN A 1 728 ? -41.278 13.144 3.852 1.00 29.45 728 GLN A O 1
ATOM 5487 N N . THR A 1 729 ? -40.236 14.734 5.045 1.00 27.56 729 THR A N 1
ATOM 5488 C CA . THR A 1 729 ? -40.308 14.059 6.341 1.00 27.56 729 THR A CA 1
ATOM 5489 C C . THR A 1 729 ? -41.768 13.722 6.671 1.00 27.56 729 THR A C 1
ATOM 5491 O O . THR A 1 729 ? -42.607 14.631 6.675 1.00 27.56 729 THR A O 1
ATOM 5494 N N . PRO A 1 730 ? -42.126 12.462 6.982 1.00 29.81 730 PRO A N 1
ATOM 5495 C CA . PRO A 1 730 ? -43.489 12.148 7.377 1.00 29.81 730 PRO A CA 1
ATOM 5496 C C . PRO A 1 730 ? -43.764 12.822 8.724 1.00 29.81 730 PRO A C 1
ATOM 5498 O O . PRO A 1 730 ? -43.140 12.500 9.737 1.00 29.81 730 PRO A O 1
ATOM 5501 N N . LYS A 1 731 ? -44.697 13.784 8.737 1.00 30.27 731 LYS A N 1
ATOM 5502 C CA . LYS A 1 731 ? -45.213 14.393 9.968 1.00 30.27 731 LYS A CA 1
ATOM 5503 C C . LYS A 1 731 ? -45.750 13.281 10.867 1.00 30.27 731 LYS A C 1
ATOM 5505 O O . LYS A 1 731 ? -46.812 12.714 10.616 1.00 30.27 731 LYS A O 1
ATOM 5510 N N . ARG A 1 732 ? -45.011 12.985 11.932 1.00 29.62 732 ARG A N 1
ATOM 5511 C CA . ARG A 1 732 ? -45.446 12.119 13.023 1.00 29.62 732 ARG A CA 1
ATOM 5512 C C . ARG A 1 732 ? -46.663 12.784 13.677 1.00 29.62 732 ARG A C 1
ATOM 5514 O O . ARG A 1 732 ? -46.523 13.775 14.386 1.00 29.62 732 ARG A O 1
ATOM 5521 N N . ARG A 1 733 ? -47.870 12.286 13.381 1.00 30.17 733 ARG A N 1
ATOM 5522 C CA . ARG A 1 733 ? -49.104 12.695 14.068 1.00 30.17 733 ARG A CA 1
ATOM 5523 C C . ARG A 1 733 ? -48.974 12.308 15.540 1.00 30.17 733 ARG A C 1
ATOM 5525 O O . ARG A 1 733 ? -49.013 11.126 15.867 1.00 30.17 733 ARG A O 1
ATOM 5532 N N . VAL A 1 734 ? -48.818 13.300 16.409 1.00 34.22 734 VAL A N 1
ATOM 5533 C CA . VAL A 1 734 ? -49.075 13.151 17.844 1.00 34.22 734 VAL A CA 1
ATOM 5534 C C . VAL A 1 734 ? -50.596 13.230 18.013 1.00 34.22 734 VAL A C 1
ATOM 5536 O O . VAL A 1 734 ? -51.177 14.255 17.651 1.00 34.22 734 VAL A O 1
ATOM 5539 N N . PRO A 1 735 ? -51.287 12.177 18.479 1.00 34.19 735 PRO A N 1
ATOM 5540 C CA . PRO A 1 735 ? -52.713 12.264 18.739 1.00 34.19 735 PRO A CA 1
ATOM 5541 C C . PRO A 1 735 ? -52.940 12.996 20.065 1.00 34.19 735 PRO A C 1
ATOM 5543 O O . PRO A 1 735 ? -52.483 12.540 21.107 1.00 34.19 735 PRO A O 1
ATOM 5546 N N . GLY A 1 736 ? -53.695 14.095 20.014 1.00 42.31 736 GLY A N 1
ATOM 5547 C CA . GLY A 1 736 ? -54.388 14.654 21.175 1.00 42.31 736 GLY A CA 1
ATOM 5548 C C . GLY A 1 736 ? -53.650 15.757 21.930 1.00 42.31 736 GLY A C 1
ATOM 5549 O O . GLY A 1 736 ? -53.073 15.502 22.978 1.00 42.31 736 GLY A O 1
ATOM 5550 N N . LEU A 1 737 ? -53.762 17.000 21.449 1.00 36.81 737 LEU A N 1
ATOM 5551 C CA . LEU A 1 737 ? -53.638 18.197 22.301 1.00 36.81 737 LEU A CA 1
ATOM 5552 C C . LEU A 1 737 ? -54.366 19.450 21.764 1.00 36.81 737 LEU A C 1
ATOM 5554 O O . LEU A 1 737 ? -54.235 20.521 22.340 1.00 36.81 737 LEU A O 1
ATOM 5558 N N . GLU A 1 738 ? -55.217 19.332 20.736 1.00 34.97 738 GLU A N 1
ATOM 5559 C CA . GLU A 1 738 ? -56.004 20.461 20.191 1.00 34.97 738 GLU A CA 1
ATOM 5560 C C . GLU A 1 738 ? -57.413 20.611 20.807 1.00 34.97 738 GLU A C 1
ATOM 5562 O O . GLU A 1 738 ? -58.327 21.133 20.178 1.00 34.97 738 GLU A O 1
ATOM 5567 N N . ARG A 1 739 ? -57.631 20.171 22.054 1.00 37.56 739 ARG A N 1
ATOM 5568 C CA . ARG A 1 739 ? -58.919 20.373 22.760 1.00 37.56 739 ARG A CA 1
ATOM 5569 C C . ARG A 1 739 ? -58.835 21.162 24.070 1.00 37.56 739 ARG A C 1
ATOM 5571 O O . ARG A 1 739 ? -59.779 21.123 24.848 1.00 37.56 739 ARG A O 1
ATOM 5578 N N . LEU A 1 740 ? -57.751 21.901 24.314 1.00 37.50 740 LEU A N 1
ATOM 5579 C CA . LEU A 1 740 ? -57.584 22.683 25.552 1.00 37.50 740 LEU A CA 1
ATOM 5580 C C . LEU A 1 740 ? -57.211 24.162 25.350 1.00 37.50 740 LEU A C 1
ATOM 5582 O O . LEU A 1 740 ? -56.767 24.801 26.292 1.00 37.50 740 LEU A O 1
ATOM 5586 N N . ALA A 1 741 ? -57.443 24.734 24.165 1.00 32.62 741 ALA A N 1
ATOM 5587 C CA . ALA A 1 741 ? -57.235 26.167 23.909 1.00 32.62 741 ALA A CA 1
ATOM 5588 C C . ALA A 1 741 ? -58.520 26.885 23.447 1.00 32.62 741 ALA A C 1
ATOM 5590 O O . ALA A 1 741 ? -58.486 27.755 22.583 1.00 32.62 741 ALA A O 1
ATOM 5591 N N . SER A 1 742 ? -59.672 26.490 24.002 1.00 38.88 742 SER A N 1
ATOM 5592 C CA . SER A 1 742 ? -60.939 27.232 23.877 1.00 38.88 742 SER A CA 1
ATOM 5593 C C . SER A 1 742 ? -61.630 27.460 25.227 1.00 38.88 742 SER A C 1
ATOM 5595 O O . SER A 1 742 ? -62.841 27.662 25.279 1.00 38.88 742 SER A O 1
ATOM 5597 N N . ILE A 1 743 ? -60.878 27.391 26.325 1.00 42.28 743 ILE A N 1
ATOM 5598 C CA . ILE A 1 743 ? -61.305 27.837 27.651 1.00 42.28 743 ILE A CA 1
ATOM 5599 C C . ILE A 1 743 ? -60.087 28.549 28.244 1.00 42.28 743 ILE A C 1
ATOM 5601 O O . ILE A 1 743 ? -59.042 27.909 28.362 1.00 42.28 743 ILE A O 1
ATOM 5605 N N . TRP A 1 744 ? -60.281 29.824 28.600 1.00 37.94 744 TRP A N 1
ATOM 5606 C CA . TRP A 1 744 ? -59.320 30.857 29.029 1.00 37.94 744 TRP A CA 1
ATOM 5607 C C . TRP A 1 744 ? -58.778 31.756 27.921 1.00 37.94 744 TRP A C 1
ATOM 5609 O O . TRP A 1 744 ? -57.936 31.303 27.115 1.00 37.94 744 TRP A O 1
#

Secondary structure (DSSP, 8-state):
-----------TTTHHHHHHHHHHHHHHHHHHHHHHHHHHHHHHHHHHHHHHHHHHHHHHHHHHT-SS--STTSHHHHHHHHHHHHS-BTTBPPB--GGGEE----TTS---EEEEEEEESTTTT-PEEPSSGGGGT--EE-EEEEEEEE---SS-BSS--SEE----EE--SSSSP-TT----TT-EE----SS--TT---B---TTTSTT-----EE--SS---TTEEEEEEBTTB-SHHHHHHHHHS-----B-TTPPPEEPPS--HHHHHHHHHHHHHTSTT-EEETTTTEEESSTTSSS--S-----------------------------------PPPPPS--------EEEEEE-S-HHHHHHHHHHHHHSSS-EEEESSSS-TTSPPPSEEEEE-SS-HHHHHHHHHHHHHH-TTSEEEEEESS--HHHHHHHHHTT-SEEEESSPPHHHHHHHHHHHHHHHHHHHS-S---EEEEEEESSTTS-HHHHHHHHHHHHHHHH-S-EEEEE--SS---HHHHTT---SS-HHHHHHTGGG--HHHHHHHSEEPTTSEEEEPPPS-SS-S-GGGHHHHHHHHHHHTTT-SEEEEE-TT---HHHHHHHHH-SEEEEEE-SSHHHHHHHHHHHHHHHHTT--GGGEEEEEEEE-SSPSS-HHHHHHHHTS-EEEEEE--HHHHHHHHHHT--HHHH---HHHHHHHHHHHHHH-GGGGGSPPPP--------TTSSS--

Foldseek 3Di:
DDDDDPPPPPDPVVVVVVVVVVVVVVVVLVVLVVVQVVLVVQLQVLQQVLQAQLQVQLLVCCAPPNVPDLDQPGSSLVSSQVRSQVRDGLNHGWDDGSVQWDQDADPQRHSQKIKHKTWQAVVSVHFAAGDNVVVVVPRTDIHMYMDMDGHDHPFKDFQDAQWDAQFKKADDPDPPDDPPDKDDVPIGRDDDDPDDDPPHRMGGDDPVPCVLPDAQEDEDQPPDRIHSHIFGWADPPAADLVSNLCCLQDIGGDIGGPPDDTHTHDDRNPVSVVNSVVNNCVVFVLWDQDPVVSDIDRGPPNPDDDPPPPDDDDDDDDDDDDDDDDDDDDDDDDDDDDDDDDDDDDDDDDDPPQDEFEEEEADPDPVVVVVVVVLQPPAPGHYHYADDCARPVRDHGQEYEYECQPDLVVRLVVLLVSCVVCVNHAYEYEYQDDDVVSVVSNVVSPHPYYAHPPRDSVVVSVVVVVSSVSVCCVVVDPDFAAEEEFAELDAPLCSLLLLLLLQLLLCQVVVWFEEEAEAQAQDWCSCLLQVHDFPAAPVVCLVCVVVDDPVVVVNQWDAGPSRYTYHTHYNHNCPPAQVSLVSLLSSSVRVRRRTNYYGYHLYHDDGSNSLSSLVSHQAYEYRAELDPSRLVSLLVVLVVSVVSVRPSVRYAYEYEQQDPPRPHDQVNSCVSNVHHHRAYAHRDPPLSVVSSVVSHRPCGSDDDPRNVRSNVVSVCVVCVPVPPDDDDDPPPDDPDDPPPPPDD

pLDDT: mean 75.17, std 20.25, range [21.98, 97.19]

Radius of gyration: 37.75 Å; chains: 1; bounding box: 112×91×137 Å

Sequence (744 aa):
MRGHLHHLRRDERGMSLVFVSVAFMALLSATTLAIDVGMFMNSRSQAQNAADAGALAGAVALVYNDFDNRTASGPAVQSAINTATTNRVAGGIVSLTPADVTFPNDPSGQPTRVQVQVFRTSERSNPVSTLMGGFFGVPTADIAAVATAEATPANAETCVMPFTIPDRWTEKGTPPWDPSDTFDPGDVYVPLKPTPDPNTDYTGYNAERDRGLEVTLKADNNSKITASFYNPWDLPGSSGASDYRANIAGCNSAVIAPGDKMTPEPGNMVGPTSQGMADRIALDPNAHWNVSCNCVQGGARSSNRQLHWLLPRGHARQRCSRSHHTGRRHHRRERRPRAGRHVPACGSAGSIVMAQLVGLIVSDDDAFKKQIGRMLRASAIPVSVVEDRVGRDGTAPDLIIVDTRGDASSTMPNIERLRASAPGAAIFAIALNADPELILQSMRAGANEFFTWPPADETFHSAVRRTAARREAAVGARASATTLVFFGAKGGAGTTTVAVNSAVEVARLSKRSTVIVDLKPGLGEVALFLGVRPRYSLLDAIDNLHRLDREFLRELVVKHKSGLEILAGSDQFDRPGAADGSAIEELFRLLARQYEYIIVDAGSQINSVTVAALYTADTIFLVANPDVPSVRNAQRLLDRVRQLGACGERVRILLNRAAEPFPIPPKQIEGALGHPIHHTFPSDYKTVSTALNSGVPLALAGQSDIAAQFDRFTRMILDPSADSTSPQTPKRRVPGLERLASIW